Protein 3NCX (pdb70)

InterPro domains:
  IPR003343 Bacterial Ig-like domain, group 2 [SM00635] (758-836)
  IPR003344 Big-1 (bacterial Ig-like domain 1) domain [PF02369] (562-643)
  IPR003344 Big-1 (bacterial Ig-like domain 1) domain [PF02369] (662-752)
  IPR003344 Big-1 (bacterial Ig-like domain 1) domain [PS51127] (560-653)
  IPR003344 Big-1 (bacterial Ig-like domain 1) domain [PS51127] (660-753)
  IPR003344 Big-1 (bacterial Ig-like domain 1) domain [SM00634] (559-648)
  IPR003344 Big-1 (bacterial Ig-like domain 1) domain [SM00634] (659-748)
  IPR003535 Intimin/invasin bacterial adhesion mediator protein [PR01369] (88-103)
  IPR003535 Intimin/invasin bacterial adhesion mediator protein [PR01369] (174-189)
  IPR003535 Intimin/invasin bacterial adhesion mediator protein [PR01369] (294-309)
  IPR003535 Intimin/invasin bacterial adhesion mediator protein [PR01369] (322-341)
  IPR003535 Intimin/invasin bacterial adhesion mediator protein [PR01369] (390-409)
  IPR003535 Intimin/invasin bacterial adhesion mediator protein [PR01369] (477-489)
  IPR003535 Intimin/invasin bacterial adhesion mediator protein [PR01369] (654-667)
  IPR003535 Intimin/invasin bacterial adhesion mediator protein [PR01369] (873-885)
  IPR008964 Invasin/intimin cell-adhesion fragments [SSF49373] (560-652)
  IPR008964 Invasin/intimin cell-adhesion fragments [SSF49373] (659-744)
  IPR008964 Invasin/intimin cell-adhesion fragments [SSF49373] (760-841)
  IPR013117 Intimin, C-terminal [PF07979] (839-934)
  IPR013783 Immunoglobulin-like fold [G3DSA:2.60.40.10] (558-654)

Secondary structure (DSSP, 8-state):
-------PPPEE-SSEEETTTTEEESPPSSEETT-EEE--EESTTS-EEEEES-TTTEEE-TTSEEEE-SSS-EEEEEEETTS-EEEEEEPPPS-EEEEEEE--HHHHHHHTTT---SSHHHHHHHHHHH--GGGSGGGTT-S--EEE----HHHHHHTEEEEEETTT--EEEEEETT-SS-EEEEE-/--EEEEE-SSEEESSS--EESPPSEEETT-EEE--EEEETS-EEEEES-TTTEEE-TTSEEEE-SSS-EEEEEEETTS-EEEEEEPPPSEEEEE--S--HHHHHHHTTT---SSTHHHHHHHHHH--GGGSTTTTT-S--EEE-PPPHHHHTTTEEEEEETTT--EEEEEETT-SS-B-EEE-

Structure (mmCIF, N/CA/C/O backbone):
data_3NCX
#
_entry.id   3NCX
#
_cell.length_a   43.771
_cell.length_b   92.488
_cell.length_c   100.048
_cell.angle_alpha   90.00
_cell.angle_beta   90.00
_cell.angle_gamma   90.00
#
_symmetry.space_group_name_H-M   'P 21 21 21'
#
loop_
_entity.id
_entity.type
_entity.pdbx_description
1 polymer 'Intimin adherence protein'
2 water water
#
loop_
_atom_site.group_PDB
_atom_site.id
_atom_site.type_symbol
_atom_site.label_atom_id
_atom_site.label_alt_id
_atom_site.label_comp_id
_atom_site.label_asym_id
_atom_site.label_entity_id
_atom_site.label_seq_id
_atom_site.pdbx_PDB_ins_code
_atom_site.Cartn_x
_atom_site.Cartn_y
_atom_site.Cartn_z
_atom_site.occupancy
_atom_site.B_iso_or_equiv
_atom_site.auth_seq_id
_atom_site.auth_comp_id
_atom_site.auth_asym_id
_atom_site.auth_atom_id
_atom_site.pdbx_PDB_model_num
ATOM 1 N N . ALA A 1 2 ? 81.001 -8.373 43.181 1.00 65.76 747 ALA A N 1
ATOM 2 C CA . ALA A 1 2 ? 80.470 -7.321 44.041 1.00 74.47 747 ALA A CA 1
ATOM 3 C C . ALA A 1 2 ? 80.666 -5.939 43.425 1.00 78.35 747 ALA A C 1
ATOM 4 O O . ALA A 1 2 ? 81.716 -5.318 43.593 1.00 79.03 747 ALA A O 1
ATOM 6 N N . THR A 1 3 ? 79.651 -5.465 42.710 1.00 72.33 748 THR A N 1
ATOM 7 C CA . THR A 1 3 ? 79.679 -4.125 42.135 1.00 84.35 748 THR A CA 1
ATOM 8 C C . THR A 1 3 ? 78.857 -3.166 42.994 1.00 94.85 748 THR A C 1
ATOM 9 O O . THR A 1 3 ? 78.260 -3.575 43.990 1.00 88.29 748 THR A O 1
ATOM 13 N N . GLU A 1 4 ? 78.831 -1.894 42.609 1.00 95.80 749 GLU A N 1
ATOM 14 C CA . GLU A 1 4 ? 78.130 -0.877 43.391 1.00 92.38 749 GLU A CA 1
ATOM 15 C C . GLU A 1 4 ? 76.661 -0.707 43.003 1.00 92.09 749 GLU A C 1
ATOM 16 O O . GLU A 1 4 ? 76.217 -1.196 41.963 1.00 87.25 749 GLU A O 1
ATOM 22 N N . VAL A 1 5 ? 75.920 -0.002 43.853 1.00 97.38 750 VAL A N 1
ATOM 23 C CA . VAL A 1 5 ? 74.479 0.157 43.690 1.00 91.70 750 VAL A CA 1
ATOM 24 C C . VAL A 1 5 ? 74.105 1.572 43.248 1.00 78.34 750 VAL A C 1
ATOM 25 O O . VAL A 1 5 ? 74.824 2.532 43.529 1.00 69.26 750 VAL A O 1
ATOM 29 N N . THR A 1 6 ? 72.975 1.688 42.556 1.00 70.72 751 THR A N 1
ATOM 30 C CA . THR A 1 6 ? 72.473 2.979 42.099 1.00 70.95 751 THR A CA 1
ATOM 31 C C . THR A 1 6 ? 71.303 3.456 42.956 1.00 60.64 751 THR A C 1
ATOM 32 O O . THR A 1 6 ? 70.660 2.662 43.642 1.00 62.19 751 THR A O 1
ATOM 36 N N . PHE A 1 7 ? 71.032 4.757 42.906 1.00 56.89 752 PHE A N 1
ATOM 37 C CA . PHE A 1 7 ? 69.940 5.352 43.670 1.00 50.76 752 PHE A CA 1
ATOM 38 C C . PHE A 1 7 ? 69.033 6.180 42.759 1.00 52.45 752 PHE A C 1
ATOM 39 O O . PHE A 1 7 ? 69.516 6.933 41.912 1.00 54.11 752 PHE A O 1
ATOM 47 N N . PHE A 1 8 ? 67.721 6.040 42.934 1.00 54.81 753 PHE A N 1
ATOM 48 C CA . PHE A 1 8 ? 66.760 6.724 42.070 1.00 50.89 753 PHE A CA 1
ATOM 49 C C . PHE A 1 8 ? 65.820 7.645 42.846 1.00 39.76 753 PHE A C 1
ATOM 50 O O . PHE A 1 8 ? 65.621 7.474 44.049 1.00 44.07 753 PHE A O 1
ATOM 58 N N . ASP A 1 9 ? 65.241 8.617 42.146 1.00 35.26 754 ASP A N 1
ATOM 59 C CA . ASP A 1 9 ? 64.207 9.463 42.729 1.00 37.90 754 ASP A CA 1
ATOM 60 C C . ASP A 1 9 ? 62.877 8.731 42.638 1.00 33.24 754 ASP A C 1
ATOM 61 O O . ASP A 1 9 ? 62.785 7.670 42.019 1.00 23.50 754 ASP A O 1
ATOM 66 N N . GLU A 1 10 ? 61.842 9.296 43.247 1.00 30.58 755 GLU A N 1
ATOM 67 C CA . GLU A 1 10 ? 60.528 8.674 43.193 1.00 25.94 755 GLU A CA 1
ATOM 68 C C . GLU A 1 10 ? 59.916 8.820 41.803 1.00 27.17 755 GLU A C 1
ATOM 69 O O . GLU A 1 10 ? 60.064 9.854 41.152 1.00 21.70 755 GLU A O 1
ATOM 75 N N . LEU A 1 11 ? 59.242 7.767 41.354 1.00 23.21 756 LEU A N 1
ATOM 76 C CA . LEU A 1 11 ? 58.597 7.757 40.050 1.00 20.45 756 LEU A CA 1
ATOM 77 C C . LEU A 1 11 ? 57.559 8.869 39.953 1.00 24.51 756 LEU A C 1
ATOM 78 O O . LEU A 1 11 ? 56.793 9.099 40.890 1.00 23.96 756 LEU A O 1
ATOM 83 N N . LYS A 1 12 ? 57.539 9.553 38.813 1.00 26.52 757 LYS A N 1
ATOM 84 C CA . LYS A 1 12 ? 56.636 10.678 38.603 1.00 26.37 757 LYS A CA 1
ATOM 85 C C . LYS A 1 12 ? 56.192 10.764 37.145 1.00 32.76 757 LYS A C 1
ATOM 86 O O . LYS A 1 12 ? 57.023 10.788 36.236 1.00 31.22 757 LYS A O 1
ATOM 92 N N . ILE A 1 13 ? 54.882 10.806 36.925 1.00 32.39 758 ILE A N 1
ATOM 93 C CA . ILE A 1 13 ? 54.348 11.017 35.583 1.00 30.87 758 ILE A CA 1
ATOM 94 C C . ILE A 1 13 ? 54.152 12.508 35.313 1.00 35.92 758 ILE A C 1
ATOM 95 O O . ILE A 1 13 ? 53.365 13.176 35.988 1.00 33.17 758 ILE A O 1
ATOM 100 N N . ASP A 1 14 ? 54.877 13.022 34.325 1.00 31.28 759 ASP A N 1
ATOM 101 C CA . ASP A 1 14 ? 54.817 14.438 33.978 1.00 34.17 759 ASP A CA 1
ATOM 102 C C . ASP A 1 14 ? 53.398 14.872 33.628 1.00 34.80 759 ASP A C 1
ATOM 103 O O . ASP A 1 14 ? 52.728 14.240 32.809 1.00 35.26 759 ASP A O 1
ATOM 108 N N . ASN A 1 15 ? 52.945 15.952 34.254 1.00 38.79 760 ASN A N 1
ATOM 109 C CA . ASN A 1 15 ? 51.639 16.520 33.944 1.00 37.71 760 ASN A CA 1
ATOM 110 C C . ASN A 1 15 ? 51.640 17.168 32.564 1.00 31.00 760 ASN A C 1
ATOM 111 O O . ASN A 1 15 ? 50.590 17.365 31.951 1.00 25.18 760 ASN A O 1
ATOM 116 N N . LYS A 1 16 ? 52.833 17.496 32.082 1.00 30.02 761 LYS A N 1
ATOM 117 C CA . LYS A 1 16 ? 52.996 18.064 30.753 1.00 32.34 761 LYS A CA 1
ATOM 118 C C . LYS A 1 16 ? 52.955 16.941 29.720 1.00 34.56 761 LYS A C 1
ATOM 119 O O . LYS A 1 16 ? 53.782 16.030 29.747 1.00 31.43 761 LYS A O 1
ATOM 125 N N . VAL A 1 17 ? 51.987 17.007 28.814 1.00 29.82 762 VAL A N 1
ATOM 126 C CA . VAL A 1 17 ? 51.801 15.962 27.813 1.00 31.62 762 VAL A CA 1
ATOM 127 C C . VAL A 1 17 ? 52.322 16.381 26.439 1.00 33.25 762 VAL A C 1
ATOM 128 O O . VAL A 1 17 ? 52.241 17.549 26.061 1.00 29.88 762 VAL A O 1
ATOM 132 N N . ASP A 1 18 ? 52.862 15.417 25.699 1.00 27.14 763 ASP A N 1
ATOM 133 C CA . ASP A 1 18 ? 53.375 15.676 24.360 1.00 29.44 763 ASP A CA 1
ATOM 134 C C . ASP A 1 18 ? 52.363 15.280 23.288 1.00 29.58 763 ASP A C 1
ATOM 135 O O . ASP A 1 18 ? 52.226 14.102 22.961 1.00 19.44 763 ASP A O 1
ATOM 140 N N . ILE A 1 19 ? 51.656 16.268 22.746 1.00 31.13 764 ILE A N 1
ATOM 141 C CA . ILE A 1 19 ? 50.688 16.016 21.683 1.00 22.76 764 ILE A CA 1
ATOM 142 C C . ILE A 1 19 ? 51.402 15.768 20.359 1.00 24.01 764 ILE A C 1
ATOM 143 O O . ILE A 1 19 ? 52.134 16.625 19.864 1.00 27.94 764 ILE A O 1
ATOM 148 N N . ILE A 1 20 ? 51.176 14.588 19.793 1.00 20.54 765 ILE A N 1
ATOM 149 C CA . ILE A 1 20 ? 51.858 14.160 18.578 1.00 21.37 765 ILE A CA 1
ATOM 150 C C . ILE A 1 20 ? 51.556 15.049 17.373 1.00 17.84 765 ILE A C 1
ATOM 151 O O . ILE A 1 20 ? 52.416 15.260 16.519 1.00 16.15 765 ILE A O 1
ATOM 156 N N . GLY A 1 21 ? 50.335 15.569 17.314 1.00 22.97 766 GLY A N 1
ATOM 157 C CA . GLY A 1 21 ? 4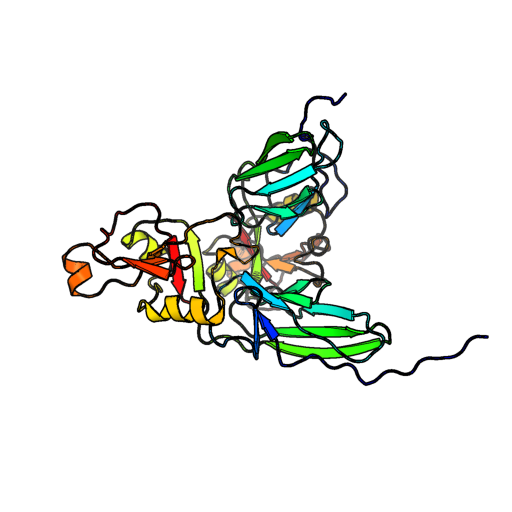9.864 16.295 16.147 1.00 19.79 766 GLY A CA 1
ATOM 158 C C . GLY A 1 21 ? 50.482 17.660 15.901 1.00 18.26 766 GLY A C 1
ATOM 159 O O . GLY A 1 21 ? 50.663 18.065 14.753 1.00 17.53 766 GLY A O 1
ATOM 160 N N . ASN A 1 22 ? 50.801 18.379 16.971 1.00 19.53 767 ASN A N 1
ATOM 161 C CA . ASN A 1 22 ? 51.326 19.733 16.837 1.00 23.18 767 ASN A CA 1
ATOM 162 C C . ASN A 1 22 ? 52.593 19.981 17.649 1.00 24.98 767 ASN A C 1
ATOM 163 O O . ASN A 1 22 ? 53.034 21.122 17.792 1.00 23.71 767 ASN A O 1
ATOM 168 N N . ASN A 1 23 ? 53.171 18.909 18.181 1.00 24.37 768 ASN A N 1
ATOM 169 C CA . ASN A 1 23 ? 54.390 19.014 18.973 1.00 30.08 768 ASN A CA 1
ATOM 170 C C . ASN A 1 23 ? 54.250 20.005 20.126 1.00 34.71 768 ASN A C 1
ATOM 171 O O . ASN A 1 23 ? 55.162 20.781 20.408 1.00 43.78 768 ASN A O 1
ATOM 176 N N . VAL A 1 24 ? 53.096 19.975 20.784 1.00 32.92 769 VAL A N 1
ATOM 177 C CA . VAL A 1 24 ? 52.852 20.831 21.937 1.00 32.23 769 VAL A CA 1
ATOM 178 C C . VAL A 1 24 ? 53.083 20.077 23.239 1.00 34.56 769 VAL A C 1
ATOM 179 O O . VAL A 1 24 ? 52.606 18.955 23.411 1.00 32.67 769 VAL A O 1
ATOM 183 N N . ARG A 1 25 ? 53.824 20.698 24.150 1.00 39.11 770 ARG A N 1
ATOM 184 C CA . ARG A 1 25 ? 54.032 20.133 25.476 1.00 33.05 770 ARG A CA 1
ATOM 185 C C . ARG A 1 25 ? 53.222 20.890 26.518 1.00 28.32 770 ARG A C 1
ATOM 186 O O . ARG A 1 25 ? 53.670 21.898 27.065 1.00 36.71 770 ARG A O 1
ATOM 194 N N . GLY A 1 26 ? 52.017 20.393 26.775 1.00 28.32 771 GLY A N 1
ATOM 195 C CA . GLY A 1 26 ? 51.130 20.973 27.763 1.00 27.09 771 GLY A CA 1
ATOM 196 C C . GLY A 1 26 ? 50.121 19.945 28.233 1.00 26.02 771 GLY A C 1
ATOM 197 O O . GLY A 1 26 ? 50.177 18.783 27.830 1.00 32.30 771 GLY A O 1
ATOM 198 N N . GLU A 1 27 ? 49.195 20.371 29.083 1.00 27.33 772 GLU A N 1
ATOM 199 C CA . GLU A 1 27 ? 48.175 19.476 29.612 1.00 28.07 772 GLU A CA 1
ATOM 200 C C . GLU A 1 27 ? 47.274 18.942 28.502 1.00 27.39 772 GLU A C 1
ATOM 201 O O . GLU A 1 27 ? 47.103 19.583 27.465 1.00 28.78 772 GLU A O 1
ATOM 207 N N . LEU A 1 28 ? 46.707 17.761 28.728 1.00 30.03 773 LEU A N 1
ATOM 208 C CA . LEU A 1 28 ? 45.801 17.144 27.766 1.00 28.47 773 LEU A CA 1
ATOM 209 C C . LEU A 1 28 ? 44.649 18.089 27.439 1.00 26.21 773 LEU A C 1
ATOM 210 O O . LEU A 1 28 ? 44.052 18.680 28.340 1.00 27.59 773 LEU A O 1
ATOM 215 N N . PRO A 1 29 ? 44.340 18.243 26.144 1.00 19.05 774 PRO A N 1
ATOM 216 C CA . PRO A 1 29 ? 43.248 19.119 25.712 1.00 21.13 774 PRO A CA 1
ATOM 217 C C . PRO A 1 29 ? 41.913 18.693 26.313 1.00 23.54 774 PRO A C 1
ATOM 218 O O . PRO A 1 29 ? 41.649 17.497 26.444 1.00 19.41 774 PRO A O 1
ATOM 222 N N . ASN A 1 30 ? 41.087 19.667 26.680 1.00 22.81 775 ASN A N 1
ATOM 223 C CA . ASN A 1 30 ? 39.754 19.387 27.195 1.00 17.80 775 ASN A CA 1
ATOM 224 C C . ASN A 1 30 ? 38.871 18.755 26.126 1.00 20.01 775 ASN A C 1
ATOM 225 O O . ASN A 1 30 ? 38.122 17.821 26.399 1.00 21.39 775 ASN A O 1
ATOM 230 N N . ILE A 1 31 ? 38.961 19.274 24.907 1.00 22.39 776 ILE A N 1
ATOM 231 C CA . ILE A 1 31 ? 38.215 18.711 23.787 1.00 21.52 776 ILE A CA 1
ATOM 232 C C . ILE A 1 31 ? 39.052 17.654 23.073 1.00 19.62 776 ILE A C 1
ATOM 233 O O . ILE A 1 31 ? 40.259 17.817 22.896 1.00 15.70 776 ILE A O 1
ATOM 238 N N . TRP A 1 32 ? 38.407 16.564 22.672 1.00 20.38 777 TRP A N 1
ATOM 239 C CA . TRP A 1 32 ? 39.130 15.427 22.123 1.00 17.41 777 TRP A CA 1
ATOM 240 C C . TRP A 1 32 ? 38.881 15.180 20.641 1.00 17.67 777 TRP A C 1
ATOM 241 O O . TRP A 1 32 ? 37.789 15.417 20.126 1.00 22.31 777 TRP A O 1
ATOM 252 N N . LEU A 1 33 ? 39.922 14.709 19.965 1.00 15.90 778 LEU A N 1
ATOM 253 C CA . LEU A 1 33 ? 39.783 14.077 18.666 1.00 16.68 778 LEU A CA 1
ATOM 254 C C . LEU A 1 33 ? 39.897 12.580 18.894 1.00 14.72 778 LEU A C 1
ATOM 255 O O . LEU A 1 33 ? 40.910 12.109 19.412 1.00 12.39 778 LEU A O 1
ATOM 260 N N . GLN A 1 34 ? 38.865 11.827 18.527 1.00 16.07 779 GLN A N 1
ATOM 261 C CA . GLN A 1 34 ? 38.918 10.383 18.713 1.00 17.63 779 GLN A CA 1
ATOM 262 C C . GLN A 1 34 ? 40.137 9.818 17.996 1.00 19.94 779 GLN A C 1
ATOM 263 O O . GLN A 1 34 ? 40.368 10.112 16.823 1.00 15.09 779 GLN A O 1
ATOM 269 N N . TYR A 1 35 ? 40.917 9.019 18.719 1.00 20.81 780 TYR A N 1
ATOM 270 C CA . TYR A 1 35 ? 42.116 8.389 18.174 1.00 15.67 780 TYR A CA 1
ATOM 271 C C . TYR A 1 35 ? 43.279 9.369 18.102 1.00 17.59 780 TYR A C 1
ATOM 272 O O . TYR A 1 35 ? 44.296 9.094 17.465 1.00 21.38 780 TYR A O 1
ATOM 281 N N . GLY A 1 36 ? 43.120 10.515 18.757 1.00 14.25 781 GLY A N 1
ATOM 282 C CA . GLY A 1 36 ? 44.222 11.439 18.939 1.00 14.88 781 GLY A CA 1
ATOM 283 C C . GLY A 1 36 ? 45.244 10.790 19.849 1.00 18.71 781 GLY A C 1
ATOM 284 O O . GLY A 1 36 ? 44.900 9.908 20.638 1.00 17.44 781 GLY A O 1
ATOM 285 N N . GLN A 1 37 ? 46.499 11.215 19.749 1.00 15.91 782 GLN A N 1
ATOM 286 C CA . GLN A 1 37 ? 47.573 10.547 20.477 1.00 16.05 782 GLN A CA 1
ATOM 287 C C . GLN A 1 37 ? 48.514 11.508 21.197 1.00 18.16 782 GLN A C 1
ATOM 288 O O . GLN A 1 37 ? 48.709 12.646 20.767 1.00 19.74 782 GLN A O 1
ATOM 294 N N . PHE A 1 38 ? 49.099 11.036 22.293 1.00 15.91 783 PHE A N 1
ATOM 295 C CA . PHE A 1 38 ? 50.018 11.849 23.082 1.00 19.90 783 PHE A CA 1
ATOM 296 C C . PHE A 1 38 ? 50.969 10.997 23.921 1.00 19.98 783 PHE A C 1
ATOM 297 O O . PHE A 1 38 ? 50.634 9.882 24.322 1.00 16.68 783 PHE A O 1
ATOM 305 N N . LYS A 1 39 ? 52.156 11.535 24.182 1.00 21.50 784 LYS A N 1
ATOM 306 C CA . LYS A 1 39 ? 53.190 10.814 24.917 1.00 22.49 784 LYS A CA 1
ATOM 307 C C . LYS A 1 39 ? 53.256 11.252 26.375 1.00 20.54 784 LYS A C 1
ATOM 308 O O . LYS A 1 39 ? 53.619 12.391 26.673 1.00 18.71 784 LYS A O 1
ATOM 314 N N . LEU A 1 40 ? 52.908 10.344 27.282 1.00 19.37 785 LEU A N 1
ATOM 315 C CA . LEU A 1 40 ? 53.082 10.586 28.708 1.00 17.86 785 LEU A CA 1
ATOM 316 C C . LEU A 1 40 ? 54.557 10.450 29.076 1.00 22.00 785 LEU A C 1
ATOM 317 O O . LEU A 1 40 ? 55.211 9.481 28.691 1.00 21.31 785 LEU A O 1
ATOM 322 N N . LYS A 1 41 ? 55.076 11.427 29.814 1.00 25.44 786 LYS A N 1
ATOM 323 C CA . LYS A 1 41 ? 56.487 11.439 30.184 1.00 21.26 786 LYS A CA 1
ATOM 324 C C . LYS A 1 41 ? 56.696 11.012 31.631 1.00 26.36 786 LYS A C 1
ATOM 325 O O . LYS A 1 41 ? 56.313 11.725 32.556 1.00 31.15 786 LYS A O 1
ATOM 331 N N . ALA A 1 42 ? 57.310 9.848 31.823 1.00 29.71 787 ALA A N 1
ATOM 332 C CA . ALA A 1 42 ? 57.618 9.361 33.163 1.00 27.82 787 ALA A CA 1
ATOM 333 C C . ALA A 1 42 ? 59.027 9.772 33.579 1.00 25.95 787 ALA A C 1
ATOM 334 O O . ALA A 1 42 ? 59.901 9.968 32.736 1.00 33.61 787 ALA A O 1
ATOM 336 N N . SER A 1 43 ? 59.238 9.907 34.883 1.00 24.41 788 SER A N 1
ATOM 337 C CA . SER A 1 43 ? 60.546 10.270 35.416 1.00 25.71 788 SER A CA 1
ATOM 338 C C . SER A 1 43 ? 60.805 9.525 36.719 1.00 27.13 788 SER A C 1
ATOM 339 O O . SER A 1 43 ? 59.888 8.953 37.306 1.00 29.27 788 SER A O 1
ATOM 342 N N . GLY A 1 44 ? 62.054 9.539 37.172 1.00 25.52 789 GLY A N 1
ATOM 343 C CA . GLY A 1 44 ? 62.427 8.825 38.379 1.00 30.81 789 GLY A CA 1
ATOM 344 C C . GLY A 1 44 ? 62.506 7.329 38.142 1.00 35.52 789 GLY A C 1
ATOM 345 O O . GLY A 1 44 ? 62.290 6.857 37.025 1.00 30.92 789 GLY A O 1
ATOM 346 N N . GLY A 1 45 ? 62.814 6.578 39.195 1.00 36.81 790 GLY A N 1
ATOM 347 C CA . GLY A 1 45 ? 62.948 5.138 39.085 1.00 34.81 790 GLY A CA 1
ATOM 348 C C . GLY A 1 45 ? 64.219 4.754 38.354 1.00 33.75 790 GLY A C 1
ATOM 349 O O . GLY A 1 45 ? 65.189 5.511 38.350 1.00 35.42 790 GLY A O 1
ATOM 350 N N . ASP A 1 46 ? 64.217 3.581 37.729 1.00 29.92 791 ASP A N 1
ATOM 351 C CA . ASP A 1 46 ? 65.392 3.106 37.007 1.00 33.37 791 ASP A CA 1
ATOM 352 C C . ASP A 1 46 ? 65.282 3.336 35.503 1.00 35.87 791 ASP A C 1
ATOM 353 O O . ASP A 1 46 ? 65.924 2.645 34.711 1.00 42.34 791 ASP A O 1
ATOM 358 N N . GLY A 1 47 ? 64.458 4.304 35.116 1.00 33.98 792 GLY A N 1
ATOM 359 C CA . GLY A 1 47 ? 64.371 4.725 33.729 1.00 36.28 792 GLY A CA 1
ATOM 360 C C . GLY A 1 47 ? 63.576 3.816 32.811 1.00 29.99 792 GLY A C 1
ATOM 361 O O . GLY A 1 47 ? 63.193 4.222 31.716 1.00 35.12 792 GLY A O 1
ATOM 362 N N . THR A 1 48 ? 63.332 2.584 33.245 1.00 25.17 793 THR A N 1
ATOM 363 C CA . THR A 1 48 ? 62.566 1.642 32.436 1.00 28.82 793 THR A CA 1
ATOM 364 C C . THR A 1 48 ? 61.133 1.539 32.946 1.00 28.90 793 THR A C 1
ATOM 365 O O . THR A 1 48 ? 60.902 1.223 34.112 1.00 30.24 793 THR A O 1
ATOM 369 N N . TYR A 1 49 ? 60.173 1.803 32.067 1.00 26.50 794 TYR A N 1
ATOM 370 C CA . TYR A 1 49 ? 58.776 1.858 32.478 1.00 30.28 794 TYR A CA 1
ATOM 371 C C . TYR A 1 49 ? 57.879 0.923 31.674 1.00 27.13 794 TYR A C 1
ATOM 372 O O . TYR A 1 49 ? 58.239 0.478 30.584 1.00 34.51 794 TYR A O 1
ATOM 381 N N . SER A 1 50 ? 56.710 0.628 32.233 1.00 22.98 795 SER A N 1
ATOM 382 C CA . SER A 1 50 ? 55.687 -0.152 31.551 1.00 28.89 795 SER A CA 1
ATOM 383 C C . SER A 1 50 ? 54.332 0.472 31.854 1.00 27.14 795 SER A C 1
ATOM 384 O O . SER A 1 50 ? 54.066 0.865 32.990 1.00 29.51 795 SER A O 1
ATOM 387 N N . TRP A 1 51 ? 53.477 0.569 30.842 1.00 18.35 796 TRP A N 1
ATOM 388 C CA . TRP A 1 51 ? 52.229 1.310 30.985 1.00 24.30 796 TRP A CA 1
ATOM 389 C C . TRP A 1 51 ? 50.996 0.412 30.965 1.00 24.47 796 TRP A C 1
ATOM 390 O O . TRP A 1 51 ? 51.011 -0.674 30.386 1.00 28.26 796 TRP A O 1
ATOM 401 N N . TYR A 1 52 ? 49.929 0.880 31.606 1.00 21.41 797 TYR A N 1
ATOM 402 C CA . TYR A 1 52 ? 48.711 0.095 31.749 1.00 28.33 797 TYR A CA 1
ATOM 403 C C . TYR A 1 52 ? 47.476 0.989 31.764 1.00 28.00 797 TYR A C 1
ATOM 404 O O . TYR A 1 52 ? 47.483 2.062 32.368 1.00 29.72 797 TYR A O 1
ATOM 413 N N . SER A 1 53 ? 46.416 0.540 31.100 1.00 23.24 798 SER A N 1
ATOM 414 C CA . SER A 1 53 ? 45.159 1.277 31.080 1.00 26.16 798 SER A CA 1
ATOM 415 C C . SER A 1 53 ? 44.095 0.538 31.878 1.00 27.69 798 SER A C 1
ATOM 416 O O . SER A 1 53 ? 43.893 -0.661 31.695 1.00 38.22 798 SER A O 1
ATOM 419 N N . GLU A 1 54 ? 43.413 1.255 32.764 1.00 28.71 799 GLU A N 1
ATOM 420 C CA . GLU A 1 54 ? 42.381 0.642 33.590 1.00 32.32 799 GLU A CA 1
ATOM 421 C C . GLU A 1 54 ? 41.056 0.544 32.847 1.00 37.54 799 GLU A C 1
ATOM 422 O O . GLU A 1 54 ? 40.065 0.056 33.390 1.00 41.27 799 GLU A O 1
ATOM 428 N N . ASN A 1 55 ? 41.047 1.009 31.601 1.00 30.70 800 ASN A N 1
ATOM 429 C CA . ASN A 1 55 ? 39.854 0.940 30.768 1.00 32.95 800 ASN A CA 1
ATOM 430 C C . ASN A 1 55 ? 40.167 1.260 29.310 1.00 38.42 800 ASN A C 1
ATOM 431 O O . ASN A 1 55 ? 40.273 2.427 28.928 1.00 39.27 800 ASN A O 1
ATOM 436 N N . THR A 1 56 ? 40.314 0.214 28.502 1.00 32.81 801 THR A N 1
ATOM 437 C CA . THR A 1 56 ? 40.646 0.366 27.090 1.00 34.04 801 THR A CA 1
ATOM 438 C C . THR A 1 56 ? 39.515 1.034 26.312 1.00 30.52 801 THR A C 1
ATOM 439 O O . THR A 1 56 ? 39.753 1.715 25.314 1.00 28.81 801 THR A O 1
ATOM 443 N N . SER A 1 57 ? 38.286 0.833 26.774 1.00 28.96 802 SER A N 1
ATOM 444 C CA . SER A 1 57 ? 37.121 1.433 26.136 1.00 29.49 802 SER A CA 1
ATOM 445 C C . SER A 1 57 ? 37.288 2.941 26.011 1.00 31.45 802 SER A C 1
ATOM 446 O O . SER A 1 57 ? 36.790 3.556 25.068 1.00 28.01 802 SER A O 1
ATOM 449 N N . ILE A 1 58 ? 37.992 3.533 26.970 1.00 32.69 803 ILE A N 1
ATOM 450 C CA . ILE A 1 58 ? 38.200 4.975 26.977 1.00 32.22 803 ILE A CA 1
ATOM 451 C C . ILE A 1 58 ? 39.533 5.364 26.345 1.00 27.05 803 ILE A C 1
ATOM 452 O O . ILE A 1 58 ? 39.598 6.307 25.556 1.00 23.26 803 ILE A O 1
ATOM 457 N N . ALA A 1 59 ? 40.590 4.632 26.681 1.00 25.58 804 ALA A N 1
ATOM 458 C CA . ALA A 1 59 ? 41.912 4.935 26.146 1.00 27.98 804 ALA A CA 1
ATOM 459 C C . ALA A 1 59 ? 42.863 3.743 26.210 1.00 26.84 804 ALA A C 1
ATOM 460 O O . ALA A 1 59 ? 42.713 2.859 27.052 1.00 29.52 804 ALA A O 1
ATOM 462 N N . THR A 1 60 ? 43.844 3.738 25.313 1.00 27.24 805 THR A N 1
ATOM 463 C CA . THR A 1 60 ? 44.845 2.679 25.242 1.00 26.12 805 THR A CA 1
ATOM 464 C C . THR A 1 60 ? 46.252 3.278 25.284 1.00 29.29 805 THR A C 1
ATOM 465 O O . THR A 1 60 ? 46.459 4.414 24.860 1.00 30.67 805 THR A O 1
ATOM 469 N N . VAL A 1 61 ? 47.214 2.521 25.805 1.00 23.54 806 VAL A N 1
ATOM 470 C CA . VAL A 1 61 ? 48.588 3.005 25.903 1.00 26.15 806 VAL A CA 1
ATOM 471 C C . VAL A 1 61 ? 49.598 1.909 25.560 1.00 26.19 806 VAL A C 1
ATOM 472 O O . VAL A 1 61 ? 49.446 0.760 25.975 1.00 23.36 806 VAL A O 1
ATOM 476 N N . ASP A 1 62 ? 50.627 2.268 24.797 1.00 23.25 807 ASP A N 1
ATOM 477 C CA . ASP A 1 62 ? 51.634 1.298 24.377 1.00 27.76 807 ASP A CA 1
ATOM 478 C C . ASP A 1 62 ? 52.851 1.292 25.299 1.00 29.47 807 ASP A C 1
ATOM 479 O O . ASP A 1 62 ? 52.808 1.835 26.404 1.00 31.62 807 ASP A O 1
ATOM 484 N N . ALA A 1 63 ? 53.936 0.684 24.833 1.00 23.72 808 ALA A N 1
ATOM 485 C CA . ALA A 1 63 ? 55.137 0.520 25.646 1.00 26.92 808 ALA A CA 1
ATOM 486 C C . ALA A 1 63 ? 56.012 1.772 25.682 1.00 32.92 808 ALA A C 1
ATOM 487 O O . ALA A 1 63 ? 56.918 1.879 26.511 1.00 32.73 808 ALA A O 1
ATOM 489 N N . SER A 1 64 ? 55.743 2.714 24.785 1.00 33.49 809 SER A N 1
ATOM 490 C CA . SER A 1 64 ? 56.538 3.935 24.702 1.00 28.90 809 SER A CA 1
ATOM 491 C C . SER A 1 64 ? 55.908 5.077 25.494 1.00 34.02 809 SER A C 1
ATOM 492 O O . SER A 1 64 ? 56.520 6.132 25.675 1.00 28.50 809 SER A O 1
ATOM 495 N N . GLY A 1 65 ? 54.685 4.862 25.966 1.00 28.76 810 GLY A N 1
ATOM 496 C CA . GLY A 1 65 ? 53.969 5.885 26.703 1.00 26.88 810 GLY A CA 1
ATOM 497 C C . GLY A 1 65 ? 52.986 6.638 25.828 1.00 28.76 810 GLY A C 1
ATOM 498 O O . GLY A 1 65 ? 52.261 7.511 26.305 1.00 19.96 810 GLY A O 1
ATOM 499 N N . LYS A 1 66 ? 52.963 6.303 24.540 1.00 26.48 811 LYS A N 1
ATOM 500 C CA . LYS A 1 66 ? 52.005 6.903 23.620 1.00 19.33 811 LYS A CA 1
ATOM 501 C C . LYS A 1 66 ? 50.603 6.412 23.945 1.00 19.52 811 LYS A C 1
ATOM 502 O O . LYS A 1 66 ? 50.343 5.210 23.957 1.00 17.64 811 LYS A O 1
ATOM 508 N N . VAL A 1 67 ? 49.704 7.352 24.213 1.00 25.52 812 VAL A N 1
ATOM 509 C CA . VAL A 1 67 ? 48.330 7.025 24.566 1.00 18.80 812 VAL A CA 1
ATOM 510 C C . VAL A 1 67 ? 47.377 7.365 23.427 1.00 20.65 812 VAL A C 1
ATOM 511 O O . VAL A 1 67 ? 47.443 8.453 22.854 1.00 19.00 812 VAL A O 1
ATOM 515 N N . THR A 1 68 ? 46.493 6.428 23.105 1.00 21.89 813 THR A N 1
ATOM 516 C CA . THR A 1 68 ? 45.485 6.646 22.077 1.00 21.81 813 THR A CA 1
ATOM 517 C C . THR A 1 68 ? 44.089 6.717 22.689 1.00 19.80 813 THR A C 1
ATOM 518 O O . THR A 1 68 ? 43.656 5.796 23.381 1.00 21.04 813 THR A O 1
ATOM 522 N N . LEU A 1 69 ? 43.393 7.821 22.440 1.00 19.46 814 LEU A N 1
ATOM 523 C CA . LEU A 1 69 ? 42.030 7.992 22.929 1.00 20.35 814 LEU A CA 1
ATOM 524 C C . LEU A 1 69 ? 41.062 7.163 22.093 1.00 22.52 814 LEU A C 1
ATOM 525 O O . LEU A 1 69 ? 41.129 7.167 20.865 1.00 20.13 814 LEU A O 1
ATOM 530 N N . ASN A 1 70 ? 40.165 6.448 22.763 1.00 25.89 815 ASN A N 1
ATOM 531 C CA . ASN A 1 70 ? 39.253 5.545 22.075 1.00 19.70 815 ASN A CA 1
ATOM 532 C C . ASN A 1 70 ? 37.785 5.850 22.351 1.00 22.30 815 ASN A C 1
ATOM 533 O O . ASN A 1 70 ? 36.919 5.565 21.524 1.00 21.65 815 ASN A O 1
ATOM 538 N N . GLY A 1 71 ? 37.507 6.429 23.514 1.00 21.78 816 GLY A N 1
ATOM 539 C CA . GLY A 1 71 ? 36.136 6.694 23.906 1.00 21.50 816 GLY A CA 1
ATOM 540 C C . GLY A 1 71 ? 35.979 7.830 24.896 1.00 21.53 816 GLY A C 1
ATOM 541 O O . GLY A 1 71 ? 36.875 8.108 25.692 1.00 19.09 816 GLY A O 1
ATOM 542 N N . LYS A 1 72 ? 34.824 8.484 24.842 1.00 20.19 817 LYS A N 1
ATOM 543 C CA . LYS A 1 72 ? 34.511 9.587 25.738 1.00 22.88 817 LYS A CA 1
ATOM 544 C C . LYS A 1 72 ? 34.365 9.084 27.171 1.00 26.01 817 LYS A C 1
ATOM 545 O O . LYS A 1 72 ? 33.498 8.260 27.462 1.00 27.91 817 LYS A O 1
ATOM 551 N N . GLY A 1 73 ? 35.217 9.581 28.063 1.00 27.38 818 GLY A N 1
ATOM 552 C CA . GLY A 1 73 ? 35.157 9.201 29.463 1.00 24.13 818 GLY A CA 1
ATOM 553 C C . GLY A 1 73 ? 36.460 9.426 30.207 1.00 27.08 818 GLY A C 1
ATOM 554 O O . GLY A 1 73 ? 37.463 9.824 29.615 1.00 28.34 818 GLY A O 1
ATOM 555 N N . SER A 1 74 ? 36.440 9.170 31.512 1.00 27.68 819 SER A N 1
ATOM 556 C CA . SER A 1 74 ? 37.625 9.329 32.348 1.00 23.48 819 SER A CA 1
ATOM 557 C C . SER A 1 74 ? 38.263 7.976 32.639 1.00 28.65 819 SER A C 1
ATOM 558 O O . SER A 1 74 ? 37.568 7.006 32.942 1.00 31.61 819 SER A O 1
ATOM 561 N N . VAL A 1 75 ? 39.588 7.915 32.554 1.00 24.30 820 VAL A N 1
ATOM 562 C CA . VAL A 1 75 ? 40.306 6.668 32.786 1.00 24.71 820 VAL A CA 1
ATOM 563 C C . VAL A 1 75 ? 41.652 6.916 33.460 1.00 28.04 820 VAL A C 1
ATOM 564 O O . VAL A 1 75 ? 42.239 7.990 33.323 1.00 20.17 820 VAL A O 1
ATOM 568 N N . VAL A 1 76 ? 42.136 5.915 34.190 1.00 26.50 821 VAL A N 1
ATOM 569 C CA . VAL A 1 76 ? 43.421 6.014 34.869 1.00 22.75 821 VAL A CA 1
ATOM 570 C C . VAL A 1 76 ? 44.510 5.258 34.117 1.00 25.46 821 VAL A C 1
ATOM 571 O O . VAL A 1 76 ? 44.313 4.115 33.700 1.00 28.36 821 VAL A O 1
ATOM 575 N N . ILE A 1 77 ? 45.657 5.908 33.947 1.00 24.77 822 ILE A N 1
ATOM 576 C CA . ILE A 1 77 ? 46.813 5.287 33.316 1.00 23.44 822 ILE A CA 1
ATOM 577 C C . ILE A 1 77 ? 47.935 5.129 34.333 1.00 26.61 822 ILE A C 1
ATOM 578 O O . ILE A 1 77 ? 48.273 6.073 35.045 1.00 22.73 822 ILE A O 1
ATOM 583 N N . LYS A 1 78 ? 48.506 3.931 34.401 1.00 30.59 823 LYS A N 1
ATOM 584 C CA . LYS A 1 78 ? 49.560 3.650 35.370 1.00 25.37 823 LYS A CA 1
ATOM 585 C C . LYS A 1 78 ? 50.906 3.364 34.712 1.00 25.44 823 LYS A C 1
ATOM 586 O O . LYS A 1 78 ? 50.989 2.628 33.728 1.00 22.26 823 LYS A O 1
ATOM 592 N N . ALA A 1 79 ? 51.957 3.957 35.267 1.00 25.33 824 ALA A N 1
ATOM 593 C CA . ALA A 1 79 ? 53.315 3.701 34.810 1.00 24.11 824 ALA A CA 1
ATOM 594 C C . ALA A 1 79 ? 54.092 2.968 35.898 1.00 31.48 824 ALA A C 1
ATOM 595 O O . ALA A 1 79 ? 54.114 3.396 37.052 1.00 31.42 824 ALA A O 1
ATOM 597 N N . THR A 1 80 ? 54.724 1.859 35.528 1.00 33.04 825 THR A N 1
ATOM 598 C CA . THR A 1 80 ? 55.488 1.063 36.479 1.00 26.78 825 THR A CA 1
ATOM 599 C C . THR A 1 80 ? 56.961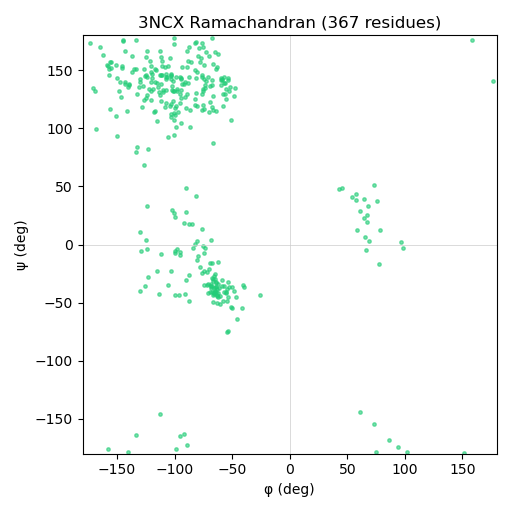 1.000 36.097 1.00 27.80 825 THR A C 1
ATOM 600 O O . THR A 1 80 ? 57.325 0.425 35.071 1.00 33.65 825 THR A O 1
ATOM 604 N N . SER A 1 81 ? 57.804 1.599 36.931 1.00 31.54 826 SER A N 1
ATOM 605 C CA . SER A 1 81 ? 59.244 1.579 36.714 1.00 28.69 826 SER A CA 1
ATOM 606 C C . SER A 1 81 ? 59.807 0.197 37.020 1.00 31.83 826 SER A C 1
ATOM 607 O O . SER A 1 81 ? 59.136 -0.634 37.635 1.00 28.83 826 SER A O 1
ATOM 610 N N . GLY A 1 82 ? 61.041 -0.043 36.590 1.00 27.30 827 GLY A N 1
ATOM 611 C CA . GLY A 1 82 ? 61.672 -1.335 36.778 1.00 31.66 827 GLY A CA 1
ATOM 612 C C . GLY A 1 82 ? 61.913 -1.666 38.237 1.00 36.16 827 GLY A C 1
ATOM 613 O O . GLY A 1 82 ? 61.991 -2.836 38.613 1.00 45.28 827 GLY A O 1
ATOM 614 N N . ASP A 1 83 ? 62.030 -0.632 39.062 1.00 33.43 828 ASP A N 1
ATOM 615 C CA . ASP A 1 83 ? 62.317 -0.815 40.480 1.00 30.52 828 ASP A CA 1
ATOM 616 C C . ASP A 1 83 ? 61.045 -0.940 41.315 1.00 33.98 828 ASP A C 1
ATOM 617 O O . ASP A 1 83 ? 61.032 -0.594 42.496 1.00 32.95 828 ASP A O 1
ATOM 622 N N . LYS A 1 84 ? 59.978 -1.429 40.688 1.00 39.83 829 LYS A N 1
ATOM 623 C CA . LYS A 1 84 ? 58.734 -1.739 41.391 1.00 37.86 829 LYS A CA 1
ATOM 624 C C . LYS A 1 84 ? 57.986 -0.517 41.935 1.00 36.70 829 LYS A C 1
ATOM 625 O O . LYS A 1 84 ? 57.334 -0.594 42.977 1.00 28.51 829 LYS A O 1
ATOM 631 N N . GLN A 1 85 ? 58.078 0.607 41.231 1.00 32.48 830 GLN A N 1
ATOM 632 C CA . GLN A 1 85 ? 57.277 1.778 41.574 1.00 27.41 830 GLN A CA 1
ATOM 633 C C . GLN A 1 85 ? 56.108 1.914 40.608 1.00 26.24 830 GLN A C 1
ATOM 634 O O . GLN A 1 85 ? 56.244 1.650 39.415 1.00 30.25 830 GLN A O 1
ATOM 640 N N . THR A 1 86 ? 54.958 2.325 41.127 1.00 25.13 831 THR A N 1
ATOM 641 C CA . THR A 1 86 ? 53.779 2.523 40.294 1.00 26.77 831 THR A CA 1
ATOM 642 C C . THR A 1 86 ? 53.109 3.858 40.596 1.00 27.76 831 THR A C 1
ATOM 643 O O . THR A 1 86 ? 52.846 4.191 41.753 1.00 22.03 831 THR A O 1
ATOM 647 N N . VAL A 1 87 ? 52.841 4.619 39.541 1.00 26.48 832 VAL A N 1
ATOM 648 C CA . VAL A 1 87 ? 52.237 5.936 39.672 1.00 24.43 832 VAL A CA 1
ATOM 649 C C . VAL A 1 87 ? 51.043 6.081 38.732 1.00 23.68 832 VAL A C 1
ATOM 650 O O . VAL A 1 87 ? 51.063 5.579 37.608 1.00 28.12 832 VAL A O 1
ATOM 654 N N . SER A 1 88 ? 50.003 6.764 39.201 1.00 20.21 833 SER A N 1
ATOM 655 C CA . SER A 1 88 ? 48.785 6.941 38.417 1.00 20.89 833 SER A CA 1
ATOM 656 C C . SER A 1 88 ? 48.694 8.320 37.769 1.00 23.32 833 SER A C 1
ATOM 657 O O . SER A 1 88 ? 49.064 9.328 38.370 1.00 18.92 833 SER A O 1
ATOM 660 N N . TYR A 1 89 ? 48.198 8.344 36.535 1.00 21.53 834 TYR A N 1
ATOM 661 C CA . TYR A 1 89 ? 47.878 9.584 35.836 1.00 22.63 834 TYR A CA 1
ATOM 662 C C . TYR A 1 89 ? 46.451 9.495 35.303 1.00 20.00 834 TYR A C 1
ATOM 663 O O . TYR A 1 89 ? 46.145 8.632 34.485 1.00 21.36 834 TYR A O 1
ATOM 672 N N . THR A 1 90 ? 45.580 10.386 35.766 1.00 26.28 835 THR A N 1
ATOM 673 C CA . THR A 1 90 ? 44.161 10.302 35.427 1.00 26.33 835 THR A CA 1
ATOM 674 C C . THR A 1 90 ? 43.765 11.137 34.210 1.00 26.08 835 THR A C 1
ATOM 675 O O . THR A 1 90 ? 44.208 12.274 34.046 1.00 20.28 835 THR A O 1
ATOM 679 N N . ILE A 1 91 ? 42.923 10.555 33.362 1.00 20.67 836 ILE A N 1
ATOM 680 C CA . ILE A 1 91 ? 42.400 11.245 32.192 1.00 26.55 836 ILE A CA 1
ATOM 681 C C . ILE A 1 91 ? 40.995 11.758 32.474 1.00 26.67 836 ILE A C 1
ATOM 682 O O . ILE A 1 91 ? 40.061 10.973 32.621 1.00 26.09 836 ILE A O 1
ATOM 687 N N . LYS A 1 92 ? 40.846 13.075 32.555 1.00 26.32 837 LYS A N 1
ATOM 688 C CA . LYS A 1 92 ? 39.528 13.672 32.733 1.00 29.32 837 LYS A CA 1
ATOM 689 C C . LYS A 1 92 ? 38.729 13.589 31.438 1.00 27.41 837 LYS A C 1
ATOM 690 O O . LYS A 1 92 ? 39.251 13.873 30.359 1.00 27.65 837 LYS A O 1
ATOM 696 N N . ALA A 1 93 ? 37.467 13.185 31.547 1.00 22.70 838 ALA A N 1
ATOM 697 C CA . ALA A 1 93 ? 36.592 13.100 30.384 1.00 21.08 838 ALA A CA 1
ATOM 698 C C . ALA A 1 93 ? 36.449 14.471 29.734 1.00 24.96 838 ALA A C 1
ATOM 699 O O . ALA A 1 93 ? 36.410 15.489 30.425 1.00 21.84 838 ALA A O 1
ATOM 701 N N . PRO A 1 94 ? 36.371 14.500 28.398 1.00 19.07 839 PRO A N 1
ATOM 702 C CA . PRO A 1 94 ? 36.295 15.753 27.644 1.00 23.18 839 PRO A CA 1
ATOM 703 C C . PRO A 1 94 ? 34.907 16.377 27.696 1.00 21.98 839 PRO A C 1
ATOM 704 O O . PRO A 1 94 ? 33.935 15.691 28.009 1.00 18.82 839 PRO A O 1
ATOM 708 N N . SER A 1 95 ? 34.822 17.670 27.397 1.00 19.59 840 SER A N 1
ATOM 709 C CA . SER A 1 95 ? 33.531 18.321 27.234 1.00 18.01 840 SER A CA 1
ATOM 710 C C . SER A 1 95 ? 32.824 17.691 26.042 1.00 20.26 840 SER A C 1
ATOM 711 O O . SER A 1 95 ? 31.620 17.445 26.078 1.00 27.37 840 SER A O 1
ATOM 714 N N . TYR A 1 96 ? 33.588 17.427 24.986 1.00 22.70 841 TYR A N 1
ATOM 715 C CA . TYR A 1 96 ? 33.080 16.688 23.835 1.00 20.19 841 TYR A CA 1
ATOM 716 C C . TYR A 1 96 ? 34.211 16.011 23.069 1.00 20.96 841 TYR A C 1
ATOM 717 O O . TYR A 1 96 ? 35.370 16.419 23.160 1.00 16.45 841 TYR A O 1
ATOM 726 N N . MET A 1 97 ? 33.867 14.970 22.319 1.00 18.83 842 MET A N 1
ATOM 727 C CA . MET A 1 97 ? 34.838 14.271 21.491 1.00 16.88 842 MET A CA 1
ATOM 728 C C . MET A 1 97 ? 34.309 14.117 20.072 1.00 16.43 842 MET A C 1
ATOM 729 O O . MET A 1 97 ? 33.126 13.846 19.868 1.00 18.40 842 MET A O 1
ATOM 734 N N . ILE A 1 98 ? 35.192 14.290 19.095 1.00 19.80 843 ILE A N 1
ATOM 735 C CA . ILE A 1 98 ? 34.806 14.215 17.690 1.00 18.53 843 ILE A CA 1
ATOM 736 C C . ILE A 1 98 ? 35.058 12.829 17.100 1.00 18.72 843 ILE A C 1
ATOM 737 O O . ILE A 1 98 ? 36.148 12.270 17.237 1.00 22.50 843 ILE A O 1
ATOM 742 N N . LYS A 1 99 ? 34.034 12.276 16.457 1.00 18.38 844 LYS A N 1
ATOM 743 C CA . LYS A 1 99 ? 34.147 10.982 15.796 1.00 20.35 844 LYS A CA 1
ATOM 744 C C . LYS A 1 99 ? 34.034 11.154 14.289 1.00 18.63 844 LYS A C 1
ATOM 745 O O . LYS A 1 99 ? 33.302 12.015 13.806 1.00 20.29 844 LYS A O 1
ATOM 751 N N . VAL A 1 100 ? 34.757 10.326 13.548 1.00 18.11 845 VAL A N 1
ATOM 752 C CA . VAL A 1 100 ? 34.701 10.377 12.096 1.00 18.64 845 VAL A CA 1
ATOM 753 C C . VAL A 1 100 ? 34.120 9.082 11.542 1.00 20.90 845 VAL A C 1
ATOM 754 O O . VAL A 1 100 ? 34.776 8.040 11.558 1.00 19.60 845 VAL A O 1
ATOM 758 N N . ASP A 1 101 ? 32.881 9.152 11.067 1.00 18.55 846 ASP A N 1
ATOM 759 C CA . ASP A 1 101 ? 32.240 8.009 10.434 1.00 16.12 846 ASP A CA 1
ATOM 760 C C . ASP A 1 101 ? 32.476 8.040 8.929 1.00 15.28 846 ASP A C 1
ATOM 761 O O . ASP A 1 101 ? 33.366 8.740 8.449 1.00 16.07 846 ASP A O 1
ATOM 766 N N . LYS A 1 102 ? 31.683 7.279 8.186 1.00 17.70 847 LYS A N 1
ATOM 767 C CA . LYS A 1 102 ? 31.859 7.192 6.741 1.00 22.08 847 LYS A CA 1
ATOM 768 C C . LYS A 1 102 ? 31.344 8.440 6.025 1.00 20.80 847 LYS A C 1
ATOM 769 O O . LYS A 1 102 ? 30.693 9.292 6.629 1.00 15.64 847 LYS A O 1
ATOM 775 N N . GLN A 1 103 ? 31.651 8.542 4.734 1.00 23.73 848 GLN A N 1
ATOM 776 C CA . GLN A 1 103 ? 31.205 9.669 3.924 1.00 16.54 848 GLN A CA 1
ATOM 777 C C . GLN A 1 103 ? 29.732 9.518 3.567 1.00 19.13 848 GLN A C 1
ATOM 778 O O . GLN A 1 103 ? 29.252 8.407 3.334 1.00 18.93 848 GLN A O 1
ATOM 784 N N . ALA A 1 104 ? 29.020 10.641 3.526 1.00 20.14 849 ALA A N 1
ATOM 785 C CA . ALA A 1 104 ? 27.589 10.639 3.241 1.00 24.16 849 ALA A CA 1
ATOM 786 C C . ALA A 1 104 ? 27.104 12.039 2.880 1.00 19.14 849 ALA A C 1
ATOM 787 O O . ALA A 1 104 ? 27.837 13.015 3.031 1.00 16.49 849 ALA A O 1
ATOM 789 N N . TYR A 1 105 ? 25.869 12.134 2.398 1.00 17.67 850 TYR A N 1
ATOM 790 C CA . TYR A 1 105 ? 25.262 13.431 2.128 1.00 20.13 850 TYR A CA 1
ATOM 791 C C . TYR A 1 105 ? 24.766 14.021 3.441 1.00 19.84 850 TYR A C 1
ATOM 792 O O . TYR A 1 105 ? 24.616 13.300 4.427 1.00 19.21 850 TYR A O 1
ATOM 801 N N . TYR A 1 106 ? 24.515 15.325 3.457 1.00 18.59 851 TYR A N 1
ATOM 802 C CA . TYR A 1 106 ? 24.150 16.003 4.697 1.00 22.18 851 TYR A CA 1
ATOM 803 C C . TYR A 1 106 ? 23.027 15.293 5.449 1.00 20.51 851 TYR A C 1
ATOM 804 O O . TYR A 1 106 ? 23.171 14.969 6.628 1.00 26.93 851 TYR A O 1
ATOM 813 N N . ALA A 1 107 ? 21.911 15.062 4.765 1.00 20.77 852 ALA A N 1
ATOM 814 C CA . ALA A 1 107 ? 20.751 14.430 5.386 1.00 21.45 852 ALA A CA 1
ATOM 815 C C . ALA A 1 107 ? 21.111 13.100 6.050 1.00 17.29 852 ALA A C 1
ATOM 816 O O . ALA A 1 107 ? 20.700 12.827 7.176 1.00 14.59 852 ALA A O 1
ATOM 818 N N . ASP A 1 108 ? 21.886 12.282 5.345 1.00 17.73 853 ASP A N 1
ATOM 819 C CA . ASP A 1 108 ? 22.298 10.982 5.859 1.00 18.24 853 ASP A CA 1
ATOM 820 C C . ASP A 1 108 ? 23.275 11.131 7.022 1.00 20.06 853 ASP A C 1
ATOM 821 O O . ASP A 1 108 ? 23.195 10.401 8.010 1.00 18.16 853 ASP A O 1
ATOM 826 N N . ALA A 1 109 ? 24.198 12.078 6.897 1.00 22.15 854 ALA A N 1
ATOM 827 C CA . ALA A 1 109 ? 25.162 12.347 7.957 1.00 19.88 854 ALA A CA 1
ATOM 828 C C . ALA A 1 109 ? 24.432 12.718 9.239 1.00 26.93 854 ALA A C 1
ATOM 829 O O . ALA A 1 109 ? 24.862 12.365 10.338 1.00 22.96 854 ALA A O 1
ATOM 831 N N . MET A 1 110 ? 23.321 13.432 9.087 1.00 26.33 855 MET A N 1
ATOM 832 C CA . MET A 1 110 ? 22.512 13.846 10.224 1.00 26.26 855 MET A CA 1
ATOM 833 C C . MET A 1 110 ? 21.987 12.634 10.991 1.00 24.66 855 MET A C 1
ATOM 834 O O . MET A 1 110 ? 22.140 12.549 12.208 1.00 23.84 855 MET A O 1
ATOM 839 N N . SER A 1 111 ? 21.376 11.694 10.276 1.00 20.19 856 SER A N 1
ATOM 840 C CA . SER A 1 111 ? 20.832 10.496 10.909 1.00 24.86 856 SER A CA 1
ATOM 841 C C . SER A 1 111 ? 21.943 9.610 11.466 1.00 27.01 856 SER A C 1
ATOM 842 O O . SER A 1 111 ? 21.818 9.058 12.560 1.00 34.24 856 SER A O 1
ATOM 845 N N . ILE A 1 112 ? 23.027 9.475 10.709 1.00 18.07 857 ILE A N 1
ATOM 846 C CA . ILE A 1 112 ? 24.180 8.707 11.164 1.00 21.80 857 ILE A CA 1
ATOM 847 C C . ILE A 1 112 ? 24.677 9.215 12.513 1.00 22.60 857 ILE A C 1
ATOM 848 O O . ILE A 1 112 ? 24.899 8.436 13.440 1.00 24.03 857 ILE A O 1
ATOM 853 N N . CYS A 1 113 ? 24.844 10.528 12.617 1.00 19.72 858 CYS A N 1
ATOM 854 C CA . CYS A 1 113 ? 25.317 11.140 13.852 1.00 23.00 858 CYS A CA 1
ATOM 855 C C . CYS A 1 113 ? 24.163 11.463 14.793 1.00 20.37 858 CYS A C 1
ATOM 856 O O . CYS A 1 113 ? 24.315 12.256 15.722 1.00 21.55 858 CYS A O 1
ATOM 859 N N . LYS A 1 114 ? 23.013 10.844 14.550 1.00 19.49 859 LYS A N 1
ATOM 860 C CA . LYS A 1 114 ? 21.834 11.072 15.375 1.00 23.38 859 LYS A CA 1
ATOM 861 C C . LYS A 1 114 ? 21.671 12.554 15.700 1.00 24.85 859 LYS A C 1
ATOM 862 O O . LYS A 1 114 ? 21.459 12.930 16.853 1.00 19.58 859 LYS A O 1
ATOM 868 N N . ASN A 1 115 ? 21.783 13.386 14.669 1.00 28.37 860 ASN A N 1
ATOM 869 C CA . ASN A 1 115 ? 21.634 14.830 14.806 1.00 26.48 860 ASN A CA 1
ATOM 870 C C . ASN A 1 115 ? 22.606 15.443 15.809 1.00 22.53 860 ASN A C 1
ATOM 871 O O . ASN A 1 115 ? 22.229 16.293 16.614 1.00 18.89 860 ASN A O 1
ATOM 876 N N . LEU A 1 116 ? 23.860 15.004 15.752 1.00 25.24 861 LEU A N 1
ATOM 877 C CA . LEU A 1 116 ? 24.905 15.552 16.609 1.00 22.49 861 LEU A CA 1
ATOM 878 C C . LEU A 1 116 ? 26.076 16.086 15.789 1.00 24.05 861 LEU A C 1
ATOM 879 O O . LEU A 1 116 ? 27.229 16.018 16.217 1.00 26.03 861 LEU A O 1
ATOM 884 N N . LEU A 1 117 ? 25.773 16.612 14.608 1.00 18.75 862 LEU A N 1
ATOM 885 C CA . LEU A 1 117 ? 26.782 17.252 13.776 1.00 20.79 862 LEU A CA 1
ATOM 886 C C . LEU A 1 117 ? 27.319 18.488 14.488 1.00 23.47 862 LEU A C 1
ATOM 887 O O . LEU A 1 117 ? 26.604 19.111 15.272 1.00 23.35 862 LEU A O 1
ATOM 892 N N . PRO A 1 118 ? 28.583 18.846 14.220 1.00 23.18 863 PRO A N 1
ATOM 893 C CA . PRO A 1 118 ? 29.175 20.025 14.861 1.00 21.09 863 PRO A CA 1
ATOM 894 C C . PRO A 1 118 ? 28.303 21.261 14.665 1.00 21.11 863 PRO A C 1
ATOM 895 O O . PRO A 1 118 ? 27.866 21.537 13.549 1.00 26.33 863 PRO A O 1
ATOM 899 N N . SER A 1 119 ? 28.049 21.986 15.749 1.00 20.80 864 SER A N 1
ATOM 900 C CA . SER A 1 119 ? 27.151 23.135 15.713 1.00 24.57 864 SER A CA 1
ATOM 901 C C . SER A 1 119 ? 27.722 24.292 14.897 1.00 22.59 864 SER A C 1
ATOM 902 O O . SER A 1 119 ? 26.979 25.025 14.246 1.00 21.57 864 SER A O 1
ATOM 905 N N . THR A 1 120 ? 29.041 24.455 14.943 1.00 23.51 865 THR A N 1
ATOM 906 C CA . THR A 1 120 ? 29.715 25.514 14.198 1.00 19.44 865 THR A CA 1
ATOM 907 C C . THR A 1 120 ? 31.081 25.059 13.701 1.00 14.75 865 THR A C 1
ATOM 908 O O . THR A 1 120 ? 31.531 23.957 14.011 1.00 17.37 865 THR A O 1
ATOM 912 N N . GLN A 1 121 ? 31.735 25.916 12.925 1.00 14.22 866 GLN A N 1
ATOM 913 C CA . GLN A 1 121 ? 33.064 25.619 12.407 1.00 16.47 866 GLN A CA 1
ATOM 914 C C . GLN A 1 121 ? 34.091 25.591 13.534 1.00 22.01 866 GLN A C 1
ATOM 915 O O . GLN A 1 121 ? 35.098 24.888 13.456 1.00 18.83 866 GLN A O 1
ATOM 921 N N . THR A 1 122 ? 33.825 26.362 14.583 1.00 21.29 867 THR A N 1
ATOM 922 C CA . THR A 1 122 ? 34.721 26.439 15.728 1.00 20.69 867 THR A CA 1
ATOM 923 C C . THR A 1 122 ? 34.803 25.099 16.455 1.00 26.57 867 THR A C 1
ATOM 924 O O . THR A 1 122 ? 35.867 24.711 16.942 1.00 24.34 867 THR A O 1
ATOM 928 N N . VAL A 1 123 ? 33.681 24.392 16.525 1.00 18.30 868 VAL A N 1
ATOM 929 C CA . VAL A 1 123 ? 33.662 23.079 17.156 1.00 16.32 868 VAL A CA 1
ATOM 930 C C . VAL A 1 123 ? 34.742 22.193 16.545 1.00 17.40 868 VAL A C 1
ATOM 931 O O . VAL A 1 123 ? 35.385 21.408 17.241 1.00 19.70 868 VAL A O 1
ATOM 935 N N . LEU A 1 124 ? 34.948 22.341 15.240 1.00 19.57 869 LEU A N 1
ATOM 936 C CA . LEU A 1 124 ? 35.922 21.531 14.516 1.00 20.21 869 LEU A CA 1
ATOM 937 C C . LEU A 1 124 ? 37.307 22.173 14.474 1.00 17.07 869 LEU A C 1
ATOM 938 O O . LEU A 1 124 ? 38.318 21.494 14.653 1.00 17.41 869 LEU A O 1
ATOM 943 N N . SER A 1 125 ? 37.351 23.479 14.233 1.00 19.18 870 SER A N 1
ATOM 944 C CA . SER A 1 125 ? 38.621 24.192 14.142 1.00 16.53 870 SER A CA 1
ATOM 945 C C . SER A 1 125 ? 39.338 24.220 15.487 1.00 19.61 870 SER A C 1
ATOM 946 O O . SER A 1 125 ? 40.567 24.235 15.542 1.00 18.70 870 SER A O 1
ATOM 949 N N . ASP A 1 126 ? 38.565 24.227 16.569 1.00 19.43 871 ASP A N 1
ATOM 950 C CA . ASP A 1 126 ? 39.131 24.200 17.912 1.00 17.28 871 ASP A CA 1
ATOM 951 C C . ASP A 1 126 ? 39.892 22.906 18.151 1.00 20.24 871 ASP A C 1
ATOM 952 O O . ASP A 1 126 ? 40.878 22.878 18.888 1.00 21.52 871 ASP A O 1
ATOM 957 N N . ILE A 1 127 ? 39.429 21.832 17.523 1.00 15.17 872 ILE A N 1
ATOM 958 C CA . ILE A 1 127 ? 40.091 20.544 17.653 1.00 20.26 872 ILE A CA 1
ATOM 959 C C . ILE A 1 127 ? 41.421 20.529 16.907 1.00 18.82 872 ILE A C 1
ATOM 960 O O . ILE A 1 127 ? 42.389 19.911 17.354 1.00 12.75 872 ILE A O 1
ATOM 965 N N . TYR A 1 128 ? 41.471 21.227 15.777 1.00 18.78 873 TYR A N 1
ATOM 966 C CA . TYR A 1 128 ? 42.714 21.350 15.031 1.00 17.38 873 TYR A CA 1
ATOM 967 C C . TYR A 1 128 ? 43.743 22.124 15.849 1.00 16.76 873 TYR A C 1
ATOM 968 O O . TYR A 1 128 ? 44.924 21.781 15.862 1.00 23.86 873 TYR A O 1
ATOM 977 N N . ASP A 1 129 ? 43.288 23.171 16.529 1.00 15.11 874 ASP A N 1
ATOM 978 C CA . ASP A 1 129 ? 44.172 23.978 17.362 1.00 20.54 874 ASP A CA 1
ATOM 979 C C . ASP A 1 129 ? 44.731 23.156 18.516 1.00 21.04 874 ASP A C 1
ATOM 980 O O . ASP A 1 129 ? 45.861 23.371 18.954 1.00 26.47 874 ASP A O 1
ATOM 985 N N . SER A 1 130 ? 43.931 22.213 19.003 1.00 21.05 875 SER A N 1
ATOM 986 C CA . SER A 1 130 ? 44.304 21.418 20.168 1.00 18.81 875 SER A CA 1
ATOM 987 C C . SER A 1 130 ? 45.107 20.173 19.801 1.00 15.11 875 SER A C 1
ATOM 988 O O . SER A 1 130 ? 45.885 19.672 20.610 1.00 14.41 875 SER A O 1
ATOM 991 N N . TRP A 1 131 ? 44.921 19.678 18.581 1.00 15.19 876 TRP A N 1
ATOM 992 C CA . TRP A 1 131 ? 45.549 18.425 18.177 1.00 16.90 876 TRP A CA 1
ATOM 993 C C . TRP A 1 131 ? 46.383 18.537 16.905 1.00 16.40 876 TRP A C 1
ATOM 994 O O . TRP A 1 131 ? 47.414 17.881 16.776 1.00 16.39 876 TRP A O 1
ATOM 1005 N N . GLY A 1 132 ? 45.935 19.365 15.968 1.00 15.01 877 GLY A N 1
ATOM 1006 C CA . GLY A 1 132 ? 46.607 19.489 14.688 1.00 18.99 877 GLY A CA 1
ATOM 1007 C C . GLY A 1 132 ? 46.000 18.573 13.640 1.00 19.48 877 GLY A C 1
ATOM 1008 O O . GLY A 1 132 ? 44.990 17.916 13.889 1.00 18.12 877 GLY A O 1
ATOM 1009 N N . ALA A 1 133 ? 46.620 18.529 12.465 1.00 16.85 878 ALA A N 1
ATOM 1010 C CA . ALA A 1 133 ? 46.111 17.732 11.353 1.00 19.02 878 ALA A CA 1
ATOM 1011 C C . ALA A 1 133 ? 45.753 16.307 11.772 1.00 19.67 878 ALA A C 1
ATOM 1012 O O . ALA A 1 133 ? 46.563 15.600 12.375 1.00 18.51 878 ALA A O 1
ATOM 1014 N N . ALA A 1 134 ? 44.536 15.892 11.441 1.00 16.20 879 ALA A N 1
ATOM 1015 C CA . ALA A 1 134 ? 44.035 14.581 11.839 1.00 17.30 879 ALA A CA 1
ATOM 1016 C C . ALA A 1 134 ? 44.925 13.441 11.353 1.00 20.04 879 ALA A C 1
ATOM 1017 O O . ALA A 1 134 ? 45.095 12.439 12.049 1.00 17.02 879 ALA A O 1
ATOM 1019 N N . ASN A 1 135 ? 45.490 13.598 10.160 1.00 21.75 880 ASN A N 1
ATOM 1020 C CA . ASN A 1 135 ? 46.281 12.536 9.543 1.00 19.18 880 ASN A CA 1
ATOM 1021 C C . ASN A 1 135 ? 47.662 12.340 10.169 1.00 21.90 880 ASN A C 1
ATOM 1022 O O . ASN A 1 135 ? 48.372 11.391 9.839 1.00 27.48 880 ASN A O 1
ATOM 1027 N N . LYS A 1 136 ? 48.039 13.235 11.076 1.00 16.82 881 LYS A N 1
ATOM 1028 C CA . LYS A 1 136 ? 49.290 13.075 11.805 1.00 24.28 881 LYS A CA 1
ATOM 1029 C C . LYS A 1 136 ? 49.151 11.988 12.866 1.00 22.18 881 LYS A C 1
ATOM 1030 O O . LYS A 1 136 ? 50.103 11.677 13.583 1.00 18.16 881 LYS A O 1
ATOM 1036 N N . TYR A 1 137 ? 47.956 11.413 12.957 1.00 17.64 882 TYR A N 1
ATOM 1037 C CA . TYR A 1 137 ? 47.685 10.349 13.915 1.00 18.22 882 TYR A CA 1
ATOM 1038 C C . TYR A 1 137 ? 47.471 9.015 13.206 1.00 22.06 882 TYR A C 1
ATOM 1039 O O . TYR A 1 137 ? 46.933 8.964 12.097 1.00 20.11 882 TYR A O 1
ATOM 1048 N N . SER A 1 138 ? 47.907 7.942 13.856 1.00 15.13 883 SER A N 1
ATOM 1049 C CA . SER A 1 138 ? 47.911 6.612 13.259 1.00 18.45 883 SER A CA 1
ATOM 1050 C C . SER A 1 138 ? 46.599 6.253 12.569 1.00 19.64 883 SER A C 1
ATOM 1051 O O . SER A 1 138 ? 46.594 5.732 11.453 1.00 21.56 883 SER A O 1
ATOM 1054 N N . HIS A 1 139 ? 45.490 6.540 13.239 1.00 21.54 884 HIS A N 1
ATOM 1055 C CA . HIS A 1 139 ? 44.176 6.117 12.771 1.00 19.99 884 HIS A CA 1
ATOM 1056 C C . HIS A 1 139 ? 43.750 6.820 11.483 1.00 18.11 884 HIS A C 1
ATOM 1057 O O . HIS A 1 139 ? 42.831 6.368 10.802 1.00 17.36 884 HIS A O 1
ATOM 1064 N N . TYR A 1 140 ? 44.425 7.918 11.147 1.00 22.30 885 TYR A N 1
ATOM 1065 C CA . TYR A 1 140 ? 44.041 8.732 9.994 1.00 19.89 885 TYR A CA 1
ATOM 1066 C C . TYR A 1 140 ? 45.176 8.935 8.986 1.00 20.91 885 TYR A C 1
ATOM 1067 O O . TYR A 1 140 ? 45.017 9.665 8.008 1.00 18.31 885 TYR A O 1
ATOM 1076 N N . SER A 1 141 ? 46.314 8.292 9.226 1.00 20.46 886 SER A N 1
ATOM 1077 C CA . SER A 1 141 ? 47.514 8.525 8.422 1.00 21.86 886 SER A CA 1
ATOM 1078 C C . SER A 1 141 ? 47.304 8.448 6.908 1.00 22.64 886 SER A C 1
ATOM 1079 O O . SER A 1 141 ? 47.924 9.199 6.156 1.00 24.02 886 SER A O 1
ATOM 1082 N N . SER A 1 142 ? 46.438 7.544 6.463 1.00 19.73 887 SER A N 1
ATOM 1083 C CA . SER A 1 142 ? 46.262 7.301 5.033 1.00 22.17 887 SER A CA 1
ATOM 1084 C C . SER A 1 142 ? 45.607 8.471 4.302 1.00 20.57 887 SER A C 1
ATOM 1085 O O . SER A 1 142 ? 45.936 8.754 3.150 1.00 19.45 887 SER A O 1
ATOM 1088 N N . MET A 1 143 ? 44.683 9.148 4.974 1.00 22.13 888 MET A N 1
ATOM 1089 C CA . MET A 1 143 ? 43.906 10.213 4.346 1.00 18.78 888 MET A CA 1
ATOM 1090 C C . MET A 1 143 ? 44.705 11.500 4.177 1.00 18.96 888 MET A C 1
ATOM 1091 O O . MET A 1 143 ? 45.551 11.833 5.008 1.00 19.24 888 MET A O 1
ATOM 1096 N N . ASN A 1 144 ? 44.429 12.215 3.091 1.00 21.32 889 ASN A N 1
ATOM 1097 C CA . ASN A 1 144 ? 45.048 13.510 2.834 1.00 20.27 889 ASN A CA 1
ATOM 1098 C C . ASN A 1 144 ? 44.082 14.644 3.145 1.00 19.72 889 ASN A C 1
ATOM 1099 O O . ASN A 1 144 ? 44.493 15.776 3.401 1.00 24.02 889 ASN A O 1
ATOM 1104 N N . SER A 1 145 ? 42.793 14.326 3.118 1.00 20.38 890 SER A N 1
ATOM 1105 C CA . SER A 1 145 ? 41.750 15.311 3.365 1.00 20.00 890 SER A CA 1
ATOM 1106 C C . SER A 1 145 ? 40.590 14.700 4.140 1.00 16.13 890 SER A C 1
ATOM 1107 O O . SER A 1 145 ? 40.179 13.573 3.872 1.00 16.36 890 SER A O 1
ATOM 1110 N N . ILE A 1 146 ? 40.070 15.449 5.106 1.00 10.87 891 ILE A N 1
ATOM 1111 C CA . ILE A 1 146 ? 38.889 15.026 5.845 1.00 14.28 891 ILE A CA 1
ATOM 1112 C C . ILE A 1 146 ? 37.886 16.170 5.936 1.00 20.29 891 ILE A C 1
ATOM 1113 O O . ILE A 1 146 ? 37.857 16.910 6.922 1.00 12.80 891 ILE A O 1
ATOM 1118 N N . THR A 1 147 ? 37.071 16.316 4.896 1.00 17.93 892 THR A N 1
ATOM 1119 C CA . THR A 1 147 ? 36.032 17.337 4.876 1.00 16.56 892 THR A CA 1
ATOM 1120 C C . THR A 1 147 ? 34.873 16.901 5.765 1.00 15.75 892 THR A C 1
ATOM 1121 O O . THR A 1 147 ? 34.377 15.779 5.647 1.00 12.68 892 THR A O 1
ATOM 1125 N N . ALA A 1 148 ? 34.447 17.789 6.657 1.00 11.94 893 ALA A N 1
ATOM 1126 C CA . ALA A 1 148 ? 33.390 17.464 7.609 1.00 16.11 893 ALA A CA 1
ATOM 1127 C C . ALA A 1 148 ? 32.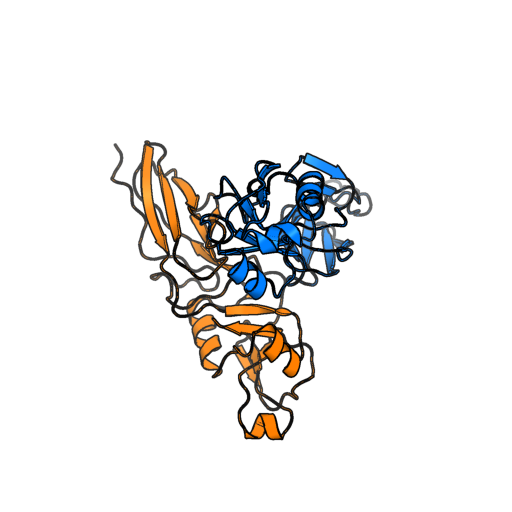183 18.389 7.474 1.00 19.69 893 ALA A C 1
ATOM 1128 O O . ALA A 1 148 ? 32.332 19.594 7.272 1.00 18.38 893 ALA A O 1
ATOM 1130 N N . TRP A 1 149 ? 30.986 17.820 7.588 1.00 18.10 894 TRP A N 1
ATOM 1131 C CA . TRP A 1 149 ? 29.762 18.613 7.553 1.00 20.52 894 TRP A CA 1
ATOM 1132 C C . TRP A 1 149 ? 29.653 19.502 8.785 1.00 16.75 894 TRP A C 1
ATOM 1133 O O . TRP A 1 149 ? 30.019 19.099 9.887 1.00 16.40 894 TRP A O 1
ATOM 1144 N N . ILE A 1 150 ? 29.154 20.718 8.592 1.00 20.94 895 ILE A N 1
ATOM 1145 C CA . ILE A 1 150 ? 28.762 21.571 9.706 1.00 21.60 895 ILE A CA 1
ATOM 1146 C C . ILE A 1 150 ? 27.239 21.609 9.725 1.00 22.58 895 ILE A C 1
ATOM 1147 O O . ILE A 1 150 ? 26.609 21.576 8.669 1.00 17.45 895 ILE A O 1
ATOM 1152 N N . LYS A 1 151 ? 26.646 21.655 10.914 1.00 22.46 896 LYS A N 1
ATOM 1153 C CA . LYS A 1 151 ? 25.193 21.731 11.019 1.00 22.26 896 LYS A CA 1
ATOM 1154 C C . LYS A 1 151 ? 24.672 22.960 10.281 1.00 25.13 896 LYS A C 1
ATOM 1155 O O . LYS A 1 151 ? 25.027 24.092 10.613 1.00 30.49 896 LYS A O 1
ATOM 1161 N N . GLN A 1 152 ? 23.832 22.729 9.278 1.00 25.17 897 GLN A N 1
ATOM 1162 C CA . GLN A 1 152 ? 23.350 23.800 8.412 1.00 27.90 897 GLN A CA 1
ATOM 1163 C C . GLN A 1 152 ? 22.433 24.779 9.139 1.00 26.39 897 GLN A C 1
ATOM 1164 O O . GLN A 1 152 ? 21.569 24.377 9.919 1.00 21.80 897 GLN A O 1
ATOM 1170 N N . THR A 1 153 ? 22.630 26.066 8.872 1.00 30.80 898 THR A N 1
ATOM 1171 C CA . THR A 1 153 ? 21.799 27.109 9.459 1.00 32.08 898 THR A CA 1
ATOM 1172 C C . THR A 1 153 ? 20.378 27.034 8.910 1.00 31.56 898 THR A C 1
ATOM 1173 O O . THR A 1 153 ? 20.075 26.206 8.050 1.00 30.70 898 THR A O 1
ATOM 1177 N N . SER A 1 154 ? 19.512 27.906 9.412 1.00 34.73 899 SER A N 1
ATOM 1178 C CA . SER A 1 154 ? 18.127 27.956 8.962 1.00 30.31 899 SER A CA 1
ATOM 1179 C C . SER A 1 154 ? 18.038 28.333 7.486 1.00 29.89 899 SER A C 1
ATOM 1180 O O . SER A 1 154 ? 17.285 27.723 6.725 1.00 24.48 899 SER A O 1
ATOM 1183 N N . SER A 1 155 ? 18.812 29.337 7.087 1.00 29.28 900 SER A N 1
ATOM 1184 C CA . SER A 1 155 ? 18.828 29.778 5.697 1.00 29.75 900 SER A CA 1
ATOM 1185 C C . SER A 1 155 ? 19.457 28.714 4.806 1.00 30.39 900 SER A C 1
ATOM 1186 O O . SER A 1 155 ? 19.018 28.499 3.674 1.00 27.15 900 SER A O 1
ATOM 1189 N N . GLU A 1 156 ? 20.488 28.053 5.324 1.00 27.28 901 GLU A N 1
ATOM 1190 C CA . GLU A 1 156 ? 21.166 26.992 4.587 1.00 26.03 901 GLU A CA 1
ATOM 1191 C C . GLU A 1 156 ? 20.227 25.826 4.302 1.00 21.63 901 GLU A C 1
ATOM 1192 O O . GLU A 1 156 ? 20.282 25.221 3.231 1.00 23.95 901 GLU A O 1
ATOM 1198 N N . GLN A 1 157 ? 19.365 25.513 5.264 1.00 21.54 902 GLN A N 1
ATOM 1199 C CA . GLN A 1 157 ? 18.419 24.416 5.106 1.00 28.12 902 GLN A CA 1
ATOM 1200 C C . GLN A 1 157 ? 17.404 24.718 4.008 1.00 22.30 902 GLN A C 1
ATOM 1201 O O . GLN A 1 157 ? 16.865 23.807 3.381 1.00 22.66 902 GLN A O 1
ATOM 1207 N N . ARG A 1 158 ? 17.149 26.003 3.782 1.00 24.15 903 ARG A N 1
ATOM 1208 C CA . ARG A 1 158 ? 16.184 26.428 2.774 1.00 25.02 903 ARG A CA 1
ATOM 1209 C C . ARG A 1 158 ? 16.728 26.263 1.359 1.00 22.17 903 ARG A C 1
ATOM 1210 O O . ARG A 1 158 ? 15.982 25.945 0.433 1.00 22.13 903 ARG A O 1
ATOM 1218 N N . SER A 1 159 ? 18.028 26.481 1.199 1.00 20.04 904 SER A N 1
ATOM 1219 C CA . SER A 1 159 ? 18.649 26.441 -0.120 1.00 18.16 904 SER A CA 1
ATOM 1220 C C . SER A 1 159 ? 19.264 25.084 -0.440 1.00 16.87 904 SER A C 1
ATOM 1221 O O . SER A 1 159 ? 19.717 24.850 -1.558 1.00 19.18 904 SER A O 1
ATOM 1224 N N . GLY A 1 160 ? 19.282 24.192 0.544 1.00 20.80 905 GLY A N 1
ATOM 1225 C CA . GLY A 1 160 ? 19.807 22.854 0.339 1.00 23.42 905 GLY A CA 1
ATOM 1226 C C . GLY A 1 160 ? 21.322 22.809 0.295 1.00 20.61 905 GLY A C 1
ATOM 1227 O O . GLY A 1 160 ? 21.910 22.060 -0.488 1.00 13.81 905 GLY A O 1
ATOM 1228 N N . VAL A 1 161 ? 21.957 23.619 1.135 1.00 16.73 906 VAL A N 1
ATOM 1229 C CA . VAL A 1 161 ? 23.410 23.622 1.237 1.00 17.13 906 VAL A CA 1
ATOM 1230 C C . VAL A 1 161 ? 23.847 23.609 2.693 1.00 21.52 906 VAL A C 1
ATOM 1231 O O . VAL A 1 161 ? 23.024 23.677 3.606 1.00 17.79 906 VAL A O 1
ATOM 1235 N N . SER A 1 162 ? 25.156 23.529 2.899 1.00 18.88 907 SER A N 1
ATOM 1236 C CA . SER A 1 162 ? 25.723 23.535 4.234 1.00 18.34 907 SER A CA 1
ATOM 1237 C C . SER A 1 162 ? 27.233 23.670 4.130 1.00 21.29 907 SER A C 1
ATOM 1238 O O . SER A 1 162 ? 27.867 23.001 3.316 1.00 26.22 907 SER A O 1
ATOM 1241 N N . SER A 1 163 ? 27.805 24.544 4.950 1.00 22.58 908 SER A N 1
ATOM 1242 C CA . SER A 1 163 ? 29.244 24.768 4.938 1.00 21.30 908 SER A CA 1
ATOM 1243 C C . SER A 1 163 ? 30.005 23.569 5.503 1.00 19.56 908 SER A C 1
ATOM 1244 O O . SER A 1 163 ? 29.431 22.724 6.190 1.00 16.53 908 SER A O 1
ATOM 1247 N N . THR A 1 164 ? 31.299 23.500 5.205 1.00 17.76 909 THR A N 1
ATOM 1248 C CA . THR A 1 164 ? 32.136 22.395 5.659 1.00 14.32 909 THR A CA 1
ATOM 1249 C C . THR A 1 164 ? 33.487 22.880 6.171 1.00 13.05 909 THR A C 1
ATOM 1250 O O . THR A 1 164 ? 33.907 24.000 5.888 1.00 14.23 909 THR A O 1
ATOM 1254 N N . TYR A 1 165 ? 34.163 22.022 6.926 1.00 13.03 910 TYR A N 1
ATOM 1255 C CA . TYR A 1 165 ? 35.495 22.319 7.436 1.00 16.18 910 TYR A CA 1
ATOM 1256 C C . TYR A 1 165 ? 36.368 21.069 7.373 1.00 18.86 910 TYR A C 1
ATOM 1257 O O . TYR A 1 165 ? 35.932 19.978 7.740 1.00 19.60 910 TYR A O 1
ATOM 1266 N N . ASN A 1 166 ? 37.600 21.230 6.904 1.00 17.38 911 ASN A N 1
ATOM 1267 C CA . ASN A 1 166 ? 38.510 20.101 6.747 1.00 16.26 911 ASN A CA 1
ATOM 1268 C C . ASN A 1 166 ? 39.437 19.935 7.951 1.00 16.56 911 ASN A C 1
ATOM 1269 O O . ASN A 1 166 ? 40.185 20.849 8.300 1.00 19.45 911 ASN A O 1
ATOM 1274 N N . LEU A 1 167 ? 39.387 18.762 8.576 1.00 14.92 912 LEU A N 1
ATOM 1275 C CA . LEU A 1 167 ? 40.137 18.503 9.803 1.00 12.34 912 LEU A CA 1
ATOM 1276 C C . LEU A 1 167 ? 41.638 18.329 9.576 1.00 13.78 912 LEU A C 1
ATOM 1277 O O . LEU A 1 167 ? 42.400 18.159 10.529 1.00 10.83 912 LEU A O 1
ATOM 1282 N N . ILE A 1 168 ? 42.059 18.370 8.317 1.00 13.88 913 ILE A N 1
ATOM 1283 C CA . ILE A 1 168 ? 43.477 18.291 7.987 1.00 14.44 913 ILE A CA 1
ATOM 1284 C C . ILE A 1 168 ?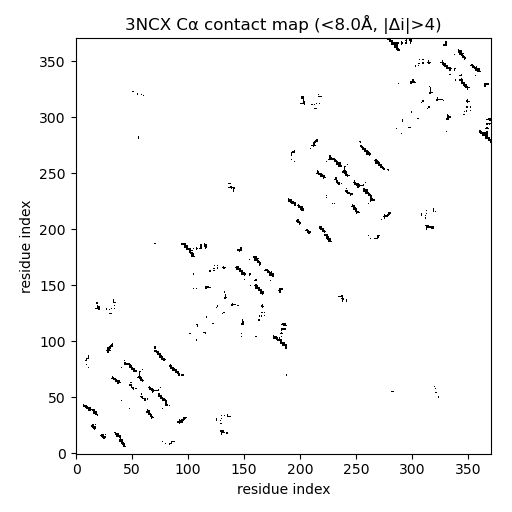 43.980 19.596 7.387 1.00 14.79 913 ILE A C 1
ATOM 1285 O O . ILE A 1 168 ? 45.063 20.070 7.730 1.00 19.46 913 ILE A O 1
ATOM 1290 N N . THR A 1 169 ? 43.185 20.177 6.495 1.00 16.98 914 THR A N 1
ATOM 1291 C CA . THR A 1 169 ? 43.615 21.340 5.727 1.00 20.15 914 THR A CA 1
ATOM 1292 C C . THR A 1 169 ? 43.095 22.668 6.279 1.00 14.83 914 THR A C 1
ATOM 1293 O O . THR A 1 169 ? 43.497 23.734 5.814 1.00 15.08 914 THR A O 1
ATOM 1297 N N . GLN A 1 170 ? 42.207 22.599 7.268 1.00 18.15 915 GLN A N 1
ATOM 1298 C CA . GLN A 1 170 ? 41.598 23.796 7.854 1.00 22.76 915 GLN A CA 1
ATOM 1299 C C . GLN A 1 170 ? 40.728 24.531 6.838 1.00 17.23 915 GLN A C 1
ATOM 1300 O O . GLN A 1 170 ? 40.229 25.622 7.112 1.00 18.77 915 GLN A O 1
ATOM 1306 N N . TYR A 1 171 ? 40.552 23.929 5.667 1.00 18.64 916 TYR A N 1
ATOM 1307 C CA . TYR A 1 171 ? 39.834 24.568 4.569 1.00 20.40 916 TYR A CA 1
ATOM 1308 C C . TYR A 1 171 ? 38.335 24.689 4.840 1.00 19.56 916 TYR A C 1
ATOM 1309 O O . TYR A 1 171 ? 37.632 23.683 4.938 1.00 17.64 916 TYR A O 1
ATOM 1318 N N . PRO A 1 172 ? 37.845 25.931 4.973 1.00 19.86 917 PRO A N 1
ATOM 1319 C CA . PRO A 1 172 ? 36.415 26.204 5.142 1.00 18.63 917 PRO A CA 1
ATOM 1320 C C . PRO A 1 172 ? 35.739 26.343 3.785 1.00 20.23 917 PRO A C 1
ATOM 1321 O O . PRO A 1 172 ? 36.343 26.868 2.851 1.00 27.78 917 PRO A O 1
ATOM 1325 N N . LEU A 1 173 ? 34.499 25.883 3.674 1.00 18.62 918 LEU A N 1
ATOM 1326 C CA . LEU A 1 173 ? 33.798 25.933 2.399 1.00 17.23 918 LEU A CA 1
ATOM 1327 C C . LEU A 1 173 ? 32.290 26.047 2.589 1.00 20.59 918 LEU A C 1
ATOM 1328 O O . LEU A 1 173 ? 31.645 25.104 3.043 1.00 19.76 918 LEU A O 1
ATOM 1333 N N . PRO A 1 174 ? 31.727 27.215 2.246 1.00 21.78 919 PRO A N 1
ATOM 1334 C CA . PRO A 1 174 ? 30.286 27.468 2.332 1.00 16.66 919 PRO A CA 1
ATOM 1335 C C . PRO A 1 174 ? 29.559 27.043 1.061 1.00 14.23 919 PRO A C 1
ATOM 1336 O O . PRO A 1 174 ? 30.202 26.732 0.060 1.00 17.08 919 PRO A O 1
ATOM 1340 N N . GLY A 1 175 ? 28.231 27.029 1.112 1.00 14.08 920 GLY A N 1
ATOM 1341 C CA . GLY A 1 175 ? 27.415 26.768 -0.062 1.00 14.74 920 GLY A CA 1
ATOM 1342 C C . GLY A 1 175 ? 27.625 25.416 -0.717 1.00 17.51 920 GLY A C 1
ATOM 1343 O O . GLY A 1 175 ? 27.432 25.266 -1.924 1.00 19.03 920 GLY A O 1
ATOM 1344 N N . VAL A 1 176 ? 28.018 24.426 0.076 1.00 17.49 921 VAL A N 1
ATOM 1345 C CA . VAL A 1 176 ? 28.184 23.071 -0.429 1.00 16.83 921 VAL A CA 1
ATOM 1346 C C . VAL A 1 176 ? 26.838 22.360 -0.474 1.00 17.46 921 VAL A C 1
ATOM 1347 O O . VAL A 1 176 ? 26.175 22.212 0.552 1.00 20.54 921 VAL A O 1
ATOM 1351 N N . ASN A 1 177 ? 26.431 21.925 -1.663 1.00 19.08 922 ASN A N 1
ATOM 1352 C CA . ASN A 1 177 ? 25.168 21.211 -1.808 1.00 18.91 922 ASN A CA 1
ATOM 1353 C C . ASN A 1 177 ? 25.120 19.983 -0.907 1.00 18.07 922 ASN A C 1
ATOM 1354 O O . ASN A 1 177 ? 26.108 19.263 -0.775 1.00 20.77 922 ASN A O 1
ATOM 1359 N N . VAL A 1 178 ? 23.970 19.753 -0.282 1.00 19.93 923 VAL A N 1
ATOM 1360 C CA . VAL A 1 178 ? 23.828 18.658 0.673 1.00 19.79 923 VAL A CA 1
ATOM 1361 C C . VAL A 1 178 ? 24.229 17.314 0.071 1.00 18.72 923 VAL A C 1
ATOM 1362 O O . VAL A 1 178 ? 24.839 16.482 0.743 1.00 20.49 923 VAL A O 1
ATOM 1366 N N . ASN A 1 179 ? 23.893 17.109 -1.198 1.00 17.67 924 ASN A N 1
ATOM 1367 C CA . ASN A 1 179 ? 24.204 15.855 -1.874 1.00 19.89 924 ASN A CA 1
ATOM 1368 C C . ASN A 1 179 ? 25.563 15.877 -2.562 1.00 21.79 924 ASN A C 1
ATOM 1369 O O . ASN A 1 179 ? 25.685 15.507 -3.730 1.00 20.75 924 ASN A O 1
ATOM 1374 N N . THR A 1 180 ? 26.580 16.313 -1.827 1.00 18.65 925 THR A N 1
ATOM 1375 C CA . THR A 1 180 ? 27.945 16.324 -2.331 1.00 17.93 925 THR A CA 1
ATOM 1376 C C . THR A 1 180 ? 28.712 15.124 -1.790 1.00 15.95 925 THR A C 1
ATOM 1377 O O . THR A 1 180 ? 28.662 14.841 -0.595 1.00 20.11 925 THR A O 1
ATOM 1381 N N . PRO A 1 181 ? 29.419 14.407 -2.675 1.00 14.61 926 PRO A N 1
ATOM 1382 C CA . PRO A 1 181 ? 30.239 13.265 -2.263 1.00 18.98 926 PRO A CA 1
ATOM 1383 C C . PRO A 1 181 ? 31.539 13.713 -1.601 1.00 17.49 926 PRO A C 1
ATOM 1384 O O . PRO A 1 181 ? 31.834 14.907 -1.579 1.00 15.15 926 PRO A O 1
ATOM 1388 N N . ASN A 1 182 ? 32.297 12.760 -1.067 1.00 16.26 927 ASN A N 1
ATOM 1389 C CA . ASN A 1 182 ? 33.598 13.040 -0.465 1.00 17.00 927 ASN A CA 1
ATOM 1390 C C . ASN A 1 182 ? 33.529 13.875 0.812 1.00 16.27 927 ASN A C 1
ATOM 1391 O O . ASN A 1 182 ? 34.488 14.561 1.162 1.00 19.75 927 ASN A O 1
ATOM 1396 N N . VAL A 1 183 ? 32.400 13.814 1.510 1.00 17.44 928 VAL A N 1
ATOM 1397 C CA . VAL A 1 183 ? 32.247 14.538 2.769 1.00 16.20 928 VAL A CA 1
ATOM 1398 C C . VAL A 1 183 ? 31.952 13.577 3.915 1.00 15.93 928 VAL A C 1
ATOM 1399 O O . VAL A 1 183 ? 30.993 12.806 3.857 1.00 19.99 928 VAL A O 1
ATOM 1403 N N . TYR A 1 184 ? 32.779 13.627 4.955 1.00 15.44 929 TYR A N 1
ATOM 1404 C CA . TYR A 1 184 ? 32.648 12.716 6.088 1.00 15.51 929 TYR A CA 1
ATOM 1405 C C . TYR A 1 184 ? 31.579 13.159 7.079 1.00 15.97 929 TYR A C 1
ATOM 1406 O O . TYR A 1 184 ? 31.398 14.352 7.321 1.00 16.67 929 TYR A O 1
ATOM 1415 N N . ALA A 1 185 ? 30.875 12.187 7.649 1.00 13.85 930 ALA A N 1
ATOM 1416 C CA . ALA A 1 185 ? 29.914 12.461 8.708 1.00 14.41 930 ALA A CA 1
ATOM 1417 C C . ALA A 1 185 ? 30.628 12.459 10.053 1.00 14.46 930 ALA A C 1
ATOM 1418 O O . ALA A 1 185 ? 30.922 11.399 10.606 1.00 16.47 930 ALA A O 1
ATOM 1420 N N . VAL A 1 186 ? 30.917 13.649 10.570 1.00 16.05 931 VAL A N 1
ATOM 1421 C CA . VAL A 1 186 ? 31.616 13.774 11.843 1.00 15.11 931 VAL A CA 1
ATOM 1422 C C . VAL A 1 186 ? 30.639 14.010 12.990 1.00 17.93 931 VAL A C 1
ATOM 1423 O O . VAL A 1 186 ? 29.971 15.043 13.054 1.00 17.65 931 VAL A O 1
ATOM 1427 N N . CYS A 1 187 ? 30.560 13.039 13.892 1.00 20.12 932 CYS A N 1
ATOM 1428 C CA . CYS A 1 187 ? 29.665 13.128 15.034 1.00 18.76 932 CYS A CA 1
ATOM 1429 C C . CYS A 1 187 ? 30.360 13.802 16.207 1.00 23.95 932 CYS A C 1
ATOM 1430 O O . CYS A 1 187 ? 31.472 13.430 16.583 1.00 25.22 932 CYS A O 1
ATOM 1433 N N . VAL A 1 188 ? 29.702 14.803 16.776 1.00 22.95 933 VAL A N 1
ATOM 1434 C CA . VAL A 1 188 ? 30.218 15.472 17.958 1.00 20.02 933 VAL A CA 1
ATOM 1435 C C . VAL A 1 188 ? 29.495 14.940 19.184 1.00 29.12 933 VAL A C 1
ATOM 1436 O O . VAL A 1 188 ? 28.324 15.248 19.406 1.00 33.90 933 VAL A O 1
ATOM 1440 N N . GLU A 1 189 ? 30.195 14.132 19.972 1.00 30.96 934 GLU A N 1
ATOM 1441 C CA . GLU A 1 189 ? 29.593 13.496 21.136 1.00 33.43 934 GLU A CA 1
ATOM 1442 C C . GLU A 1 189 ? 30.332 13.849 22.424 1.00 26.42 934 GLU A C 1
ATOM 1443 O O . GLU A 1 189 ? 29.765 14.471 23.322 1.00 23.90 934 GLU A O 1
ATOM 1450 N N . PHE B 1 7 ? 70.011 -8.802 -8.992 1.00 60.21 752 PHE B N 1
ATOM 1451 C CA . PHE B 1 7 ? 70.195 -10.160 -8.494 1.00 55.23 752 PHE B CA 1
ATOM 1452 C C . PHE B 1 7 ? 69.007 -10.560 -7.625 1.00 43.73 752 PHE B C 1
ATOM 1453 O O . PHE B 1 7 ? 69.088 -11.507 -6.843 1.00 51.39 752 PHE B O 1
ATOM 1461 N N . PHE B 1 8 ? 67.902 -9.835 -7.772 1.00 42.11 753 PHE B N 1
ATOM 1462 C CA . PHE B 1 8 ? 66.736 -10.037 -6.916 1.00 43.73 753 PHE B CA 1
ATOM 1463 C C . PHE B 1 8 ? 65.577 -10.721 -7.632 1.00 39.20 753 PHE B C 1
ATOM 1464 O O . PHE B 1 8 ? 65.363 -10.525 -8.828 1.00 38.08 753 PHE B O 1
ATOM 1472 N N . ASP B 1 9 ? 64.829 -11.522 -6.880 1.00 34.09 754 ASP B N 1
ATOM 1473 C CA . ASP B 1 9 ? 63.643 -12.188 -7.402 1.00 39.49 754 ASP B CA 1
ATOM 1474 C C . ASP B 1 9 ? 62.453 -11.240 -7.404 1.00 32.55 754 ASP B C 1
ATOM 1475 O O . ASP B 1 9 ? 62.537 -10.119 -6.901 1.00 31.10 754 ASP B O 1
ATOM 1480 N N . GLU B 1 10 ? 61.342 -11.701 -7.967 1.00 25.86 755 GLU B N 1
ATOM 1481 C CA . GLU B 1 10 ? 60.125 -10.905 -8.020 1.00 23.92 755 GLU B CA 1
ATOM 1482 C C . GLU B 1 10 ? 59.497 -10.781 -6.634 1.00 33.07 755 GLU B C 1
ATOM 1483 O O . GLU B 1 10 ? 59.546 -11.718 -5.837 1.00 28.41 755 GLU B O 1
ATOM 1489 N N . LEU B 1 11 ? 58.916 -9.618 -6.352 1.00 30.48 756 LEU B N 1
ATOM 1490 C CA . LEU B 1 11 ? 58.313 -9.354 -5.049 1.00 22.98 756 LEU B CA 1
ATOM 1491 C C . LEU B 1 11 ? 56.921 -9.973 -4.938 1.00 25.36 756 LEU B C 1
ATOM 1492 O O . LEU B 1 11 ? 56.199 -10.084 -5.930 1.00 31.89 756 LEU B O 1
ATOM 1497 N N . LYS B 1 12 ? 56.549 -10.376 -3.727 1.00 23.47 757 LYS B N 1
ATOM 1498 C CA . LYS B 1 12 ? 55.218 -10.922 -3.479 1.00 28.80 757 LYS B CA 1
ATOM 1499 C C . LYS B 1 12 ? 54.849 -10.914 -1.997 1.00 28.58 757 LYS B C 1
ATOM 1500 O O . LYS B 1 12 ? 55.711 -10.782 -1.127 1.00 24.25 757 LYS B O 1
ATOM 1506 N N . ILE B 1 13 ? 53.557 -11.052 -1.722 1.00 31.36 758 ILE B N 1
ATOM 1507 C CA . ILE B 1 13 ? 53.068 -11.160 -0.356 1.00 25.67 758 ILE B CA 1
ATOM 1508 C C . ILE B 1 13 ? 52.410 -12.520 -0.160 1.00 25.05 758 ILE B C 1
ATOM 1509 O O . ILE B 1 13 ? 51.389 -12.818 -0.780 1.00 26.17 758 ILE B O 1
ATOM 1514 N N . ASP B 1 14 ? 53.006 -13.343 0.697 1.00 28.88 759 ASP B N 1
ATOM 1515 C CA . ASP B 1 14 ? 52.480 -14.674 0.978 1.00 33.23 759 ASP B CA 1
ATOM 1516 C C . ASP B 1 14 ? 51.003 -14.587 1.349 1.00 32.68 759 ASP B C 1
ATOM 1517 O O . ASP B 1 14 ? 50.600 -13.718 2.124 1.00 30.95 759 ASP B O 1
ATOM 1522 N N . ASN B 1 15 ? 50.198 -15.484 0.791 1.00 35.69 760 ASN B N 1
ATOM 1523 C CA . ASN B 1 15 ? 48.758 -15.452 1.024 1.00 38.28 760 ASN B CA 1
ATOM 1524 C C . ASN B 1 15 ? 48.379 -15.991 2.400 1.00 37.55 760 ASN B C 1
ATOM 1525 O O . ASN B 1 15 ? 47.332 -15.645 2.948 1.00 36.04 760 ASN B O 1
ATOM 1530 N N . LYS B 1 16 ? 49.239 -16.841 2.951 1.00 39.92 761 LYS B N 1
ATOM 1531 C CA . LYS B 1 16 ? 49.068 -17.326 4.315 1.00 36.42 761 LYS B CA 1
ATOM 1532 C C . LYS B 1 16 ? 49.595 -16.273 5.279 1.00 32.95 761 LYS B C 1
ATOM 1533 O O . LYS B 1 16 ? 50.702 -15.764 5.110 1.00 30.26 761 LYS B O 1
ATOM 1539 N N . VAL B 1 17 ? 48.795 -15.941 6.285 1.00 31.64 762 VAL B N 1
ATOM 1540 C CA . VAL B 1 17 ? 49.167 -14.905 7.239 1.00 31.45 762 VAL B CA 1
ATOM 1541 C C . VAL B 1 17 ? 49.455 -15.506 8.609 1.00 32.22 762 VAL B C 1
ATOM 1542 O O . VAL B 1 17 ? 48.999 -16.605 8.925 1.00 34.84 762 VAL B O 1
ATOM 1546 N N . ASP B 1 18 ? 50.221 -14.782 9.418 1.00 27.30 763 ASP B N 1
ATOM 1547 C CA . ASP B 1 18 ? 50.552 -15.237 10.760 1.00 29.58 763 ASP B CA 1
ATOM 1548 C C . ASP B 1 18 ? 49.680 -14.549 11.803 1.00 27.43 763 ASP B C 1
ATOM 1549 O O . ASP B 1 18 ? 49.994 -13.447 12.256 1.00 22.79 763 ASP B O 1
ATOM 1554 N N . ILE B 1 19 ? 48.584 -15.201 12.180 1.00 27.70 764 ILE B N 1
ATOM 1555 C CA . ILE B 1 19 ? 47.720 -14.683 13.234 1.00 34.31 764 ILE B CA 1
ATOM 1556 C C . ILE B 1 19 ? 48.526 -14.565 14.525 1.00 35.66 764 ILE B C 1
ATOM 1557 O O . ILE B 1 19 ? 49.363 -15.418 14.821 1.00 36.65 764 ILE B O 1
ATOM 1562 N N . ILE B 1 20 ? 48.278 -13.504 15.286 1.00 24.60 765 ILE B N 1
ATOM 1563 C CA . ILE B 1 20 ? 49.038 -13.243 16.503 1.00 19.72 765 ILE B CA 1
ATOM 1564 C C . ILE B 1 20 ? 48.451 -13.939 17.731 1.00 25.78 765 ILE B C 1
ATOM 1565 O O . ILE B 1 20 ? 49.176 -14.588 18.484 1.00 21.86 765 ILE B O 1
ATOM 1570 N N . GLY B 1 21 ? 47.143 -13.796 17.930 1.00 30.36 766 GLY B N 1
ATOM 1571 C CA . GLY B 1 21 ? 46.464 -14.407 19.061 1.00 29.27 766 GLY B CA 1
ATOM 1572 C C . GLY B 1 21 ? 46.874 -15.854 19.247 1.00 27.35 766 GLY B C 1
ATOM 1573 O O . GLY B 1 21 ? 47.459 -16.222 20.265 1.00 34.50 766 GLY B O 1
ATOM 1574 N N . ASN B 1 22 ? 46.545 -16.680 18.261 1.00 30.16 767 ASN B N 1
ATOM 1575 C CA . ASN B 1 22 ? 47.103 -18.019 18.167 1.00 32.55 767 ASN B CA 1
ATOM 1576 C C . ASN B 1 22 ? 48.210 -17.972 17.127 1.00 36.63 767 ASN B C 1
ATOM 1577 O O . ASN B 1 22 ? 48.391 -16.953 16.464 1.00 40.01 767 ASN B O 1
ATOM 1582 N N . ASN B 1 23 ? 48.959 -19.057 16.981 1.00 34.13 768 ASN B N 1
ATOM 1583 C CA . ASN B 1 23 ? 50.009 -19.086 15.970 1.00 42.87 768 ASN B CA 1
ATOM 1584 C C . ASN B 1 23 ? 49.609 -19.880 14.733 1.00 50.50 768 ASN B C 1
ATOM 1585 O O . ASN B 1 23 ? 50.454 -20.471 14.059 1.00 64.06 768 ASN B O 1
ATOM 1590 N N . VAL B 1 24 ? 48.312 -19.885 14.443 1.00 44.39 769 VAL B N 1
ATOM 1591 C CA . VAL B 1 24 ? 47.805 -20.515 13.232 1.00 50.17 769 VAL B CA 1
ATOM 1592 C C . VAL B 1 24 ? 48.251 -19.710 12.022 1.00 41.26 769 VAL B C 1
ATOM 1593 O O . VAL B 1 24 ? 48.198 -18.479 12.031 1.00 40.23 769 VAL B O 1
ATOM 1597 N N . ARG B 1 25 ? 48.696 -20.406 10.983 1.00 49.57 770 ARG B N 1
ATOM 1598 C CA . ARG B 1 25 ? 49.218 -19.743 9.798 1.00 49.98 770 ARG B CA 1
ATOM 1599 C C . ARG B 1 25 ? 48.466 -20.169 8.541 1.00 48.35 770 ARG B C 1
ATOM 1600 O O . ARG B 1 25 ? 48.912 -21.048 7.804 1.00 54.35 770 ARG B O 1
ATOM 1608 N N . GLY B 1 26 ? 47.318 -19.541 8.309 1.00 38.19 771 GLY B N 1
ATOM 1609 C CA . GLY B 1 26 ? 46.530 -19.787 7.116 1.00 33.23 771 GLY B CA 1
ATOM 1610 C C . GLY B 1 26 ? 46.099 -18.470 6.502 1.00 30.61 771 GLY B C 1
ATOM 1611 O O . GLY B 1 26 ? 46.654 -17.422 6.829 1.00 34.15 771 GLY B O 1
ATOM 1612 N N . GLU B 1 27 ? 45.112 -18.512 5.615 1.00 20.65 772 GLU B N 1
ATOM 1613 C CA . GLU B 1 27 ? 44.607 -17.289 5.004 1.00 35.24 772 GLU B CA 1
ATOM 1614 C C . GLU B 1 27 ? 43.751 -16.501 5.993 1.00 33.66 772 GLU B C 1
ATOM 1615 O O . GLU B 1 27 ? 43.188 -17.070 6.928 1.00 28.46 772 GLU B O 1
ATOM 1621 N N . LEU B 1 28 ? 43.663 -15.192 5.782 1.00 29.70 773 LEU B N 1
ATOM 1622 C CA . LEU B 1 28 ? 42.917 -14.308 6.672 1.00 21.61 773 LEU B CA 1
ATOM 1623 C C . LEU B 1 28 ? 41.466 -14.761 6.833 1.00 27.97 773 LEU B C 1
ATOM 1624 O O . LEU B 1 28 ? 40.748 -14.922 5.846 1.00 30.34 773 LEU B O 1
ATOM 1629 N N . PRO B 1 29 ? 41.035 -14.966 8.088 1.00 26.43 774 PRO B N 1
ATOM 1630 C CA . PRO B 1 29 ? 39.679 -15.413 8.434 1.00 23.98 774 PRO B CA 1
ATOM 1631 C C . PRO B 1 29 ? 38.597 -14.462 7.930 1.00 23.75 774 PRO B C 1
ATOM 1632 O O . PRO B 1 29 ? 38.779 -13.249 7.968 1.00 25.02 774 PRO B O 1
ATOM 1636 N N . ASN B 1 30 ? 37.480 -15.017 7.472 1.00 29.30 775 ASN B N 1
ATOM 1637 C CA . ASN B 1 30 ? 36.362 -14.213 6.988 1.00 27.68 775 ASN B CA 1
ATOM 1638 C C . ASN B 1 30 ? 35.492 -13.679 8.118 1.00 30.78 775 ASN B C 1
ATOM 1639 O O . ASN B 1 30 ? 34.471 -13.036 7.881 1.00 31.23 775 ASN B O 1
ATOM 1644 N N . ILE B 1 31 ? 35.899 -13.962 9.348 1.00 31.04 776 ILE B N 1
ATOM 1645 C CA . ILE B 1 31 ? 35.258 -13.377 10.514 1.00 27.81 776 ILE B CA 1
ATOM 1646 C C . ILE B 1 31 ? 36.318 -12.638 11.317 1.00 27.27 776 ILE B C 1
ATOM 1647 O O . ILE B 1 31 ? 37.412 -13.157 11.535 1.00 24.21 776 ILE B O 1
ATOM 1652 N N . TRP B 1 32 ? 35.998 -11.417 11.737 1.00 33.20 777 TRP B N 1
ATOM 1653 C CA . TRP B 1 32 ? 36.996 -10.533 12.328 1.00 25.12 777 TRP B CA 1
ATOM 1654 C C . TRP B 1 32 ? 36.766 -10.190 13.794 1.00 27.53 777 TRP B C 1
ATOM 1655 O O . TRP B 1 32 ? 35.639 -9.934 14.225 1.00 27.73 777 TRP B O 1
ATOM 1666 N N . LEU B 1 33 ? 37.858 -10.181 14.547 1.00 21.75 778 LEU B N 1
ATOM 1667 C CA . LEU B 1 33 ? 37.889 -9.569 15.864 1.00 21.25 778 LEU B CA 1
ATOM 1668 C C . LEU B 1 33 ? 38.524 -8.196 15.702 1.00 28.44 778 LEU B C 1
ATOM 1669 O O . LEU B 1 33 ? 39.683 -8.093 15.300 1.00 22.52 778 LEU B O 1
ATOM 1674 N N . GLN B 1 34 ? 37.772 -7.140 15.997 1.00 21.31 779 GLN B N 1
ATOM 1675 C CA . GLN B 1 34 ? 38.303 -5.794 15.827 1.00 23.45 779 GLN B CA 1
ATOM 1676 C C . GLN B 1 34 ? 39.626 -5.657 16.566 1.00 28.68 779 GLN B C 1
ATOM 1677 O O . GLN B 1 34 ? 39.804 -6.221 17.646 1.00 30.82 779 GLN B O 1
ATOM 1683 N N . TYR B 1 35 ? 40.551 -4.908 15.974 1.00 23.97 780 TYR B N 1
ATOM 1684 C CA . TYR B 1 35 ? 41.894 -4.759 16.520 1.00 24.55 780 TYR B CA 1
ATOM 1685 C C . TYR B 1 35 ? 42.641 -6.090 16.521 1.00 20.02 780 TYR B C 1
ATOM 1686 O O . TYR B 1 35 ? 43.580 -6.285 17.291 1.00 17.45 780 TYR B O 1
ATOM 1695 N N . GLY B 1 36 ? 42.210 -7.003 15.657 1.00 20.05 781 GLY B N 1
ATOM 1696 C CA . GLY B 1 36 ? 42.905 -8.262 15.469 1.00 19.07 781 GLY B CA 1
ATOM 1697 C C . GLY B 1 36 ? 44.177 -8.026 14.681 1.00 20.04 781 GLY B C 1
ATOM 1698 O O . GLY B 1 36 ? 44.202 -7.200 13.769 1.00 23.47 781 GLY B O 1
ATOM 1699 N N . GLN B 1 37 ? 45.238 -8.743 15.032 1.00 17.62 782 GLN B N 1
ATOM 1700 C CA . GLN B 1 37 ? 46.536 -8.523 14.404 1.00 19.58 782 GLN B CA 1
ATOM 1701 C C . GLN B 1 37 ? 47.055 -9.763 13.690 1.00 23.28 782 GLN B C 1
ATOM 1702 O O . GLN B 1 37 ? 46.809 -10.891 14.117 1.00 21.38 782 GLN B O 1
ATOM 1708 N N . PHE B 1 38 ? 47.779 -9.540 12.598 1.00 22.56 783 PHE B N 1
ATOM 1709 C CA . PHE B 1 38 ? 48.375 -10.624 11.830 1.00 24.78 783 PHE B CA 1
ATOM 1710 C C . PHE B 1 38 ? 49.568 -10.122 11.021 1.00 27.07 783 PHE B C 1
ATOM 1711 O O . PHE B 1 38 ? 49.577 -8.981 10.558 1.00 22.12 783 PHE B O 1
ATOM 1719 N N . LYS B 1 39 ? 50.575 -10.976 10.862 1.00 26.56 784 LYS B N 1
ATOM 1720 C CA . LYS B 1 39 ? 51.795 -10.599 10.156 1.00 25.22 784 LYS B CA 1
ATOM 1721 C C . LYS B 1 39 ? 51.757 -10.999 8.688 1.00 21.11 784 LYS B C 1
ATOM 1722 O O . LYS B 1 39 ? 51.531 -12.164 8.360 1.00 21.30 784 LYS B O 1
ATOM 1728 N N . LEU B 1 40 ? 51.985 -10.029 7.809 1.00 21.05 785 LEU B N 1
ATOM 1729 C CA . LEU B 1 40 ? 52.135 -10.307 6.386 1.00 22.11 785 LEU B CA 1
ATOM 1730 C C . LEU B 1 40 ? 53.598 -10.604 6.072 1.00 28.40 785 LEU B C 1
ATOM 1731 O O . LEU B 1 40 ? 54.500 -9.948 6.593 1.00 31.60 785 LEU B O 1
ATOM 1736 N N . LYS B 1 41 ? 53.829 -11.601 5.226 1.00 29.99 786 LYS B N 1
ATOM 1737 C CA . LYS B 1 41 ? 55.186 -12.012 4.891 1.00 33.77 786 LYS B CA 1
ATOM 1738 C C . LYS B 1 41 ? 55.537 -11.600 3.467 1.00 29.25 786 LYS B C 1
ATOM 1739 O O . LYS B 1 41 ? 54.899 -12.038 2.510 1.00 27.94 786 LYS B O 1
ATOM 1745 N N . ALA B 1 42 ? 56.551 -10.754 3.334 1.00 27.58 787 ALA B N 1
ATOM 1746 C CA . ALA B 1 42 ? 57.002 -10.311 2.022 1.00 26.72 787 ALA B CA 1
ATOM 1747 C C . ALA B 1 42 ? 58.169 -11.163 1.537 1.00 33.23 787 ALA B C 1
ATOM 1748 O O . ALA B 1 42 ? 59.016 -11.586 2.326 1.00 31.21 787 ALA B O 1
ATOM 1750 N N . SER B 1 43 ? 58.201 -11.416 0.234 1.00 30.71 788 SER B N 1
ATOM 1751 C CA . SER B 1 43 ? 59.280 -12.181 -0.376 1.00 29.08 788 SER B CA 1
ATOM 1752 C C . SER B 1 43 ? 59.696 -11.521 -1.680 1.00 29.52 788 SER B C 1
ATOM 1753 O O . SER B 1 43 ? 58.871 -10.920 -2.368 1.00 26.03 788 SER B O 1
ATOM 1756 N N . GLY B 1 44 ? 60.975 -11.634 -2.017 1.00 28.54 789 GLY B N 1
ATOM 1757 C CA . GLY B 1 44 ? 61.489 -11.041 -3.236 1.00 33.14 789 GLY B CA 1
ATOM 1758 C C . GLY B 1 44 ? 62.231 -9.750 -2.964 1.00 32.61 789 GLY B C 1
ATOM 1759 O O . GLY B 1 44 ? 62.363 -9.331 -1.814 1.00 31.35 789 GLY B O 1
ATOM 1760 N N . GLY B 1 45 ? 62.715 -9.115 -4.026 1.00 32.87 790 GLY B N 1
ATOM 1761 C CA . GLY B 1 45 ? 63.481 -7.891 -3.888 1.00 28.76 790 GLY B CA 1
ATOM 1762 C C . GLY B 1 45 ? 64.746 -8.111 -3.083 1.00 28.83 790 GLY B C 1
ATOM 1763 O O . GLY B 1 45 ? 65.373 -9.166 -3.174 1.00 27.61 790 GLY B O 1
ATOM 1764 N N . ASP B 1 46 ? 65.118 -7.114 -2.287 1.00 30.02 791 ASP B N 1
ATOM 1765 C CA . ASP B 1 46 ? 66.334 -7.190 -1.484 1.00 30.90 791 ASP B CA 1
ATOM 1766 C C . ASP B 1 46 ? 66.057 -7.541 -0.023 1.00 32.65 791 ASP B C 1
ATOM 1767 O O . ASP B 1 46 ? 66.826 -7.174 0.865 1.00 37.15 791 ASP B O 1
ATOM 1772 N N . GLY B 1 47 ? 64.959 -8.247 0.223 1.00 29.61 792 GLY B N 1
ATOM 1773 C CA . GLY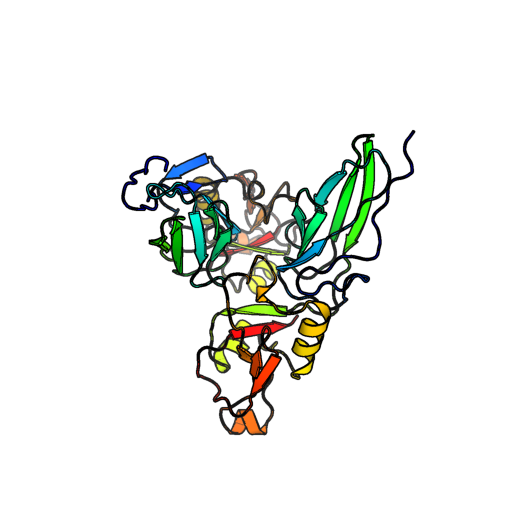 B 1 47 ? 64.623 -8.686 1.566 1.00 28.79 792 GLY B CA 1
ATOM 1774 C C . GLY B 1 47 ? 64.285 -7.559 2.526 1.00 32.77 792 GLY B C 1
ATOM 1775 O O . GLY B 1 47 ? 63.901 -7.807 3.668 1.00 31.53 792 GLY B O 1
ATOM 1776 N N . THR B 1 48 ? 64.431 -6.321 2.065 1.00 33.66 793 THR B N 1
ATOM 1777 C CA . THR B 1 48 ? 64.096 -5.151 2.872 1.00 33.68 793 THR B CA 1
ATOM 1778 C C . THR B 1 48 ? 62.776 -4.551 2.402 1.00 31.09 793 THR B C 1
ATOM 1779 O O . THR B 1 48 ? 62.653 -4.128 1.252 1.00 31.56 793 THR B O 1
ATOM 1783 N N . TYR B 1 49 ? 61.790 -4.512 3.294 1.00 26.89 794 TYR B N 1
ATOM 1784 C CA . TYR B 1 49 ? 60.441 -4.111 2.909 1.00 21.87 794 TYR B CA 1
ATOM 1785 C C . TYR B 1 49 ? 59.879 -2.967 3.743 1.00 26.99 794 TYR B C 1
ATOM 1786 O O . TYR B 1 49 ? 60.145 -2.859 4.939 1.00 28.79 794 TYR B O 1
ATOM 1795 N N . SER B 1 50 ? 59.097 -2.112 3.091 1.00 25.99 795 SER B N 1
ATOM 1796 C CA . SER B 1 50 ? 58.337 -1.076 3.774 1.00 25.97 795 SER B CA 1
ATOM 1797 C C . SER B 1 50 ? 56.854 -1.356 3.561 1.00 25.66 795 SER B C 1
ATOM 1798 O O . SER B 1 50 ? 56.470 -1.925 2.537 1.00 21.73 795 SER B O 1
ATOM 1801 N N . TRP B 1 51 ? 56.021 -0.968 4.522 1.00 19.46 796 TRP B N 1
ATOM 1802 C CA . TRP B 1 51 ? 54.597 -1.280 4.450 1.00 20.57 796 TRP B CA 1
ATOM 1803 C C . TRP B 1 51 ? 53.723 -0.036 4.560 1.00 22.10 796 TRP B C 1
ATOM 1804 O O . TRP B 1 51 ? 54.062 0.914 5.264 1.00 21.00 796 TRP B O 1
ATOM 1815 N N . TYR B 1 52 ? 52.595 -0.053 3.856 1.00 26.04 797 TYR B N 1
ATOM 1816 C CA . TYR B 1 52 ? 51.667 1.073 3.847 1.00 28.56 797 TYR B CA 1
ATOM 1817 C C . TYR B 1 52 ? 50.222 0.586 3.750 1.00 26.49 797 TYR B C 1
ATOM 1818 O O . TYR B 1 52 ? 49.954 -0.480 3.195 1.00 24.17 797 TYR B O 1
ATOM 1827 N N . SER B 1 53 ? 49.297 1.368 4.298 1.00 23.19 798 SER B N 1
ATOM 1828 C CA . SER B 1 53 ? 47.877 1.035 4.237 1.00 21.07 798 SER B CA 1
ATOM 1829 C C . SER B 1 53 ? 47.098 2.118 3.499 1.00 21.72 798 SER B C 1
ATOM 1830 O O . SER B 1 53 ? 47.278 3.309 3.759 1.00 20.12 798 SER B O 1
ATOM 1833 N N . GLU B 1 54 ? 46.231 1.698 2.581 1.00 21.41 799 GLU B N 1
ATOM 1834 C CA . GLU B 1 54 ? 45.480 2.631 1.744 1.00 23.53 799 GLU B CA 1
ATOM 1835 C C . GLU B 1 54 ? 44.354 3.325 2.503 1.00 21.90 799 GLU B C 1
ATOM 1836 O O . GLU B 1 54 ? 43.902 4.401 2.112 1.00 23.23 799 GLU B O 1
ATOM 1842 N N . ASN B 1 55 ? 43.899 2.701 3.581 1.00 20.10 800 ASN B N 1
ATOM 1843 C CA . ASN B 1 55 ? 42.834 3.272 4.392 1.00 17.69 800 ASN B CA 1
ATOM 1844 C C . ASN B 1 55 ? 42.986 2.852 5.844 1.00 17.49 800 ASN B C 1
ATOM 1845 O O . ASN B 1 55 ? 42.503 1.795 6.251 1.00 24.27 800 ASN B O 1
ATOM 1850 N N . THR B 1 56 ? 43.663 3.688 6.622 1.00 17.43 801 THR B N 1
ATOM 1851 C CA . THR B 1 56 ? 43.964 3.375 8.013 1.00 18.73 801 THR B CA 1
ATOM 1852 C C . THR B 1 56 ? 42.715 3.213 8.882 1.00 19.44 801 THR B C 1
ATOM 1853 O O . THR B 1 56 ? 42.791 2.676 9.985 1.00 20.46 801 THR B O 1
ATOM 1857 N N . SER B 1 57 ? 41.570 3.670 8.385 1.00 20.27 802 SER B N 1
ATOM 1858 C CA . SER B 1 57 ? 40.323 3.546 9.134 1.00 22.17 802 SER B CA 1
ATOM 1859 C C . SER B 1 57 ? 39.862 2.095 9.152 1.00 21.42 802 SER B C 1
ATOM 1860 O O . SER B 1 57 ? 39.120 1.675 10.041 1.00 25.38 802 SER B O 1
ATOM 1863 N N . ILE B 1 58 ? 40.308 1.335 8.160 1.00 22.17 803 ILE B N 1
ATOM 1864 C CA . ILE B 1 58 ? 39.956 -0.074 8.059 1.00 25.56 803 ILE B CA 1
ATOM 1865 C C . ILE B 1 58 ? 41.082 -0.954 8.589 1.00 22.66 803 ILE B C 1
ATOM 1866 O O . ILE B 1 58 ? 40.841 -1.912 9.323 1.00 23.95 803 ILE B O 1
ATOM 1871 N N . ALA B 1 59 ? 42.314 -0.619 8.222 1.00 18.78 804 ALA B N 1
ATOM 1872 C CA . ALA B 1 59 ? 43.464 -1.408 8.639 1.00 21.33 804 ALA B CA 1
ATOM 1873 C C . ALA B 1 59 ? 44.728 -0.566 8.776 1.00 18.31 804 ALA B C 1
ATOM 1874 O O . ALA B 1 59 ? 44.960 0.362 8.004 1.00 17.22 804 ALA B O 1
ATOM 1876 N N . THR B 1 60 ? 45.540 -0.904 9.771 1.00 16.77 805 THR B N 1
ATOM 1877 C CA . THR B 1 60 ? 46.820 -0.246 9.990 1.00 22.20 805 THR B CA 1
ATOM 1878 C C . THR B 1 60 ? 47.938 -1.282 9.905 1.00 26.51 805 THR B C 1
ATOM 1879 O O . THR B 1 60 ? 47.714 -2.466 10.151 1.00 23.82 805 THR B O 1
ATOM 1883 N N . VAL B 1 61 ? 49.138 -0.838 9.547 1.00 22.92 806 VAL B N 1
ATOM 1884 C CA . VAL B 1 61 ? 50.273 -1.741 9.414 1.00 17.04 806 VAL B CA 1
ATOM 1885 C C . VAL B 1 61 ? 51.556 -1.069 9.887 1.00 18.69 806 VAL B C 1
ATOM 1886 O O . VAL B 1 61 ? 51.771 0.116 9.635 1.00 25.51 806 VAL B O 1
ATOM 1890 N N . ASP B 1 62 ? 52.404 -1.824 10.579 1.00 19.72 807 ASP B N 1
ATOM 1891 C CA . ASP B 1 62 ? 53.679 -1.292 11.048 1.00 17.97 807 ASP B CA 1
ATOM 1892 C C . ASP B 1 62 ? 54.830 -1.681 10.125 1.00 21.99 807 ASP B C 1
ATOM 1893 O O . ASP B 1 62 ? 54.624 -2.314 9.089 1.00 15.70 807 ASP B O 1
ATOM 1898 N N . ALA B 1 63 ? 56.043 -1.303 10.516 1.00 32.22 808 ALA B N 1
ATOM 1899 C CA . ALA B 1 63 ? 57.227 -1.510 9.685 1.00 23.49 808 ALA B CA 1
ATOM 1900 C C . ALA B 1 63 ? 57.616 -2.980 9.547 1.00 28.02 808 ALA B C 1
ATOM 1901 O O . ALA B 1 63 ? 58.397 -3.337 8.665 1.00 39.28 808 ALA B O 1
ATOM 1903 N N . SER B 1 64 ? 57.075 -3.828 10.416 1.00 24.95 809 SER B N 1
ATOM 1904 C CA . SER B 1 64 ? 57.415 -5.249 10.403 1.00 27.88 809 SER B CA 1
ATOM 1905 C C . SER B 1 64 ? 56.385 -6.092 9.652 1.00 25.04 809 SER B C 1
ATOM 1906 O O . SER B 1 64 ? 56.558 -7.301 9.494 1.00 26.74 809 SER B O 1
ATOM 1909 N N . GLY B 1 65 ? 55.315 -5.451 9.193 1.00 20.25 810 GLY B N 1
ATOM 1910 C CA . GLY B 1 65 ? 54.286 -6.138 8.436 1.00 20.94 810 GLY B CA 1
ATOM 1911 C C . GLY B 1 65 ? 53.090 -6.569 9.266 1.00 22.94 810 GLY B C 1
ATOM 1912 O O . GLY B 1 65 ? 52.163 -7.195 8.753 1.00 23.18 810 GLY B O 1
ATOM 1913 N N . LYS B 1 66 ? 53.105 -6.238 10.552 1.00 27.29 811 LYS B N 1
ATOM 1914 C CA . LYS B 1 66 ? 51.989 -6.580 11.424 1.00 23.92 811 LYS B CA 1
ATOM 1915 C C . LYS B 1 66 ? 50.804 -5.660 11.150 1.00 19.87 811 LYS B C 1
ATOM 1916 O O . LYS B 1 66 ? 50.886 -4.450 11.352 1.00 20.24 811 LYS B O 1
ATOM 1922 N N . VAL B 1 67 ? 49.705 -6.244 10.685 1.00 20.23 812 VAL B N 1
ATOM 1923 C CA . VAL B 1 67 ? 48.509 -5.481 10.347 1.00 21.81 812 VAL B CA 1
ATOM 1924 C C . VAL B 1 67 ? 47.481 -5.520 11.475 1.00 21.64 812 VAL B C 1
ATOM 1925 O O . VAL B 1 67 ? 47.335 -6.531 12.160 1.00 18.66 812 VAL B O 1
ATOM 1929 N N . THR B 1 68 ? 46.776 -4.409 11.664 1.00 18.38 813 THR B N 1
ATOM 1930 C CA . THR B 1 68 ? 45.751 -4.311 12.694 1.00 19.44 813 THR B CA 1
ATOM 1931 C C . THR B 1 68 ? 44.433 -3.835 12.094 1.00 19.07 813 THR B C 1
ATOM 1932 O O . THR B 1 68 ? 44.375 -2.787 11.452 1.00 17.16 813 THR B O 1
ATOM 1936 N N . LEU B 1 69 ? 43.376 -4.612 12.306 1.00 19.89 814 LEU B N 1
ATOM 1937 C CA . LEU B 1 69 ? 42.067 -4.288 11.754 1.00 23.15 814 LEU B CA 1
ATOM 1938 C C . LEU B 1 69 ? 41.329 -3.272 12.619 1.00 24.22 814 LEU B C 1
ATOM 1939 O O . LEU B 1 69 ? 41.140 -3.485 13.815 1.00 24.14 814 LEU B O 1
ATOM 1944 N N . ASN B 1 70 ? 40.911 -2.171 12.002 1.00 23.17 815 ASN B N 1
ATOM 1945 C CA . ASN B 1 70 ? 40.224 -1.099 12.713 1.00 19.39 815 ASN B CA 1
ATOM 1946 C C . ASN B 1 70 ? 38.726 -1.053 12.431 1.00 22.54 815 ASN B C 1
ATOM 1947 O O . ASN B 1 70 ? 37.933 -0.716 13.309 1.00 25.55 815 ASN B O 1
ATOM 1952 N N . GLY B 1 71 ? 38.341 -1.385 11.204 1.00 22.43 816 GLY B N 1
ATOM 1953 C CA . GLY B 1 71 ? 36.944 -1.327 10.815 1.00 23.55 816 GLY B CA 1
ATOM 1954 C C . GLY B 1 71 ? 36.566 -2.320 9.735 1.00 23.84 816 GLY B C 1
ATOM 1955 O O . GLY B 1 71 ? 37.403 -2.739 8.937 1.00 24.70 816 GLY B O 1
ATOM 1956 N N . LYS B 1 72 ? 35.290 -2.691 9.711 1.00 26.92 817 LYS B N 1
ATOM 1957 C CA . LYS B 1 72 ? 34.782 -3.646 8.736 1.00 28.20 817 LYS B CA 1
ATOM 1958 C C . LYS B 1 72 ? 34.826 -3.069 7.324 1.00 27.76 817 LYS B C 1
ATOM 1959 O O . LYS B 1 72 ? 34.325 -1.973 7.074 1.00 24.27 817 LYS B O 1
ATOM 1965 N N . GLY B 1 73 ? 35.428 -3.816 6.404 1.00 28.94 818 GLY B N 1
ATOM 1966 C CA . GLY B 1 73 ? 35.516 -3.392 5.020 1.00 29.21 818 GLY B CA 1
ATOM 1967 C C . GLY B 1 73 ? 36.746 -3.945 4.331 1.00 33.88 818 GLY B C 1
ATOM 1968 O O . GLY B 1 73 ? 37.531 -4.678 4.933 1.00 29.67 818 GLY B O 1
ATOM 1969 N N . SER B 1 74 ? 36.914 -3.591 3.061 1.00 30.76 819 SER B N 1
ATOM 1970 C CA . SER B 1 74 ? 38.070 -4.034 2.294 1.00 27.16 819 SER B CA 1
ATOM 1971 C C . SER B 1 74 ? 39.091 -2.909 2.158 1.00 25.37 819 SER B C 1
ATOM 1972 O O . SER B 1 74 ? 38.727 -1.737 2.063 1.00 21.72 819 SER B O 1
ATOM 1975 N N . VAL B 1 75 ? 40.369 -3.274 2.152 1.00 24.15 820 VAL B N 1
ATOM 1976 C CA . VAL B 1 75 ? 41.445 -2.296 2.044 1.00 20.80 820 VAL B CA 1
ATOM 1977 C C . VAL B 1 75 ? 42.695 -2.946 1.458 1.00 17.88 820 VAL B C 1
ATOM 1978 O O . VAL B 1 75 ? 42.867 -4.161 1.536 1.00 17.91 820 VAL B O 1
ATOM 1982 N N . VAL B 1 76 ? 43.562 -2.131 0.868 1.00 15.48 821 VAL B N 1
ATOM 1983 C CA . VAL B 1 76 ? 44.772 -2.634 0.230 1.00 15.39 821 VAL B CA 1
ATOM 1984 C C . VAL B 1 76 ? 46.026 -2.299 1.028 1.00 17.86 821 VAL B C 1
ATOM 1985 O O . VAL B 1 76 ? 46.319 -1.131 1.285 1.00 21.90 821 VAL B O 1
ATOM 1989 N N . ILE B 1 77 ? 46.763 -3.333 1.417 1.00 17.91 822 ILE B N 1
ATOM 1990 C CA . ILE B 1 77 ? 48.055 -3.153 2.064 1.00 18.83 822 ILE B CA 1
ATOM 1991 C C . ILE B 1 77 ? 49.162 -3.304 1.025 1.00 19.61 822 ILE B C 1
ATOM 1992 O O . ILE B 1 77 ? 49.134 -4.227 0.212 1.00 16.74 822 ILE B O 1
ATOM 1997 N N . LYS B 1 78 ? 50.128 -2.390 1.044 1.00 19.38 823 LYS B N 1
ATOM 1998 C CA . LYS B 1 78 ? 51.214 -2.418 0.068 1.00 19.62 823 LYS B CA 1
ATOM 1999 C C . LYS B 1 78 ? 52.588 -2.581 0.707 1.00 21.22 823 LYS B C 1
ATOM 2000 O O . LYS B 1 78 ? 52.862 -2.038 1.778 1.00 21.90 823 LYS B O 1
ATOM 2006 N N . ALA B 1 79 ? 53.449 -3.333 0.031 1.00 19.81 824 ALA B N 1
ATOM 2007 C CA . ALA B 1 79 ? 54.819 -3.536 0.477 1.00 18.87 824 ALA B CA 1
ATOM 2008 C C . ALA B 1 79 ? 55.784 -3.122 -0.623 1.00 20.76 824 ALA B C 1
ATOM 2009 O O . ALA B 1 79 ? 55.658 -3.561 -1.765 1.00 23.03 824 ALA B O 1
ATOM 2011 N N . THR B 1 80 ? 56.747 -2.275 -0.277 1.00 25.23 825 THR B N 1
ATOM 2012 C CA . THR B 1 80 ? 57.731 -1.803 -1.245 1.00 22.23 825 THR B CA 1
ATOM 2013 C C . THR B 1 80 ? 59.129 -2.341 -0.940 1.00 21.96 825 THR B C 1
ATOM 2014 O O . THR B 1 80 ? 59.549 -2.390 0.217 1.00 18.99 825 THR B O 1
ATOM 2018 N N . SER B 1 81 ? 59.839 -2.747 -1.989 1.00 26.16 826 SER B N 1
ATOM 2019 C CA . SER B 1 81 ? 61.191 -3.273 -1.852 1.00 22.80 826 SER B CA 1
ATOM 2020 C C . SER B 1 81 ? 62.217 -2.150 -1.918 1.00 23.88 826 SER B C 1
ATOM 2021 O O . SER B 1 81 ? 61.945 -1.080 -2.463 1.00 26.31 826 SER B O 1
ATOM 2024 N N . GLY B 1 82 ? 63.398 -2.398 -1.363 1.00 23.40 827 GLY B N 1
ATOM 2025 C CA . GLY B 1 82 ? 64.493 -1.455 -1.473 1.00 24.58 827 GLY B CA 1
ATOM 2026 C C . GLY B 1 82 ? 64.911 -1.304 -2.922 1.00 26.21 827 GLY B C 1
ATOM 2027 O O . GLY B 1 82 ? 65.272 -0.214 -3.367 1.00 28.31 827 GLY B O 1
ATOM 2028 N N . ASP B 1 83 ? 64.856 -2.408 -3.662 1.00 27.31 828 ASP B N 1
ATOM 2029 C CA . ASP B 1 83 ? 65.160 -2.395 -5.089 1.00 26.48 828 ASP B CA 1
ATOM 2030 C C . ASP B 1 83 ? 64.006 -1.809 -5.895 1.00 27.15 828 ASP B C 1
ATOM 2031 O O . ASP B 1 83 ? 63.956 -1.952 -7.116 1.00 28.03 828 ASP B O 1
ATOM 2036 N N . LYS B 1 84 ? 63.074 -1.165 -5.197 1.00 30.99 829 LYS B N 1
ATOM 2037 C CA . LYS B 1 84 ? 62.001 -0.403 -5.834 1.00 30.26 829 LYS B CA 1
ATOM 2038 C C . LYS B 1 84 ? 60.922 -1.271 -6.496 1.00 31.29 829 LYS B C 1
ATOM 2039 O O . LYS B 1 84 ? 60.586 -1.073 -7.664 1.00 33.02 829 LYS B O 1
ATOM 2045 N N . GLN B 1 85 ? 60.383 -2.230 -5.749 1.00 28.51 830 GLN B N 1
ATOM 2046 C CA . GLN B 1 85 ? 59.232 -3.004 -6.211 1.00 28.43 830 GLN B CA 1
ATOM 2047 C C . GLN B 1 85 ? 58.044 -2.764 -5.289 1.00 24.09 830 GLN B C 1
ATOM 2048 O O . GLN B 1 85 ? 58.220 -2.494 -4.104 1.00 23.90 830 GLN B O 1
ATOM 2054 N N . THR B 1 86 ? 56.834 -2.866 -5.827 1.00 21.44 831 THR B N 1
ATOM 2055 C CA . THR B 1 86 ? 55.641 -2.650 -5.017 1.00 22.38 831 THR B CA 1
ATOM 2056 C C . THR B 1 86 ? 54.510 -3.612 -5.358 1.00 20.16 831 THR B C 1
ATOM 2057 O O . THR B 1 86 ? 53.956 -3.578 -6.456 1.00 25.36 831 THR B O 1
ATOM 2061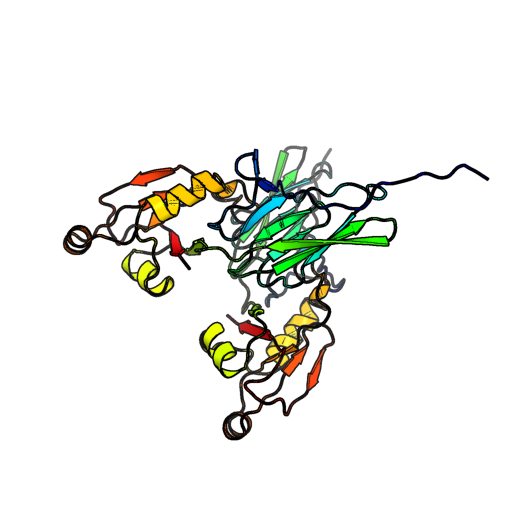 N N . VAL B 1 87 ? 54.178 -4.464 -4.395 1.00 19.67 832 VAL B N 1
ATOM 2062 C CA . VAL B 1 87 ? 53.117 -5.448 -4.543 1.00 19.38 832 VAL B CA 1
ATOM 2063 C C . VAL B 1 87 ? 52.056 -5.200 -3.475 1.00 25.36 832 VAL B C 1
ATOM 2064 O O . VAL B 1 87 ? 52.373 -4.741 -2.376 1.00 22.62 832 VAL B O 1
ATOM 2068 N N . SER B 1 88 ? 50.800 -5.495 -3.793 1.00 25.60 833 SER B N 1
ATOM 2069 C CA . SER B 1 88 ? 49.703 -5.186 -2.879 1.00 27.32 833 SER B CA 1
ATOM 2070 C C . SER B 1 88 ? 48.890 -6.407 -2.443 1.00 27.48 833 SER B C 1
ATOM 2071 O O . SER B 1 88 ? 48.489 -7.233 -3.265 1.00 19.49 833 SER B O 1
ATOM 2074 N N . TYR B 1 89 ? 48.655 -6.503 -1.138 1.00 22.38 834 TYR B N 1
ATOM 2075 C CA . TYR B 1 89 ? 47.803 -7.539 -0.569 1.00 18.16 834 TYR B CA 1
ATOM 2076 C C . TYR B 1 89 ? 46.433 -6.947 -0.261 1.00 21.89 834 TYR B C 1
ATOM 2077 O O . TYR B 1 89 ? 46.334 -5.882 0.347 1.00 25.82 834 TYR B O 1
ATOM 2086 N 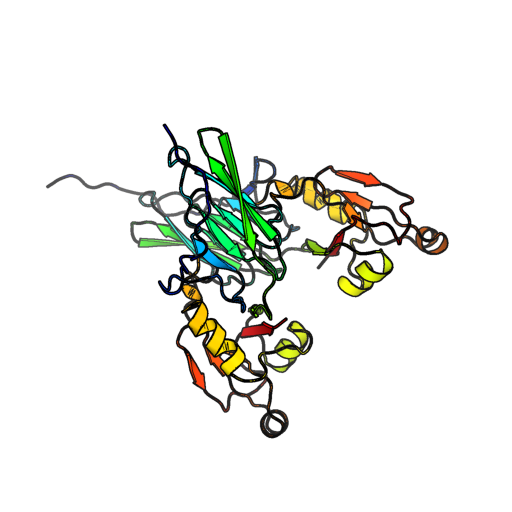N . THR B 1 90 ? 45.378 -7.640 -0.677 1.00 20.72 835 THR B N 1
ATOM 2087 C CA . THR B 1 90 ? 44.022 -7.122 -0.528 1.00 19.73 835 THR B CA 1
ATOM 2088 C C . THR B 1 90 ? 43.253 -7.759 0.627 1.00 25.48 835 THR B C 1
ATOM 2089 O O . THR B 1 90 ? 42.878 -8.930 0.566 1.00 29.13 835 THR B O 1
ATOM 2093 N N . ILE B 1 91 ? 43.023 -6.978 1.679 1.00 25.95 836 ILE B N 1
ATOM 2094 C CA . ILE B 1 91 ? 42.156 -7.401 2.771 1.00 24.78 836 ILE B CA 1
ATOM 2095 C C . ILE B 1 91 ? 40.704 -7.281 2.326 1.00 25.23 836 ILE B C 1
ATOM 2096 O O . ILE B 1 91 ? 40.227 -6.182 2.047 1.00 23.83 836 ILE B O 1
ATOM 2101 N N . LYS B 1 92 ? 40.004 -8.408 2.253 1.00 22.17 837 LYS B N 1
ATOM 2102 C CA . LYS B 1 92 ? 38.605 -8.390 1.845 1.00 30.01 837 LYS B CA 1
ATOM 2103 C C . LYS B 1 92 ? 37.680 -8.337 3.059 1.00 27.24 837 LYS B C 1
ATOM 2104 O O . LYS B 1 92 ? 37.958 -8.950 4.090 1.00 28.37 837 LYS B O 1
ATOM 2110 N N . ALA B 1 93 ? 36.586 -7.593 2.929 1.00 25.48 838 ALA B N 1
ATOM 2111 C CA . ALA B 1 93 ? 35.625 -7.431 4.016 1.00 30.25 838 ALA B CA 1
ATOM 2112 C C . ALA B 1 93 ? 35.149 -8.775 4.564 1.00 32.94 838 ALA B C 1
ATOM 2113 O O . ALA B 1 93 ? 34.946 -9.724 3.806 1.00 29.50 838 ALA B O 1
ATOM 2115 N N . PRO B 1 94 ? 34.973 -8.856 5.892 1.00 33.65 839 PRO B N 1
ATOM 2116 C CA . PRO B 1 94 ? 34.544 -10.078 6.576 1.00 25.55 839 PRO B CA 1
ATOM 2117 C C . PRO B 1 94 ? 33.027 -10.221 6.587 1.00 31.43 839 PRO B C 1
ATOM 2118 O O . PRO B 1 94 ? 32.320 -9.222 6.462 1.00 35.11 839 PRO B O 1
ATOM 2122 N N . SER B 1 95 ? 32.537 -11.447 6.740 1.00 30.29 840 SER B N 1
ATOM 2123 C CA . SER B 1 95 ? 31.103 -11.674 6.871 1.00 32.01 840 SER B CA 1
ATOM 2124 C C . SER B 1 95 ? 30.562 -10.835 8.023 1.00 38.14 840 SER B C 1
ATOM 2125 O O . SER B 1 95 ? 29.488 -10.240 7.924 1.00 44.63 840 SER B O 1
ATOM 2128 N N . TYR B 1 96 ? 31.318 -10.786 9.116 1.00 35.99 841 TYR B N 1
ATOM 2129 C CA . TYR B 1 96 ? 30.980 -9.923 10.242 1.00 30.53 841 TYR B CA 1
ATOM 2130 C C . TYR B 1 96 ? 32.205 -9.619 11.101 1.00 34.13 841 TYR B C 1
ATOM 2131 O O . TYR B 1 96 ? 33.162 -10.394 11.133 1.00 31.19 841 TYR B O 1
ATOM 2140 N N . MET B 1 97 ? 32.173 -8.477 11.781 1.00 28.57 842 MET B N 1
ATOM 2141 C CA . MET B 1 97 ? 33.233 -8.101 12.706 1.00 30.92 842 MET B CA 1
ATOM 2142 C C . MET B 1 97 ? 32.646 -7.838 14.087 1.00 33.03 842 MET B C 1
ATOM 2143 O O . MET B 1 97 ? 31.539 -7.312 14.209 1.00 33.03 842 MET B O 1
ATOM 2148 N N . ILE B 1 98 ? 33.387 -8.203 15.126 1.00 28.43 843 ILE B N 1
ATOM 2149 C CA . ILE B 1 98 ? 32.934 -7.967 16.490 1.00 27.08 843 ILE B CA 1
ATOM 2150 C C . ILE B 1 98 ? 33.725 -6.839 17.139 1.00 30.85 843 ILE B C 1
ATOM 2151 O O . ILE B 1 98 ? 34.929 -6.705 16.922 1.00 27.83 843 ILE B O 1
ATOM 2156 N N . LYS B 1 99 ? 33.033 -6.027 17.931 1.00 38.90 844 LYS B N 1
ATOM 2157 C CA . LYS B 1 99 ? 33.666 -4.936 18.660 1.00 36.56 844 LYS B CA 1
ATOM 2158 C C . LYS B 1 99 ? 33.236 -4.962 20.122 1.00 45.05 844 LYS B C 1
ATOM 2159 O O . LYS B 1 99 ? 32.058 -5.153 20.429 1.00 43.80 844 LYS B O 1
ATOM 2165 N N . VAL B 1 100 ? 34.198 -4.782 21.021 1.00 41.00 845 VAL B N 1
ATOM 2166 C CA . VAL B 1 100 ? 33.905 -4.734 22.448 1.00 46.21 845 VAL B CA 1
ATOM 2167 C C . VAL B 1 100 ? 33.717 -3.288 22.902 1.00 51.00 845 VAL B C 1
ATOM 2168 O O . VAL B 1 100 ? 34.513 -2.409 22.561 1.00 47.29 845 VAL B O 1
ATOM 2172 N N . ASP B 1 101 ? 32.653 -3.047 23.663 1.00 50.82 846 ASP B N 1
ATOM 2173 C CA . ASP B 1 101 ? 32.320 -1.704 24.125 1.00 51.57 846 ASP B CA 1
ATOM 2174 C C . ASP B 1 101 ? 32.488 -1.582 25.637 1.00 49.40 846 ASP B C 1
ATOM 2175 O O . ASP B 1 101 ? 33.370 -2.207 26.225 1.00 54.62 846 ASP B O 1
ATOM 2180 N N . LYS B 1 102 ? 31.631 -0.779 26.260 1.00 47.50 847 LYS B N 1
ATOM 2181 C CA . LYS B 1 102 ? 31.722 -0.516 27.693 1.00 49.18 847 LYS B CA 1
ATOM 2182 C C . LYS B 1 102 ? 31.164 -1.676 28.513 1.00 51.80 847 LYS B C 1
ATOM 2183 O O . LYS B 1 102 ? 30.366 -2.472 28.014 1.00 53.09 847 LYS B O 1
ATOM 2189 N N . GLN B 1 103 ? 31.600 -1.775 29.767 1.00 48.07 848 GLN B N 1
ATOM 2190 C CA . GLN B 1 103 ? 31.003 -2.716 30.710 1.00 46.60 848 GLN B CA 1
ATOM 2191 C C . GLN B 1 103 ? 29.562 -2.283 31.001 1.00 51.08 848 GLN B C 1
ATOM 2192 O O . GLN B 1 103 ? 29.319 -1.543 31.958 1.00 56.03 848 GLN B O 1
ATOM 2198 N N . ALA B 1 104 ? 28.613 -2.727 30.174 1.00 51.66 849 ALA B N 1
ATOM 2199 C CA . ALA B 1 104 ? 27.213 -2.316 30.339 1.00 56.35 849 ALA B CA 1
ATOM 2200 C C . ALA B 1 104 ? 26.285 -3.454 30.761 1.00 61.10 849 ALA B C 1
ATOM 2201 O O . ALA B 1 104 ? 26.653 -4.627 30.703 1.00 65.84 849 ALA B O 1
ATOM 2203 N N . TYR B 1 105 ? 25.079 -3.092 31.191 1.00 59.05 850 TYR B N 1
ATOM 2204 C CA . TYR B 1 105 ? 24.044 -4.071 31.495 1.00 60.82 850 TYR B CA 1
ATOM 2205 C C . TYR B 1 105 ? 23.422 -4.523 30.183 1.00 53.42 850 TYR B C 1
ATOM 2206 O O . TYR B 1 105 ? 23.681 -3.930 29.139 1.00 57.13 850 TYR B O 1
ATOM 2215 N N . TYR B 1 106 ? 22.608 -5.571 30.228 1.00 52.09 851 TYR B N 1
ATOM 2216 C CA . TYR B 1 106 ? 22.067 -6.144 29.001 1.00 51.34 851 TYR B CA 1
ATOM 2217 C C . TYR B 1 106 ? 21.176 -5.167 28.238 1.00 50.77 851 TYR B C 1
ATOM 2218 O O . TYR B 1 106 ? 21.343 -4.971 27.034 1.00 49.05 851 TYR B O 1
ATOM 2227 N N . ALA B 1 107 ? 20.227 -4.564 28.947 1.00 56.95 852 ALA B N 1
ATOM 2228 C CA . ALA B 1 107 ? 19.272 -3.646 28.333 1.00 55.82 852 ALA B CA 1
ATOM 2229 C C . ALA B 1 107 ? 19.969 -2.578 27.496 1.00 52.34 852 ALA B C 1
ATOM 2230 O O . ALA B 1 107 ? 19.655 -2.395 26.320 1.00 47.77 852 ALA B O 1
ATOM 2232 N N . ASP B 1 108 ? 20.916 -1.875 28.108 1.00 47.66 853 ASP B N 1
ATOM 2233 C CA . ASP B 1 108 ? 21.658 -0.831 27.410 1.00 57.38 853 ASP B CA 1
ATOM 2234 C C . ASP B 1 108 ? 22.740 -1.404 26.496 1.00 53.73 853 ASP B C 1
ATOM 2235 O O . ASP B 1 108 ? 23.208 -0.727 25.583 1.00 45.99 853 ASP B O 1
ATOM 2240 N N . ALA B 1 109 ? 23.133 -2.651 26.744 1.00 47.78 854 ALA B N 1
ATOM 2241 C CA . ALA B 1 109 ? 24.057 -3.340 25.851 1.00 47.16 854 ALA B CA 1
ATOM 2242 C C . ALA B 1 109 ? 23.373 -3.555 24.511 1.00 48.14 854 ALA B C 1
ATOM 2243 O O . ALA B 1 109 ? 24.001 -3.462 23.456 1.00 48.10 854 ALA B O 1
ATOM 2245 N N . MET B 1 110 ? 22.076 -3.844 24.567 1.00 46.84 855 MET B N 1
ATOM 2246 C CA . MET B 1 110 ? 21.263 -3.987 23.368 1.00 47.62 855 MET B CA 1
ATOM 2247 C C . MET B 1 110 ? 21.164 -2.642 22.665 1.00 48.54 855 MET B C 1
ATOM 2248 O O . MET B 1 110 ? 21.231 -2.562 21.439 1.00 46.99 855 MET B O 1
ATOM 2253 N N . SER B 1 111 ? 21.005 -1.586 23.456 1.00 56.19 856 SER B N 1
ATOM 2254 C CA . SER B 1 111 ? 20.914 -0.231 22.928 1.00 52.89 856 SER B CA 1
ATOM 2255 C C . SER B 1 111 ? 22.232 0.201 22.294 1.00 52.66 856 SER B C 1
ATOM 2256 O O . SER B 1 111 ? 22.256 0.695 21.166 1.00 51.71 856 SER B O 1
ATOM 2259 N N . ILE B 1 112 ? 23.325 0.012 23.026 1.00 45.93 857 ILE B N 1
ATOM 2260 C CA . ILE B 1 112 ? 24.653 0.371 22.540 1.00 50.48 857 ILE B CA 1
ATOM 2261 C C . ILE B 1 112 ? 24.969 -0.307 21.208 1.00 54.97 857 ILE B C 1
ATOM 2262 O O . ILE B 1 112 ? 25.550 0.306 20.311 1.00 56.72 857 ILE B O 1
ATOM 2267 N N . CYS B 1 113 ? 24.580 -1.570 21.082 1.00 48.40 858 CYS B N 1
ATOM 2268 C CA . CYS B 1 113 ? 24.860 -2.334 19.871 1.00 51.24 858 CYS B CA 1
ATOM 2269 C C . CYS B 1 113 ? 23.729 -2.236 18.853 1.00 48.09 858 CYS B C 1
ATOM 2270 O O . CYS B 1 113 ? 23.640 -3.053 17.937 1.00 42.34 858 CYS B O 1
ATOM 2273 N N . LYS B 1 114 ? 22.875 -1.230 19.014 1.00 50.69 859 LYS B N 1
ATOM 2274 C CA . LYS B 1 114 ? 21.750 -1.020 18.107 1.00 55.61 859 LYS B CA 1
ATOM 2275 C C . LYS B 1 114 ? 21.003 -2.323 17.819 1.00 55.52 859 LYS B C 1
ATOM 2276 O O . LYS B 1 114 ? 20.731 -2.651 16.662 1.00 46.75 859 LYS B O 1
ATOM 2282 N N . ASN B 1 115 ? 20.679 -3.056 18.880 1.00 53.29 860 ASN B N 1
ATOM 2283 C CA . ASN B 1 115 ? 19.967 -4.328 18.768 1.00 54.87 860 ASN B CA 1
ATOM 2284 C C . ASN B 1 115 ? 20.695 -5.341 17.887 1.00 46.89 860 ASN B C 1
ATOM 2285 O O . ASN B 1 115 ? 20.073 -6.086 17.130 1.00 44.67 860 ASN B O 1
ATOM 2290 N N . LEU B 1 116 ? 22.020 -5.359 17.993 1.00 48.11 861 LEU B N 1
ATOM 2291 C CA . LEU B 1 116 ? 22.839 -6.303 17.243 1.00 45.85 861 LEU B CA 1
ATOM 2292 C C . LEU B 1 116 ? 23.882 -6.949 18.148 1.00 44.42 861 LEU B C 1
ATOM 2293 O O . LEU B 1 116 ? 25.046 -6.550 18.155 1.00 45.30 861 LEU B O 1
ATOM 2298 N N . LEU B 1 117 ? 23.451 -7.946 18.913 1.00 45.57 862 LEU B N 1
ATOM 2299 C CA . LEU B 1 117 ? 24.340 -8.656 19.822 1.00 43.49 862 LEU B CA 1
ATOM 2300 C C . LEU B 1 117 ? 24.550 -10.087 19.336 1.00 39.06 862 LEU B C 1
ATOM 2301 O O . LEU B 1 117 ? 23.762 -10.593 18.537 1.00 44.37 862 LEU B O 1
ATOM 2306 N N . PRO B 1 118 ? 25.619 -10.743 19.814 1.00 34.45 863 PRO B N 1
ATOM 2307 C CA . PRO B 1 118 ? 25.920 -12.124 19.423 1.00 34.73 863 PRO B CA 1
ATOM 2308 C C . PRO B 1 118 ? 24.707 -13.030 19.594 1.00 35.87 863 PRO B C 1
ATOM 2309 O O . PRO B 1 118 ? 24.339 -13.353 20.722 1.00 40.36 863 PRO B O 1
ATOM 2313 N N . SER B 1 119 ? 24.095 -13.429 18.483 1.00 36.78 864 SER B N 1
ATOM 2314 C CA . SER B 1 119 ? 22.896 -14.258 18.524 1.00 36.55 864 SER B CA 1
ATOM 2315 C C . SER B 1 119 ? 23.110 -15.532 19.339 1.00 44.03 864 SER B C 1
ATOM 2316 O O . SER B 1 119 ? 22.628 -15.642 20.466 1.00 43.46 864 SER B O 1
ATOM 2319 N N . THR B 1 120 ? 23.831 -16.492 18.769 1.00 45.63 865 THR B N 1
ATOM 2320 C CA . THR B 1 120 ? 24.171 -17.713 19.492 1.00 46.89 865 THR B CA 1
ATOM 2321 C C . THR B 1 120 ? 25.640 -17.716 19.892 1.00 44.67 865 THR B C 1
ATOM 2322 O O . THR B 1 120 ? 26.493 -17.228 19.154 1.00 42.43 865 THR B O 1
ATOM 2326 N N . GLN B 1 121 ? 25.919 -18.273 21.066 1.00 42.77 866 GLN B N 1
ATOM 2327 C CA . GLN B 1 121 ? 27.268 -18.315 21.624 1.00 36.62 866 GLN B CA 1
ATOM 2328 C C . GLN B 1 121 ? 28.361 -18.604 20.593 1.00 39.09 866 GLN B C 1
ATOM 2329 O O . GLN B 1 121 ? 29.463 -18.061 20.685 1.00 33.72 866 GLN B O 1
ATOM 2335 N N . THR B 1 122 ? 28.056 -19.457 19.619 1.00 36.05 867 THR B N 1
ATOM 2336 C CA . THR B 1 122 ? 29.039 -19.845 18.610 1.00 41.19 867 THR B CA 1
ATOM 2337 C C . THR B 1 122 ? 29.573 -18.644 17.833 1.00 38.50 867 THR B C 1
ATOM 2338 O O . THR B 1 122 ? 30.719 -18.645 17.383 1.00 38.86 867 THR B O 1
ATOM 2342 N N . VAL B 1 123 ? 28.737 -17.622 17.679 1.00 38.55 868 VAL B N 1
ATOM 2343 C CA . VAL B 1 123 ? 29.139 -16.396 16.997 1.00 38.93 868 VAL B CA 1
ATOM 2344 C C . VAL B 1 123 ? 30.476 -15.887 17.524 1.00 35.86 868 VAL B C 1
ATOM 2345 O O . VAL B 1 123 ? 31.317 -15.419 16.758 1.00 40.55 868 VAL B O 1
ATOM 2349 N N . LEU B 1 124 ? 30.668 -15.987 18.835 1.00 34.49 869 LEU B N 1
ATOM 2350 C CA . LEU B 1 124 ? 31.906 -15.543 19.465 1.00 33.11 869 LEU B CA 1
ATOM 2351 C C . LEU B 1 124 ? 32.931 -16.671 19.534 1.00 35.05 869 LEU B C 1
ATOM 2352 O O . LEU B 1 124 ? 34.138 -16.429 19.486 1.00 30.67 869 LEU B O 1
ATOM 2357 N N . SER B 1 125 ? 32.445 -17.903 19.652 1.00 36.60 870 SER B N 1
ATOM 2358 C CA . SER B 1 125 ? 33.320 -19.070 19.718 1.00 33.89 870 SER B CA 1
ATOM 2359 C C . SER B 1 125 ? 34.165 -19.205 18.457 1.00 27.96 870 SER B C 1
ATOM 2360 O O . SER B 1 125 ? 35.364 -19.472 18.530 1.00 27.22 870 SER B O 1
ATOM 2363 N N . ASP B 1 126 ? 33.532 -19.025 17.302 1.00 27.44 871 ASP B N 1
ATOM 2364 C CA . ASP B 1 126 ? 34.236 -19.110 16.030 1.00 27.10 871 ASP B CA 1
ATOM 2365 C C . ASP B 1 126 ? 35.318 -18.042 15.966 1.00 23.92 871 ASP B C 1
ATOM 2366 O O . ASP B 1 126 ? 36.406 -18.276 15.442 1.00 25.22 871 ASP B O 1
ATOM 2371 N N . ILE B 1 127 ? 35.010 -16.868 16.508 1.00 24.68 872 ILE B N 1
ATOM 2372 C CA . ILE B 1 127 ? 35.976 -15.779 16.574 1.00 25.15 872 ILE B CA 1
ATOM 2373 C C . ILE B 1 127 ? 37.183 -16.169 17.418 1.00 24.35 872 ILE B C 1
ATOM 2374 O O . ILE B 1 127 ? 38.323 -15.875 17.056 1.00 31.26 872 ILE B O 1
ATOM 2379 N N . TYR B 1 128 ? 36.934 -16.831 18.544 1.00 18.57 873 TYR B N 1
ATOM 2380 C CA . TYR B 1 128 ? 38.025 -17.271 19.399 1.00 20.20 873 TYR B CA 1
ATOM 2381 C C . TYR B 1 128 ? 38.907 -18.275 18.668 1.00 21.44 873 TYR B C 1
ATOM 2382 O O . TYR B 1 128 ? 40.130 -18.213 18.752 1.00 22.31 873 TYR B O 1
ATOM 2391 N N . ASP B 1 129 ? 38.283 -19.206 17.958 1.00 20.58 874 ASP B N 1
ATOM 2392 C CA . ASP B 1 129 ? 39.035 -20.196 17.204 1.00 23.35 874 ASP B CA 1
ATOM 2393 C C . ASP B 1 129 ? 39.953 -19.512 16.202 1.00 24.62 874 ASP B C 1
ATOM 2394 O O . ASP B 1 129 ? 41.142 -19.819 16.122 1.00 28.03 874 ASP B O 1
ATOM 2399 N N . SER B 1 130 ? 39.393 -18.571 15.451 1.00 21.19 875 SER B N 1
ATOM 2400 C CA . SER B 1 130 ? 40.120 -17.913 14.372 1.00 26.78 875 SER B CA 1
ATOM 2401 C C . SER B 1 130 ? 41.246 -17.006 14.864 1.00 29.58 875 SER B C 1
ATOM 2402 O O . SER B 1 130 ? 42.295 -16.909 14.226 1.00 28.12 875 SER B O 1
ATOM 2405 N N . TRP B 1 131 ? 41.033 -16.347 15.998 1.00 23.15 876 TRP B N 1
ATOM 2406 C CA . TRP B 1 131 ? 41.983 -15.343 16.465 1.00 24.63 876 TRP B CA 1
ATOM 2407 C C . TRP B 1 131 ? 42.674 -15.696 17.779 1.00 22.01 876 TRP B C 1
ATOM 2408 O O . TRP B 1 131 ? 43.753 -15.189 18.072 1.00 21.91 876 TRP B O 1
ATOM 2419 N N . GLY B 1 132 ? 42.054 -16.566 18.567 1.00 24.86 877 GLY B N 1
ATOM 2420 C CA . GLY B 1 132 ? 42.587 -16.911 19.872 1.00 23.08 877 GLY B CA 1
ATOM 2421 C C . GLY B 1 132 ? 42.122 -15.927 20.928 1.00 23.55 877 GLY B C 1
ATOM 2422 O O . GLY B 1 132 ? 41.219 -15.126 20.683 1.00 21.17 877 GLY B O 1
ATOM 2423 N N . ALA B 1 133 ? 42.738 -15.986 22.105 1.00 23.43 878 ALA B N 1
ATOM 2424 C CA . ALA B 1 133 ? 42.371 -15.105 23.208 1.00 22.21 878 ALA B CA 1
ATOM 2425 C C . ALA B 1 133 ? 42.497 -13.640 22.804 1.00 25.77 878 ALA B C 1
ATOM 2426 O O . ALA B 1 133 ? 43.454 -13.253 22.135 1.00 30.90 878 ALA B O 1
ATOM 2428 N N . ALA B 1 134 ? 41.528 -12.830 23.217 1.00 25.18 879 ALA B N 1
ATOM 2429 C CA . ALA B 1 134 ? 41.482 -11.425 22.825 1.00 26.50 879 ALA B CA 1
ATOM 2430 C C . ALA B 1 134 ? 42.647 -10.614 23.385 1.00 28.83 879 ALA B C 1
ATOM 2431 O O . ALA B 1 134 ? 43.233 -9.793 22.680 1.00 31.20 879 ALA B O 1
ATOM 2433 N N . ASN B 1 135 ? 42.979 -10.841 24.651 1.00 29.53 880 ASN B N 1
ATOM 2434 C CA . ASN B 1 135 ? 44.035 -10.073 25.305 1.00 32.93 880 ASN B CA 1
ATOM 2435 C C . ASN B 1 135 ? 45.413 -10.394 24.737 1.00 34.24 880 ASN B C 1
ATOM 2436 O O . ASN B 1 135 ? 46.430 -9.890 25.216 1.00 29.00 880 ASN B O 1
ATOM 2441 N N . LYS B 1 136 ? 45.434 -11.238 23.711 1.00 28.99 881 LYS B N 1
ATOM 2442 C CA . LYS B 1 136 ? 46.669 -11.607 23.038 1.00 29.03 881 LYS B CA 1
ATOM 2443 C C . LYS B 1 136 ? 47.072 -10.502 22.064 1.00 32.44 881 LYS B C 1
ATOM 2444 O O . LYS B 1 136 ? 48.176 -10.509 21.517 1.00 28.96 881 LYS B O 1
ATOM 2450 N N . TYR B 1 137 ? 46.167 -9.551 21.853 1.00 24.97 882 TYR B N 1
ATOM 2451 C CA . TYR B 1 137 ? 46.399 -8.471 20.901 1.00 31.46 882 TYR B CA 1
ATOM 2452 C C . TYR B 1 137 ? 46.609 -7.121 21.581 1.00 31.46 882 TYR B C 1
ATOM 2453 O O . TYR B 1 137 ? 45.848 -6.731 22.465 1.00 27.02 882 TYR B O 1
ATOM 2462 N N . SER B 1 138 ? 47.651 -6.420 21.141 1.00 35.08 883 SER B N 1
ATOM 2463 C CA . SER B 1 138 ? 48.036 -5.108 21.660 1.00 35.19 883 SER B CA 1
ATOM 2464 C C . SER B 1 138 ? 46.897 -4.292 22.275 1.00 36.59 883 SER B C 1
ATOM 2465 O O . SER B 1 138 ? 47.063 -3.682 23.332 1.00 35.29 883 SER B O 1
ATOM 2468 N N . HIS B 1 139 ? 45.747 -4.278 21.610 1.00 31.54 884 HIS B N 1
ATOM 2469 C CA . HIS B 1 139 ? 44.618 -3.467 22.053 1.00 27.49 884 HIS B CA 1
ATOM 2470 C C . HIS B 1 139 ? 44.037 -3.941 23.383 1.00 35.70 884 HIS B C 1
ATOM 2471 O O . HIS B 1 139 ? 43.722 -3.131 24.254 1.00 34.14 884 HIS B O 1
ATOM 2478 N N . TYR B 1 140 ? 43.893 -5.255 23.532 1.00 36.05 885 TYR B N 1
ATOM 2479 C CA . TYR B 1 140 ? 43.276 -5.828 24.724 1.00 34.39 885 TYR B CA 1
ATOM 2480 C C . TYR B 1 140 ? 44.317 -6.332 25.720 1.00 37.06 885 TYR B C 1
ATOM 2481 O O . TYR B 1 140 ? 43.974 -6.755 26.824 1.00 39.86 885 TYR B O 1
ATOM 2490 N N . SER B 1 141 ? 45.585 -6.281 25.321 1.00 36.40 886 SER B N 1
ATOM 2491 C CA . SER B 1 141 ? 46.684 -6.869 26.091 1.00 35.02 886 SER B CA 1
ATOM 2492 C C . SER B 1 141 ? 46.589 -6.665 27.606 1.00 42.93 886 SER B C 1
ATOM 2493 O O . SER B 1 141 ? 46.979 -7.541 28.379 1.00 33.12 886 SER B O 1
ATOM 2496 N N . SER B 1 142 ? 46.076 -5.514 28.026 1.00 46.88 887 SER B N 1
ATOM 2497 C CA . SER B 1 142 ? 45.980 -5.206 29.449 1.00 45.55 887 SER B CA 1
ATOM 2498 C C . SER B 1 142 ? 44.921 -6.058 30.146 1.00 48.37 887 SER B C 1
ATOM 2499 O O . SER B 1 142 ? 45.135 -6.546 31.257 1.00 49.21 887 SER B O 1
ATOM 2502 N N . MET B 1 143 ? 43.784 -6.237 29.481 1.00 42.61 888 MET B N 1
ATOM 2503 C CA . MET B 1 143 ? 42.631 -6.909 30.075 1.00 43.11 888 MET B CA 1
ATOM 2504 C C . MET B 1 143 ? 42.904 -8.365 30.451 1.00 42.17 888 MET B C 1
ATOM 2505 O O . MET B 1 143 ? 43.884 -8.964 30.007 1.00 43.18 888 MET B O 1
ATOM 2510 N N . ASN B 1 144 ? 42.025 -8.928 31.275 1.00 35.27 889 ASN B N 1
ATOM 2511 C CA . ASN B 1 144 ? 42.191 -10.293 31.761 1.00 42.16 889 ASN B CA 1
ATOM 2512 C C . ASN B 1 144 ? 40.935 -11.143 31.576 1.00 40.65 889 ASN B C 1
ATOM 2513 O O . ASN B 1 144 ? 40.948 -12.348 31.833 1.00 29.27 889 ASN B O 1
ATOM 2518 N N . SER B 1 145 ? 39.857 -10.510 31.124 1.00 36.55 890 SER B N 1
ATOM 2519 C CA . SER B 1 145 ? 38.578 -11.190 30.964 1.00 34.42 890 SER B CA 1
ATOM 2520 C C . SER B 1 145 ? 37.589 -10.334 30.182 1.00 38.98 890 SER B C 1
ATOM 2521 O O . SER B 1 145 ? 37.420 -9.150 30.470 1.00 50.85 890 SER B O 1
ATOM 2524 N N . ILE B 1 146 ? 36.936 -10.938 29.193 1.00 32.99 891 ILE B N 1
ATOM 2525 C CA . ILE B 1 146 ? 35.952 -10.230 28.380 1.00 30.40 891 ILE B CA 1
ATOM 2526 C C . ILE B 1 146 ? 34.624 -10.975 28.363 1.00 31.54 891 ILE B C 1
ATOM 2527 O O . ILE B 1 146 ? 34.220 -11.514 27.333 1.00 33.89 891 ILE B O 1
ATOM 2532 N N . THR B 1 147 ? 33.949 -11.010 29.505 1.00 39.65 892 THR B N 1
ATOM 2533 C CA . THR B 1 147 ? 32.653 -11.670 29.597 1.00 38.13 892 THR B CA 1
ATOM 2534 C C . THR B 1 147 ? 31.632 -10.913 28.753 1.00 38.39 892 THR B C 1
ATOM 2535 O O . THR B 1 147 ? 31.321 -9.758 29.034 1.00 47.51 892 THR B O 1
ATOM 2539 N N . ALA B 1 148 ? 31.117 -11.567 27.717 1.00 35.66 893 ALA B N 1
ATOM 2540 C CA . ALA B 1 148 ? 30.251 -10.902 26.746 1.00 38.57 893 ALA B CA 1
ATOM 2541 C C . ALA B 1 148 ? 28.835 -11.472 26.709 1.00 40.30 893 ALA B C 1
ATOM 2542 O O . ALA B 1 148 ? 28.639 -12.685 26.779 1.00 34.08 893 ALA B O 1
ATOM 2544 N N . TRP B 1 149 ? 27.855 -10.582 26.583 1.00 41.91 894 TRP B N 1
ATOM 2545 C CA . TRP B 1 149 ? 26.451 -10.974 26.517 1.00 43.56 894 TRP B CA 1
ATOM 2546 C C . TRP B 1 149 ? 26.136 -11.795 25.271 1.00 38.32 894 TRP B C 1
ATOM 2547 O O . TRP B 1 149 ? 26.922 -11.844 24.326 1.00 37.59 894 TRP B O 1
ATOM 2558 N N . ILE B 1 150 ? 24.973 -12.439 25.285 1.00 37.67 895 ILE B N 1
ATOM 2559 C CA . ILE B 1 150 ? 24.463 -13.162 24.127 1.00 40.70 895 ILE B CA 1
ATOM 2560 C C . ILE B 1 150 ? 22.986 -12.830 23.952 1.00 39.78 895 ILE B C 1
ATOM 2561 O O . ILE B 1 150 ? 22.299 -12.521 24.924 1.00 47.63 895 ILE B O 1
ATOM 2566 N N . LYS B 1 151 ? 22.505 -12.876 22.714 1.00 44.39 896 LYS B N 1
ATOM 2567 C CA . LYS B 1 151 ? 21.096 -12.632 22.428 1.00 48.16 896 LYS B CA 1
ATOM 2568 C C . LYS B 1 151 ? 20.218 -13.427 23.390 1.00 51.16 896 LYS B C 1
ATOM 2569 O O . LYS B 1 151 ? 20.466 -14.607 23.641 1.00 42.06 896 LYS B O 1
ATOM 2575 N N . GLN B 1 152 ? 19.193 -12.773 23.927 1.00 54.82 897 GLN B N 1
ATOM 2576 C CA . GLN B 1 152 ? 18.293 -13.406 24.884 1.00 52.26 897 GLN B CA 1
ATOM 2577 C C . GLN B 1 152 ? 17.340 -14.397 24.230 1.00 49.20 897 GLN B C 1
ATOM 2578 O O . GLN B 1 152 ? 16.781 -14.129 23.166 1.00 47.26 897 GLN B O 1
ATOM 2584 N N . THR B 1 153 ? 17.160 -15.544 24.875 1.00 53.06 898 THR B N 1
ATOM 2585 C CA . THR B 1 153 ? 16.105 -16.473 24.498 1.00 53.99 898 THR B CA 1
ATOM 2586 C C . THR B 1 153 ? 14.821 -15.990 25.159 1.00 58.29 898 THR B C 1
ATOM 2587 O O . THR B 1 153 ? 14.865 -15.374 26.224 1.00 54.10 898 THR B O 1
ATOM 2591 N N . SER B 1 154 ? 13.683 -16.256 24.525 1.00 56.58 899 SER B N 1
ATOM 2592 C CA . SER B 1 154 ? 12.396 -15.805 25.048 1.00 58.29 899 SER B CA 1
ATOM 2593 C C . SER B 1 154 ? 12.301 -15.978 26.562 1.00 56.21 899 SER B C 1
ATOM 2594 O O . SER B 1 154 ? 12.020 -15.024 27.288 1.00 48.45 899 SER B O 1
ATOM 2597 N N . SER B 1 155 ? 12.545 -17.199 27.028 1.00 58.21 900 SER B N 1
ATOM 2598 C CA . SER B 1 155 ? 12.458 -17.517 28.451 1.00 60.08 900 SER B CA 1
ATOM 2599 C C . SER B 1 155 ? 13.380 -16.634 29.289 1.00 56.63 900 SER B C 1
ATOM 2600 O O . SER B 1 155 ? 13.005 -16.183 30.372 1.00 53.30 900 SER B O 1
ATOM 2603 N N . GLU B 1 156 ? 14.586 -16.395 28.785 1.00 59.73 901 GLU B N 1
ATOM 2604 C CA . GLU B 1 156 ? 15.550 -15.540 29.468 1.00 54.16 901 GLU B CA 1
ATOM 2605 C C . GLU B 1 156 ? 15.019 -14.118 29.607 1.00 53.41 901 GLU B C 1
ATOM 2606 O O . GLU B 1 156 ? 15.124 -13.505 30.669 1.00 53.11 901 GLU B O 1
ATOM 2612 N N . GLN B 1 157 ? 14.452 -13.598 28.523 1.00 57.48 902 GLN B N 1
ATOM 2613 C CA . GLN B 1 157 ? 13.889 -12.253 28.523 1.00 63.93 902 GLN B CA 1
ATOM 2614 C C . GLN B 1 157 ? 12.697 -12.175 29.468 1.00 65.31 902 GLN B C 1
ATOM 2615 O O . GLN B 1 157 ? 12.406 -11.121 30.034 1.00 65.14 902 GLN B O 1
ATOM 2621 N N . ARG B 1 158 ? 12.011 -13.301 29.632 1.00 60.47 903 ARG B N 1
ATOM 2622 C CA . ARG B 1 158 ? 10.847 -13.375 30.503 1.00 60.26 903 ARG B CA 1
ATOM 2623 C C . ARG B 1 158 ? 11.283 -13.601 31.949 1.00 56.79 903 ARG B C 1
ATOM 2624 O O . ARG B 1 158 ? 10.455 -13.642 32.859 1.00 62.15 903 ARG B O 1
ATOM 2632 N N . SER B 1 159 ? 12.589 -13.741 32.152 1.00 53.87 904 SER B N 1
ATOM 2633 C CA . SER B 1 159 ? 13.133 -14.040 33.472 1.00 49.76 904 SER B CA 1
ATOM 2634 C C . SER B 1 159 ? 14.172 -13.017 33.919 1.00 58.20 904 SER B C 1
ATOM 2635 O O . SER B 1 159 ? 14.682 -13.088 35.038 1.00 63.45 904 SER B O 1
ATOM 2638 N N . GLY B 1 160 ? 14.487 -12.068 33.045 1.00 58.99 905 GLY B N 1
ATOM 2639 C CA . GLY B 1 160 ? 15.472 -11.050 33.360 1.00 63.29 905 GLY B CA 1
ATOM 2640 C C . GLY B 1 160 ? 16.863 -11.624 33.559 1.00 60.89 905 GLY B C 1
ATOM 2641 O O . GLY B 1 160 ? 17.599 -11.198 34.449 1.00 52.89 905 GLY B O 1
ATOM 2642 N N . VAL B 1 161 ? 17.218 -12.602 32.730 1.00 59.36 906 VAL B N 1
ATOM 2643 C CA . VAL B 1 161 ? 18.546 -13.204 32.762 1.00 56.44 906 VAL B CA 1
ATOM 2644 C C . VAL B 1 161 ? 19.038 -13.467 31.344 1.00 53.67 906 VAL B C 1
ATOM 2645 O O . VAL B 1 161 ? 18.345 -13.161 30.375 1.00 52.97 906 VAL B O 1
ATOM 2649 N N . SER B 1 162 ? 20.232 -14.039 31.227 1.00 56.04 907 SER B N 1
ATOM 2650 C CA . SER B 1 162 ? 20.813 -14.327 29.921 1.00 52.17 907 SER B CA 1
ATOM 2651 C C . SER B 1 162 ? 22.104 -15.130 30.044 1.00 49.92 907 SER B C 1
ATOM 2652 O O . SER B 1 162 ? 22.608 -15.350 31.145 1.00 53.74 907 SER B O 1
ATOM 2655 N N . SER B 1 163 ? 22.632 -15.561 28.903 1.00 52.09 908 SER B N 1
ATOM 2656 C CA . SER B 1 163 ? 23.869 -16.331 28.865 1.00 45.76 908 SER B CA 1
ATOM 2657 C C . SER B 1 163 ? 25.040 -15.462 28.415 1.00 46.34 908 SER B C 1
ATOM 2658 O O . SER B 1 163 ? 24.874 -14.555 27.600 1.00 45.25 908 SER B O 1
ATOM 2661 N N . THR B 1 164 ? 26.224 -15.745 28.950 1.00 43.51 909 THR B N 1
ATOM 2662 C CA . THR B 1 164 ? 27.417 -14.982 28.601 1.00 41.22 909 THR B CA 1
ATOM 2663 C C . THR B 1 164 ? 28.532 -15.882 28.076 1.00 36.07 909 THR B C 1
ATOM 2664 O O . THR B 1 164 ? 28.471 -17.104 28.204 1.00 38.62 909 THR B O 1
ATOM 2668 N N . TYR B 1 165 ? 29.545 -15.261 27.479 1.00 33.81 910 TYR B N 1
ATOM 2669 C CA . TYR B 1 165 ? 30.699 -15.980 26.957 1.00 32.45 910 TYR B CA 1
ATOM 2670 C C . TYR B 1 165 ? 31.946 -15.110 27.054 1.00 33.41 910 TYR B C 1
ATOM 2671 O O . TYR B 1 165 ? 31.931 -13.943 26.661 1.00 32.08 910 TYR B O 1
ATOM 2680 N N . ASN B 1 166 ? 33.024 -15.679 27.579 1.00 33.46 911 ASN B N 1
ATOM 2681 C CA . ASN B 1 166 ? 34.270 -14.942 27.724 1.00 29.64 911 ASN B CA 1
ATOM 2682 C C . ASN B 1 166 ? 35.167 -15.101 26.501 1.00 39.48 911 ASN B C 1
ATOM 2683 O O . ASN B 1 166 ? 35.460 -16.218 26.074 1.00 28.67 911 ASN B O 1
ATOM 2688 N N . LEU B 1 167 ? 35.600 -13.975 25.941 1.00 37.05 912 LEU B N 1
ATOM 2689 C CA . LEU B 1 167 ? 36.422 -13.986 24.737 1.00 32.68 912 LEU B CA 1
ATOM 2690 C C . LEU B 1 167 ? 37.904 -14.167 25.050 1.00 31.66 912 LEU B C 1
ATOM 2691 O O . LEU B 1 167 ? 38.760 -13.889 24.211 1.00 29.78 912 LEU B O 1
ATOM 2696 N N . ILE B 1 168 ? 38.201 -14.635 26.258 1.00 32.29 913 ILE B N 1
ATOM 2697 C CA . ILE B 1 168 ? 39.582 -14.872 26.664 1.00 32.73 913 ILE B CA 1
ATOM 2698 C C . ILE B 1 168 ? 39.774 -16.263 27.264 1.00 23.62 913 ILE B C 1
ATOM 2699 O O . ILE B 1 168 ? 40.779 -16.923 27.002 1.00 22.23 913 ILE B O 1
ATOM 2704 N N . THR B 1 169 ? 38.807 -16.705 28.062 1.00 27.13 914 THR B N 1
ATOM 2705 C CA . THR B 1 169 ? 38.902 -17.994 28.740 1.00 28.87 914 THR B CA 1
ATOM 2706 C C . THR B 1 169 ? 37.896 -19.009 28.204 1.00 34.07 914 THR B C 1
ATOM 2707 O O . THR B 1 169 ? 37.935 -20.184 28.571 1.00 32.83 914 THR B O 1
ATOM 2711 N N . GLN B 1 170 ? 36.994 -18.549 27.343 1.00 34.89 915 GLN B N 1
ATOM 2712 C CA . GLN B 1 170 ? 35.998 -19.419 26.720 1.00 31.84 915 GLN B CA 1
ATOM 2713 C C . GLN B 1 170 ? 34.961 -19.945 27.708 1.00 33.50 915 GLN B C 1
ATOM 2714 O O . GLN B 1 170 ? 34.093 -20.734 27.336 1.00 39.06 915 GLN B O 1
ATOM 2720 N N . TYR B 1 171 ? 35.051 -19.513 28.962 1.00 32.73 916 TYR B N 1
ATOM 2721 C CA . TYR B 1 171 ? 34.115 -19.963 29.988 1.00 34.98 916 TYR B CA 1
ATOM 2722 C C . TYR B 1 171 ? 32.688 -19.519 29.681 1.00 38.29 916 TYR B C 1
ATOM 2723 O O . TYR B 1 171 ? 32.396 -18.324 29.673 1.00 40.21 916 TYR B O 1
ATOM 2732 N N . PRO B 1 172 ? 31.795 -20.486 29.419 1.00 42.18 917 PRO B N 1
ATOM 2733 C CA . PRO B 1 172 ? 30.371 -20.206 29.223 1.00 44.41 917 PRO B CA 1
ATOM 2734 C C . PRO B 1 172 ? 29.611 -20.321 30.542 1.00 49.02 917 PRO B C 1
ATOM 2735 O O . PRO B 1 172 ? 29.875 -21.237 31.321 1.00 53.68 917 PRO B O 1
ATOM 2739 N N . LEU B 1 173 ? 28.684 -19.401 30.791 1.00 46.64 918 LEU B N 1
ATOM 2740 C CA . LEU B 1 173 ? 27.888 -19.441 32.014 1.00 46.94 918 LEU B CA 1
ATOM 2741 C C . LEU B 1 173 ? 26.553 -18.717 31.853 1.00 45.77 918 LEU B C 1
ATOM 2742 O O . LEU B 1 173 ? 26.518 -17.510 31.617 1.00 44.88 918 LEU B O 1
ATOM 2747 N N . PRO B 1 174 ? 25.448 -19.468 31.975 1.00 48.94 919 PRO B N 1
ATOM 2748 C CA . PRO B 1 174 ? 24.081 -18.967 31.813 1.00 50.95 919 PRO B CA 1
ATOM 2749 C C . PRO B 1 174 ? 23.509 -18.445 33.125 1.00 42.63 919 PRO B C 1
ATOM 2750 O O . PRO B 1 174 ? 24.227 -18.355 34.119 1.00 48.43 919 PRO B O 1
ATOM 2754 N N . GLY B 1 175 ? 22.224 -18.108 33.116 1.00 44.85 920 GLY B N 1
ATOM 2755 C CA . GLY B 1 175 ? 21.536 -17.653 34.310 1.00 53.08 920 GLY B CA 1
ATOM 2756 C C . GLY B 1 175 ? 22.013 -16.315 34.842 1.00 52.80 920 GLY B C 1
ATOM 2757 O O . GLY B 1 175 ? 21.781 -15.992 36.008 1.00 56.43 920 GLY B O 1
ATOM 2758 N N . VAL B 1 176 ? 22.675 -15.531 33.996 1.00 46.88 921 VAL B N 1
ATOM 2759 C CA . VAL B 1 176 ? 23.188 -14.231 34.414 1.00 48.93 921 VAL B CA 1
ATOM 2760 C C . VAL B 1 176 ? 22.141 -13.147 34.248 1.00 51.71 921 VAL B C 1
ATOM 2761 O O . VAL B 1 176 ? 21.728 -12.843 33.127 1.00 53.04 921 VAL B O 1
ATOM 2765 N N . ASN B 1 177 ? 21.718 -12.555 35.360 1.00 59.50 922 ASN B N 1
ATOM 2766 C CA . ASN B 1 177 ? 20.641 -11.572 35.301 1.00 60.31 922 ASN B CA 1
ATOM 2767 C C . ASN B 1 177 ? 20.982 -10.421 34.362 1.00 59.94 922 ASN B C 1
ATOM 2768 O O . ASN B 1 177 ? 22.139 -10.008 34.246 1.00 51.21 922 ASN B O 1
ATOM 2773 N N . VAL B 1 178 ? 19.960 -9.932 33.675 1.00 62.29 923 VAL B N 1
ATOM 2774 C CA . VAL B 1 178 ? 20.141 -8.960 32.618 1.00 57.41 923 VAL B CA 1
ATOM 2775 C C . VAL B 1 178 ? 20.939 -7.730 33.038 1.00 60.08 923 VAL B C 1
ATOM 2776 O O . VAL B 1 178 ? 22.107 -7.603 32.685 1.00 63.06 923 VAL B O 1
ATOM 2780 N N . ASN B 1 179 ? 20.327 -6.839 33.808 1.00 61.79 924 ASN B N 1
ATOM 2781 C CA . ASN B 1 179 ? 20.936 -5.534 34.052 1.00 66.10 924 ASN B CA 1
ATOM 2782 C C . ASN B 1 179 ? 22.007 -5.515 35.148 1.00 71.72 924 ASN B C 1
ATOM 2783 O O . ASN B 1 179 ? 22.056 -4.586 35.953 1.00 73.76 924 ASN B O 1
ATOM 2788 N N . THR B 1 180 ? 22.863 -6.538 35.170 1.00 61.34 925 THR B N 1
ATOM 2789 C CA . THR B 1 180 ? 23.943 -6.638 36.155 1.00 64.04 925 THR B CA 1
ATOM 2790 C C . THR B 1 180 ? 24.716 -7.946 36.022 1.00 65.48 925 THR B C 1
ATOM 2791 O O . THR B 1 180 ? 24.123 -8.993 35.768 1.00 59.72 925 THR B O 1
ATOM 2795 N N . PRO B 1 181 ? 26.047 -7.889 36.191 1.00 69.04 926 PRO B N 1
ATOM 2796 C CA . PRO B 1 181 ? 26.883 -6.693 36.154 1.00 61.51 926 PRO B CA 1
ATOM 2797 C C . PRO B 1 181 ? 28.248 -6.999 35.533 1.00 57.93 926 PRO B C 1
ATOM 2798 O O . PRO B 1 181 ? 28.536 -8.151 35.213 1.00 65.52 926 PRO B O 1
ATOM 2802 N N . ASN B 1 182 ? 29.078 -5.972 35.372 1.00 56.48 927 ASN B N 1
ATOM 2803 C CA . ASN B 1 182 ? 30.492 -6.154 35.028 1.00 57.10 927 ASN B CA 1
ATOM 2804 C C . ASN B 1 182 ? 30.807 -6.906 33.729 1.00 59.30 927 ASN B C 1
ATOM 2805 O O . ASN B 1 182 ? 31.954 -7.290 33.498 1.00 49.86 927 ASN B O 1
ATOM 2810 N N . VAL B 1 183 ? 29.803 -7.119 32.886 1.00 53.55 928 VAL B N 1
ATOM 2811 C CA . VAL B 1 183 ? 30.032 -7.783 31.605 1.00 51.20 928 VAL B CA 1
ATOM 2812 C C . VAL B 1 183 ? 29.973 -6.776 30.454 1.00 49.89 928 VAL B C 1
ATOM 2813 O O . VAL B 1 183 ? 29.319 -5.74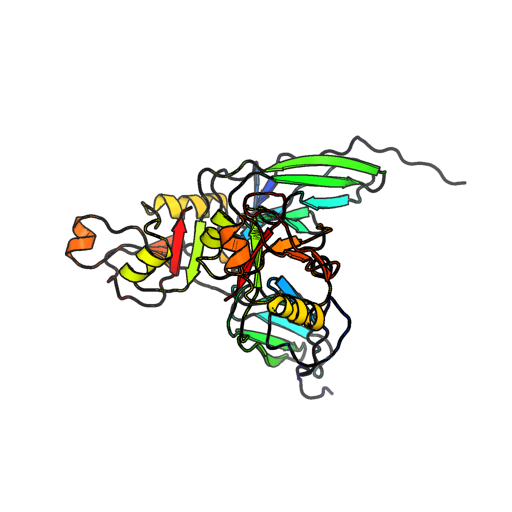0 30.563 1.00 49.90 928 VAL B O 1
ATOM 2817 N N . TYR B 1 184 ? 30.670 -7.081 29.362 1.00 47.06 929 TYR B N 1
ATOM 2818 C CA . TYR B 1 184 ? 30.802 -6.150 28.244 1.00 43.87 929 TYR B CA 1
ATOM 2819 C C . TYR B 1 184 ? 29.704 -6.269 27.193 1.00 47.10 929 TYR B C 1
ATOM 2820 O O . TYR B 1 184 ? 29.115 -7.333 26.998 1.00 41.84 929 TYR B O 1
ATOM 2829 N N . ALA B 1 185 ? 29.446 -5.158 26.512 1.00 47.54 930 ALA B N 1
ATOM 2830 C CA . ALA B 1 185 ? 28.523 -5.132 25.390 1.00 43.33 930 ALA B CA 1
ATOM 2831 C C . ALA B 1 185 ? 29.303 -5.315 24.095 1.00 47.30 930 ALA B C 1
ATOM 2832 O O . ALA B 1 185 ? 29.978 -4.394 23.635 1.00 43.68 930 ALA B O 1
ATOM 2834 N N . VAL B 1 186 ? 29.216 -6.508 23.516 1.00 44.14 931 VAL B N 1
ATOM 2835 C CA . VAL B 1 186 ? 29.916 -6.804 22.271 1.00 38.38 931 VAL B CA 1
ATOM 2836 C C . VAL B 1 186 ? 28.983 -6.689 21.071 1.00 35.45 931 VAL B C 1
ATOM 2837 O O . VAL B 1 186 ? 27.991 -7.408 20.970 1.00 33.73 931 VAL B O 1
ATOM 2841 N N . CYS B 1 187 ? 29.315 -5.780 20.162 1.00 39.39 932 CYS B N 1
ATOM 2842 C CA . CYS B 1 187 ? 28.476 -5.518 19.001 1.00 42.78 932 CYS B CA 1
ATOM 2843 C C . CYS B 1 187 ? 28.929 -6.324 17.786 1.00 38.41 932 CYS B C 1
ATOM 2844 O O . CYS B 1 187 ? 30.124 -6.528 17.573 1.00 38.97 932 CYS B O 1
ATOM 2847 N N . VAL B 1 188 ? 27.962 -6.778 16.996 1.00 39.31 933 VAL B N 1
ATOM 2848 C CA . VAL B 1 188 ? 28.243 -7.585 15.814 1.00 40.03 933 VAL B CA 1
ATOM 2849 C C . VAL B 1 188 ? 27.630 -6.968 14.561 1.00 34.77 933 VAL B C 1
ATOM 2850 O O . VAL B 1 188 ? 26.433 -6.689 14.520 1.00 39.41 933 VAL B O 1
ATOM 2854 N N . GLU B 1 189 ? 28.457 -6.754 13.541 1.00 39.04 934 GLU B N 1
ATOM 2855 C CA . GLU B 1 189 ? 27.981 -6.216 12.269 1.00 42.67 934 GLU B CA 1
ATOM 2856 C C . GLU B 1 189 ? 28.623 -6.947 11.096 1.00 32.31 934 GLU B C 1
ATOM 2857 O O . GLU B 1 189 ? 27.942 -7.401 10.174 1.00 33.58 934 GLU B O 1
#

B-factor: mean 30.64, std 13.35, range [7.33, 98.21]

Sequence (371 aa):
ATEVTFFDELKIDNKVDIIGNNVRGELPNIWLQYGQFKLKASGGDGTYSWYSENTSIATVDASGKVTLNGKGSVVIKATSGDKQTVSYTIKAPSYMIKVDKQAYYADAMSICKNLLPSTQTVLSDIYDSWGAANKYSHYSSMNSITAWIKQTSSEQRSGVSSTYNLITQYPLPGVNVNTPNVYAVCVEFFDELKIDNKVDIIGNNVRGELPNIWLQYGQFKLKASGGDGTYSWYSENTSIATVDASGKVTLNGKGSVVIKATSGDKQTVSYTIKAPSYMIKVDKQAYYADAMSICKNLLPSTQTVLSDIYDSWGAANKYSHYSSMNSITAWIKQTSSEQRSGVSSTYNLITQYPLPGVNVNTPNVYAVCVE

Foldseek 3Di:
DDDDDDKDAKDWDQFKQFLAPRGTHHADLEAEAFGKIAIDMGIAPPQKAKDWPDVCQWDAHRRRIITGHDFAKTWMWIAHPVGHIDIDIDHGHPKYKDWDAKDFQVVLCVVLVNQAAQDLCSQVVNCVNRNAPLSGPVNVVDPWAKEWHPADPVCVVVQWGWIAISHPRDIGGRHHRGDTPHISMGID/DKDAKDKDQWKQWQQDRDTGHQALEAEAQTKIAIDMGMAPNQKAKDWPDVCQWDADRRRIITGNDFAKTKMWIAHPNGDIDIDIDGGHPKYKDWDDWFFQVVLCVVQVNAAAADPVSLVVVCVNRNAPCSGPVNVVPDWAWEFYDADPVQVVVQWGWTAISHPRDTDTRHGGGDGRHIRMHMD

CATH classification: 2.60.40.1080 (+1 more: 3.10.100.10)

Radius of gyration: 22.62 Å; Cα contacts (8 Å, |Δi|>4): 908; chains: 2; bounding box: 70×50×52 Å

Nearest PDB structures (foldseek):
  3ncx-assembly2_B  TM=1.005E+00  e=2.003E-39  Escherichia coli O157:H7 str. TW14359
  2zwk-assembly2_E-5  TM=9.904E-01  e=2.253E-32  Escherichia coli O157:H7 str. EDL933
  1f02-assembly1_I  TM=9.698E-01  e=1.117E-22  Escherichia coli
  1e5u-assembly1_I  TM=7.108E-01  e=4.514E-17  Escherichia coli
  7quz-assembly2_DDD  TM=7.437E-01  e=1.395E-03  Paenibacillus illinoisensis

GO terms:
  GO:0009279 cell outer membrane (C, IDA)
  GO:0009986 cell surface (C, IDA)

Solvent-accessible surface area: 18054 Å² total; per-residue (Å²): 160,138,164,113,96,188,97,110,137,6,114,9,52,82,113,0,27,2,52,4,45,120,73,153,16,125,31,20,98,24,1,2,16,24,0,14,0,55,4,127,11,45,17,11,53,49,89,62,62,34,97,6,86,65,9,30,21,1,28,23,56,92,65,0,70,0,24,0,23,11,98,13,66,9,40,1,70,0,48,3,49,43,189,52,76,39,63,28,73,1,148,43,6,70,41,0,0,57,31,60,133,74,14,101,9,67,63,0,67,69,50,3,138,86,84,11,0,74,73,81,76,22,0,25,54,4,51,109,32,0,6,12,1,36,124,0,46,29,5,62,13,24,127,54,0,29,0,0,10,101,31,77,79,69,26,123,184,80,26,23,0,30,3,6,7,4,21,70,85,125,66,71,99,49,16,89,34,98,41,84,105,5,30,0,0,4,25,75,245,118,107,136,4,94,21,46,97,88,0,43,4,43,5,32,132,90,120,24,129,25,24,68,29,1,2,5,22,0,5,0,79,5,135,12,41,16,10,52,53,92,52,64,36,107,4,76,47,8,36,25,0,32,22,56,91,74,0,59,0,30,0,20,15,90,14,64,9,47,1,75,0,51,5,54,44,178,50,78,47,56,24,83,0,127,40,6,72,41,12,0,77,21,14,102,104,9,96,3,54,61,0,65,80,58,6,142,83,96,12,1,63,88,69,80,24,0,25,64,4,41,99,29,0,9,14,1,41,123,0,72,24,0,68,39,30,122,40,0,32,0,0,7,83,28,86,74,65,30,120,171,72,26,33,0,28,1,7,7,5,19,52,80,148,80,84,105,59,24,65,29,66,47,63,109,4,25,0,0,14,25,78

Organism: Escherichia coli O157:H7 (NCBI:txid83334)